Protein AF-0000000080727031 (afdb_homodimer)

Organism: Metarhizium acridum (strain CQMa 102) (NCBI:txid655827)

InterPro domains:
  IPR001441 Decaprenyl diphosphate synthase-like [PF01255] (139-252)
  IPR036424 Decaprenyl diphosphate synthase-like superfamily [G3DSA:3.40.1180.10] (44-253)
  IPR036424 Decaprenyl diphosphate synthase-like superfamily [SSF64005] (41-246)
  IPR038887 Dehydrodolichyl diphosphate synthase complex subunit Nus1 [PTHR21528] (2-253)

pLDDT: mean 86.09, std 16.34, range [40.5, 98.81]

Sequence (506 aa):
MHGLFSLYIRMRQAIHIVSYQVSSVLYYHHGTPEYIRRDIIGLGRKPTHLSAILKAEENQRPKADLDRLIEETAELAAWCASAEIPMLSIYEKTGILKKHMPRVYEAVMQKFTFYFAGQQPSLLLTSPHKDAYSSPALAGDKHGHLKLHLISTQDGRESIVDLTRTLAEMSQRGKISPRDISMELVDAELSEGIMPEPDLLILFSPNVELSGYPPWQIRLTEIFCLQDNEGFGYQVFLKALRKFAKAQMRNGKMHGLFSLYIRMRQAIHIVSYQVSSVLYYHHGTPEYIRRDIIGLGRKPTHLSAILKAEENQRPKADLDRLIEETAELAAWCASAEIPMLSIYEKTGILKKHMPRVYEAVMQKFTFYFAGQQPSLLLTSPHKDAYSSPALAGDKHGHLKLHLISTQDGRESIVDLTRTLAEMSQRGKISPRDISMELVDAELSEGIMPEPDLLILFSPNVELSGYPPWQIRLTEIFCLQDNEGFGYQVFLKALRKFAKAQMRNGK

Secondary structure (DSSP, 8-state):
-HHHHHHHHHHHHHHHHHHHHHHHHHGGGG-SHHHHHHHHTT-S---SEEEEE----TTS-HHHHHHHHHHHHHHHHHHHHHTT--EEEEE-TT-HHHHTHHHHHHHHHHHHHHHHTT-PPEEEEE-TTS--EE----SSTTS-EEEEEEE-GGGTHHHHHHHHHHHHHHHHTTSS-GGG--HHHHHHHHHHHT-PPPSEEEE-SSSEE-TT--GGG-SS-EEEE-TT--S--HHHHHHHHHHHHHHHHHHT-/-HHHHHHHHHHHHHHHHHHHHHHHHHGGGG-SHHHHHHHHTT-S---SEEEEE----TTS-HHHHHHHHHHHHHHHHHHHHHTT--EEEEE-TT-HHHHTHHHHHHHHHHHHHHHHTT-PPEEEEE-TTS--EE----SSTTS-EEEEEEE-GGGTHHHHHHHHHHHHHHHHTTSS-GGG--HHHHHHHHHHHT-PPPSEEEE-SSSEE-TT--GGG-SS-EEEE-TT--S--HHHHHHHHHHHHHHHHHTT-

Foldseek 3Di:
DVVVVVVVVVVVLVCCVVVQVVCQVVCVVVLALVNLCVLCVPFADFWLEEEEEDEFDPPDDPVVSLVVVLLLLLSVQSSCLSNQNAEYEYEYAVCSCVVVVVSSVVNNVVSQCVHVVPLGAWEWEEEFPDDIDTDPPPPDCVRHHHYYYYYYLCLAPVVLVVVVVVVVVCVVVVNDPPVRDDPVVSQVCSCVRGHAATQEYEYQDLDDDCNNPHPSRHPNHHYDDHNSGDGRDVVSVSVRRRVSSVVCVVVVD/DVVVVVVVVVVVLVCVVVVQVVCQVVCVVVLALVNLCVLCVPFQDFWLEEEEEDEFDPPDDPVVSLVVVLLLLLSVQSSCLSNQNAEYEYEYAVCSCVVVVVSSVVNNVVSQCVHVVPLGAWEWEEEFPDDIDTDPPPPDCVRHHHYYYYYYLCLAPVVLVVVVVVVVVCVVVVNDPPVRDDPVVSQVCSCVRGHAATQEYEYQDLDDDCNNPHPSRHPNHHYDDHNSGDGRDPVSVSVRRRVSSVVCVVVVD

Structure (mmCIF, N/CA/C/O backbone):
data_AF-0000000080727031-model_v1
#
loop_
_entity.id
_entity.type
_entity.pdbx_description
1 polymer 'ditrans,polycis-polyprenyl diphosphate synthase'
#
loop_
_atom_site.group_PDB
_atom_site.id
_atom_site.type_symbol
_atom_site.label_atom_id
_atom_site.label_alt_id
_atom_site.label_comp_id
_atom_site.label_asym_id
_atom_site.label_entity_id
_atom_site.label_seq_id
_atom_site.pdbx_PDB_ins_code
_atom_site.Cartn_x
_atom_site.Cartn_y
_atom_site.Cartn_z
_atom_site.occupancy
_atom_site.B_iso_or_equiv
_atom_site.auth_seq_id
_atom_site.auth_comp_id
_atom_site.auth_asym_id
_atom_site.auth_atom_id
_atom_site.pdbx_PDB_model_num
ATOM 1 N N . MET A 1 1 ? -33.812 -7.004 -18.359 1 40.5 1 MET A N 1
ATOM 2 C CA . MET A 1 1 ? -33.438 -7.23 -16.953 1 40.5 1 MET A CA 1
ATOM 3 C C . MET A 1 1 ? -32.156 -6.5 -16.609 1 40.5 1 MET A C 1
ATOM 5 O O . MET A 1 1 ? -31.922 -6.168 -15.438 1 40.5 1 MET A O 1
ATOM 9 N N . HIS A 1 2 ? -31.328 -6.145 -17.625 1 52.56 2 HIS A N 1
ATOM 10 C CA . HIS A 1 2 ? -30.094 -5.379 -17.547 1 52.56 2 HIS A CA 1
ATOM 11 C C . HIS A 1 2 ? -30.375 -3.902 -17.281 1 52.56 2 HIS A C 1
ATOM 13 O O . HIS A 1 2 ? -29.562 -3.217 -16.656 1 52.56 2 HIS A O 1
ATOM 19 N N . GLY A 1 3 ? -31.531 -3.506 -17.688 1 53.16 3 GLY A N 1
ATOM 20 C CA . GLY A 1 3 ? -31.906 -2.107 -17.562 1 53.16 3 GLY A CA 1
ATOM 21 C C . GLY A 1 3 ? -32.25 -1.71 -16.141 1 53.16 3 GLY A C 1
ATOM 22 O O . GLY A 1 3 ? -31.922 -0.614 -15.688 1 53.16 3 GLY A O 1
ATOM 23 N N . LEU A 1 4 ? -32.938 -2.566 -15.5 1 54.69 4 LEU A N 1
ATOM 24 C CA . LEU A 1 4 ? -33.438 -2.271 -14.156 1 54.69 4 LEU A CA 1
ATOM 25 C C . LEU A 1 4 ? -32.281 -2.289 -13.148 1 54.69 4 LEU A C 1
ATOM 27 O O . LEU A 1 4 ? -32.281 -1.496 -12.203 1 54.69 4 LEU A O 1
ATOM 31 N N . PHE A 1 5 ? -31.312 -3.141 -13.422 1 49.38 5 PHE A N 1
ATOM 32 C CA . PHE A 1 5 ? -30.172 -3.254 -12.508 1 49.38 5 PHE A CA 1
ATOM 33 C C . PHE A 1 5 ? -29.281 -2.031 -12.609 1 49.38 5 PHE A C 1
ATOM 35 O O . PHE A 1 5 ? -28.797 -1.52 -11.594 1 49.38 5 PHE A O 1
ATOM 42 N N . SER A 1 6 ? -29.156 -1.501 -13.82 1 51.75 6 SER A N 1
ATOM 43 C CA . SER A 1 6 ? -28.391 -0.272 -14.008 1 51.75 6 SER A CA 1
ATOM 44 C C . SER A 1 6 ? -29.078 0.918 -13.359 1 51.75 6 SER A C 1
ATOM 46 O O . SER A 1 6 ? -28.438 1.77 -12.75 1 51.75 6 SER A O 1
ATOM 48 N N . LEU A 1 7 ? -30.391 0.837 -13.406 1 54.47 7 LEU A N 1
ATOM 49 C CA . LEU A 1 7 ? -31.172 1.908 -12.805 1 54.47 7 LEU A CA 1
ATOM 50 C C . LEU A 1 7 ? -31.094 1.851 -11.281 1 54.47 7 LEU A C 1
ATOM 52 O O . LEU A 1 7 ? -30.984 2.887 -10.625 1 54.47 7 LEU A O 1
ATOM 56 N N . TYR A 1 8 ? -31.078 0.669 -10.781 1 53.69 8 TYR A N 1
ATOM 57 C CA . TYR A 1 8 ? -30.969 0.494 -9.344 1 53.69 8 TYR A CA 1
ATOM 58 C C . TYR A 1 8 ? -29.609 0.98 -8.836 1 53.69 8 TYR A C 1
ATOM 60 O O . TYR A 1 8 ? -29.531 1.685 -7.824 1 53.69 8 TYR A O 1
ATOM 68 N N . ILE A 1 9 ? -28.625 0.678 -9.555 1 53.81 9 ILE A N 1
ATOM 69 C CA . ILE A 1 9 ? -27.281 1.1 -9.156 1 53.81 9 ILE A CA 1
ATOM 70 C C . ILE A 1 9 ? -27.172 2.619 -9.258 1 53.81 9 ILE A C 1
ATOM 72 O O . ILE A 1 9 ? -26.609 3.268 -8.367 1 53.81 9 ILE A O 1
ATOM 76 N N . ARG A 1 10 ? -27.797 3.137 -10.273 1 55.28 10 ARG A N 1
ATOM 77 C CA . ARG A 1 10 ? -27.797 4.586 -10.445 1 55.28 10 ARG A CA 1
ATOM 78 C C . ARG A 1 10 ? -28.656 5.266 -9.383 1 55.28 10 ARG A C 1
ATOM 80 O O . ARG A 1 10 ? -28.281 6.32 -8.859 1 55.28 10 ARG A O 1
ATOM 87 N N . MET A 1 11 ? -29.688 4.664 -9.062 1 56.5 11 MET A N 1
ATOM 88 C CA . MET A 1 11 ? -30.562 5.223 -8.039 1 56.5 11 MET A CA 1
ATOM 89 C C . MET A 1 11 ? -29.922 5.156 -6.66 1 56.5 11 MET A C 1
ATOM 91 O O . MET A 1 11 ? -30.016 6.105 -5.883 1 56.5 11 MET A O 1
ATOM 95 N N . ARG A 1 12 ? -29.328 4.055 -6.422 1 55.97 12 ARG A N 1
ATOM 96 C CA . ARG A 1 12 ? -28.609 3.941 -5.156 1 55.97 12 ARG A CA 1
ATOM 97 C C . ARG A 1 12 ? -27.469 4.934 -5.086 1 55.97 12 ARG A C 1
ATOM 99 O O . ARG A 1 12 ? -27.25 5.57 -4.051 1 55.97 12 ARG A O 1
ATOM 106 N N . GLN A 1 13 ? -26.812 5.121 -6.121 1 55.5 13 GLN A N 1
ATOM 107 C CA . GLN A 1 13 ? -25.734 6.102 -6.207 1 55.5 13 GLN A CA 1
ATOM 108 C C . GLN A 1 13 ? -26.266 7.523 -6.035 1 55.5 13 GLN A C 1
ATOM 110 O O . GLN A 1 13 ? -25.672 8.336 -5.328 1 55.5 13 GLN A O 1
ATOM 115 N N . ALA A 1 14 ? -27.391 7.711 -6.668 1 55.47 14 ALA A N 1
ATOM 116 C CA . ALA A 1 14 ? -28.016 9.031 -6.586 1 55.47 14 ALA A CA 1
ATOM 117 C C . ALA A 1 14 ? -28.547 9.297 -5.184 1 55.47 14 ALA A C 1
ATOM 119 O O . ALA A 1 14 ? -28.391 10.391 -4.645 1 55.47 14 ALA A O 1
ATOM 120 N N . ILE A 1 15 ? -29.172 8.281 -4.68 1 54.69 15 ILE A N 1
ATOM 121 C CA . ILE A 1 15 ? -29.703 8.438 -3.326 1 54.69 15 ILE A CA 1
ATOM 122 C C . ILE A 1 15 ? -28.547 8.625 -2.346 1 54.69 15 ILE A C 1
ATOM 124 O O . ILE A 1 15 ? -28.625 9.453 -1.441 1 54.69 15 ILE A O 1
ATOM 128 N N . HIS A 1 16 ? -27.547 7.879 -2.578 1 52.88 16 HIS A N 1
ATOM 129 C CA . HIS A 1 16 ? -26.375 8.023 -1.729 1 52.88 16 HIS A CA 1
ATOM 130 C C . HIS A 1 16 ? -25.719 9.383 -1.916 1 52.88 16 HIS A C 1
ATOM 132 O O . HIS A 1 16 ? -25.312 10.023 -0.942 1 52.88 16 HIS A O 1
ATOM 138 N N . ILE A 1 17 ? -25.766 9.859 -3.117 1 52.31 17 ILE A N 1
ATOM 139 C CA . ILE A 1 17 ? -25.219 11.18 -3.404 1 52.31 17 ILE A CA 1
ATOM 140 C C . ILE A 1 17 ? -26.109 12.258 -2.785 1 52.31 17 ILE A C 1
ATOM 142 O O . ILE A 1 17 ? -25.609 13.195 -2.162 1 52.31 17 ILE A O 1
ATOM 146 N N . VAL A 1 18 ? -27.359 12.109 -3.082 1 51.72 18 VAL A N 1
ATOM 147 C CA . VAL A 1 18 ? -28.297 13.102 -2.559 1 51.72 18 VAL A CA 1
ATOM 148 C C . VAL A 1 18 ? -28.312 13.039 -1.032 1 51.72 18 VAL A C 1
ATOM 150 O O . VAL A 1 18 ? -28.312 14.078 -0.364 1 51.72 18 VAL A O 1
ATOM 153 N N . SER A 1 19 ? -28.422 11.93 -0.509 1 52.47 19 SER A N 1
ATOM 154 C CA . SER A 1 19 ? -28.391 11.828 0.947 1 52.47 19 SER A CA 1
ATOM 155 C C . SER A 1 19 ? -27.094 12.398 1.518 1 52.47 19 SER A C 1
ATOM 157 O O . SER A 1 19 ? -27.109 13.07 2.555 1 52.47 19 SER A O 1
ATOM 159 N N . TYR A 1 20 ? -26.094 12.156 0.81 1 46.72 20 TYR A N 1
ATOM 160 C CA . TYR A 1 20 ? -24.781 12.672 1.198 1 46.72 20 TYR A CA 1
ATOM 161 C C . TYR A 1 20 ? -24.719 14.188 1.03 1 46.72 20 TYR A C 1
ATOM 163 O O . TYR A 1 20 ? -24.172 14.891 1.878 1 46.72 20 TYR A O 1
ATOM 171 N N . GLN A 1 21 ? -25.297 14.664 -0.068 1 46.56 21 GLN A N 1
ATOM 172 C CA . GLN A 1 21 ? -25.359 16.109 -0.286 1 46.56 21 GLN A CA 1
ATOM 173 C C . GLN A 1 21 ? -26.266 16.781 0.731 1 46.56 21 GLN A C 1
ATOM 175 O O . GLN A 1 21 ? -25.953 17.844 1.25 1 46.56 21 GLN A O 1
ATOM 180 N N . VAL A 1 22 ? -27.359 16.25 0.876 1 46.38 22 VAL A N 1
ATOM 181 C CA . VAL A 1 22 ? -28.281 16.812 1.862 1 46.38 22 VAL A CA 1
ATOM 182 C C . VAL A 1 22 ? -27.641 16.734 3.252 1 46.38 22 VAL A C 1
ATOM 184 O O . VAL A 1 22 ? -27.719 17.703 4.02 1 46.38 22 VAL A O 1
ATOM 187 N N . SER A 1 23 ? -27.062 15.633 3.557 1 45.28 23 SER A N 1
ATOM 188 C CA . SER A 1 23 ? -26.344 15.57 4.832 1 45.28 23 SER A CA 1
ATOM 189 C C . SER A 1 23 ? -25.188 16.562 4.859 1 45.28 23 SER A C 1
ATOM 191 O O . SER A 1 23 ? -24.891 17.141 5.906 1 45.28 23 SER A O 1
ATOM 193 N N . SER A 1 24 ? -24.594 16.75 3.76 1 42.66 24 SER A N 1
ATOM 194 C CA . SER A 1 24 ? -23.531 17.75 3.686 1 42.66 24 SER A CA 1
ATOM 195 C C . SER A 1 24 ? -24.078 19.156 3.916 1 42.66 24 SER A C 1
ATOM 197 O O . SER A 1 24 ? -23.438 19.969 4.582 1 42.66 24 SER A O 1
ATOM 199 N N . VAL A 1 25 ? -25.125 19.5 3.236 1 43.03 25 VAL A N 1
ATOM 200 C CA . VAL A 1 25 ? -25.766 20.797 3.434 1 43.03 25 VAL A CA 1
ATOM 201 C C . VAL A 1 25 ? -26.281 20.906 4.863 1 43.03 25 VAL A C 1
ATOM 203 O O . VAL A 1 25 ? -26.109 21.938 5.52 1 43.03 25 VAL A O 1
ATOM 206 N N . LEU A 1 26 ? -27.078 20 5.219 1 41.06 26 LEU A N 1
ATOM 207 C CA . LEU A 1 26 ? -27.547 20.062 6.594 1 41.06 26 LEU A CA 1
ATOM 208 C C . LEU A 1 26 ? -26.391 20 7.574 1 41.06 26 LEU A C 1
ATOM 210 O O . LEU A 1 26 ? -26.438 20.594 8.648 1 41.06 26 LEU A O 1
ATOM 214 N N . TYR A 1 27 ? -25.453 19.219 7.266 1 41.47 27 TYR A N 1
ATOM 215 C CA . TYR A 1 27 ? -24.266 19.109 8.117 1 41.47 27 TYR A CA 1
ATOM 216 C C . TYR A 1 27 ? -23.297 20.25 7.859 1 41.47 27 TYR A C 1
ATOM 218 O O . TYR A 1 27 ? -22.188 20.266 8.391 1 41.47 27 TYR A O 1
ATOM 226 N N . TYR A 1 28 ? -23.453 21.031 6.898 1 43 28 TYR A N 1
ATOM 227 C CA . TYR A 1 28 ? -22.719 22.297 6.984 1 43 28 TYR A CA 1
ATOM 228 C C . TYR A 1 28 ? -22.766 22.859 8.398 1 43 28 TYR A C 1
ATOM 230 O O . TYR A 1 28 ? -21.844 23.562 8.828 1 43 28 TYR A O 1
ATOM 238 N N . HIS A 1 29 ? -23.766 22.609 9.047 1 43.25 29 HIS A N 1
ATOM 239 C CA . HIS A 1 29 ? -23.734 22.859 10.484 1 43.25 29 HIS A CA 1
ATOM 240 C C . HIS A 1 29 ? -22.719 21.938 11.164 1 43.25 29 HIS A C 1
ATOM 242 O O . HIS A 1 29 ? -22.531 22.016 12.383 1 43.25 29 HIS A O 1
ATOM 248 N N . HIS A 1 30 ? -22.188 20.969 10.484 1 48.28 30 HIS A N 1
ATOM 249 C CA . HIS A 1 30 ? -21.234 19.953 10.938 1 48.28 30 HIS A CA 1
ATOM 250 C C . HIS A 1 30 ? -19.844 20.547 11.117 1 48.28 30 HIS A C 1
ATOM 252 O O . HIS A 1 30 ? -18.922 19.859 11.555 1 48.28 30 HIS A O 1
ATOM 258 N N . GLY A 1 31 ? -19.766 21.781 10.812 1 55.25 31 GLY A N 1
ATOM 259 C CA . GLY A 1 31 ? -18.484 22.453 10.883 1 55.25 31 GLY A CA 1
ATOM 260 C C . GLY A 1 31 ? -18.125 22.906 12.289 1 55.25 31 GLY A C 1
ATOM 261 O O . GLY A 1 31 ? -17.453 23.922 12.461 1 55.25 31 GLY A O 1
ATOM 262 N N . THR A 1 32 ? -18.891 22.516 13.242 1 68.5 32 THR A N 1
ATOM 263 C CA . THR A 1 32 ? -18.375 22.906 14.555 1 68.5 32 THR A CA 1
ATOM 264 C C . THR A 1 32 ? -17.656 21.734 15.227 1 68.5 32 THR A C 1
ATOM 266 O O . THR A 1 32 ? -18.016 20.578 15.008 1 68.5 32 THR A O 1
ATOM 269 N N . PRO A 1 33 ? -16.594 22 15.836 1 74.88 33 PRO A N 1
ATOM 270 C CA . PRO A 1 33 ? -15.844 20.984 16.578 1 74.88 33 PRO A CA 1
ATOM 271 C C . PRO A 1 33 ? -16.734 20.141 17.5 1 74.88 33 PRO A C 1
ATOM 273 O O . PRO A 1 33 ? -16.516 18.938 17.656 1 74.88 33 PRO A O 1
ATOM 276 N N . GLU A 1 34 ? -17.812 20.75 18 1 77.81 34 GLU A N 1
ATOM 277 C CA . GLU A 1 34 ? -18.688 20.031 18.938 1 77.81 34 GLU A CA 1
ATOM 278 C C . GLU A 1 34 ? -19.438 18.906 18.219 1 77.81 34 GLU A C 1
ATOM 280 O O . GLU A 1 34 ? -19.625 17.828 18.797 1 77.81 34 GLU A O 1
ATOM 285 N N . TYR A 1 35 ? -19.812 19.141 17.062 1 80.06 35 TYR A N 1
ATOM 286 C CA . TYR A 1 35 ? -20.547 18.125 16.297 1 80.06 35 TYR A CA 1
ATOM 287 C C . TYR A 1 35 ? -19.625 16.953 15.938 1 80.06 35 TYR A C 1
ATOM 289 O O . TYR A 1 35 ? -20.031 15.797 16.047 1 80.06 35 TYR A O 1
ATOM 297 N N . ILE A 1 36 ? -18.406 17.234 15.602 1 85.31 36 ILE A N 1
ATOM 298 C CA . ILE A 1 36 ? -17.453 16.203 15.242 1 85.31 36 ILE A CA 1
ATOM 299 C C . ILE A 1 36 ? -17.109 15.367 16.484 1 85.31 36 ILE A C 1
ATOM 301 O O . ILE A 1 36 ? -17.078 14.141 16.422 1 85.31 36 ILE A O 1
ATOM 305 N N . ARG A 1 37 ? -17.016 16.078 17.578 1 82.81 37 ARG A N 1
ATOM 306 C CA . ARG A 1 37 ? -16.703 15.391 18.828 1 82.81 37 ARG A CA 1
ATOM 307 C C . ARG A 1 37 ? -17.844 14.461 19.234 1 82.81 37 ARG A C 1
ATOM 309 O O . ARG A 1 37 ? -17.609 13.352 19.703 1 82.81 37 ARG A O 1
ATOM 316 N N . ARG A 1 38 ? -18.984 14.875 19.047 1 83.44 38 ARG A N 1
ATOM 317 C CA . ARG A 1 38 ? -20.156 14.062 19.359 1 83.44 38 ARG A CA 1
ATOM 318 C C . ARG A 1 38 ? -20.219 12.828 18.469 1 83.44 38 ARG A C 1
ATOM 320 O O . ARG A 1 38 ? -20.578 11.742 18.922 1 83.44 38 ARG A O 1
ATOM 327 N N . ASP A 1 39 ? -19.844 13.039 17.25 1 85.12 39 ASP A N 1
ATOM 328 C CA . ASP A 1 39 ? -19.891 11.945 16.297 1 85.12 39 ASP A CA 1
ATOM 329 C C . ASP A 1 39 ? -18.859 10.875 16.609 1 85.12 39 ASP A C 1
ATOM 331 O O . ASP A 1 39 ? -19.047 9.703 16.312 1 85.12 39 ASP A O 1
ATOM 335 N N . ILE A 1 40 ? -17.734 11.305 17.359 1 84.38 40 ILE A N 1
ATOM 336 C CA . ILE A 1 40 ? -16.641 10.352 17.5 1 84.38 40 ILE A CA 1
ATOM 337 C C . ILE A 1 40 ? -16.531 9.914 18.969 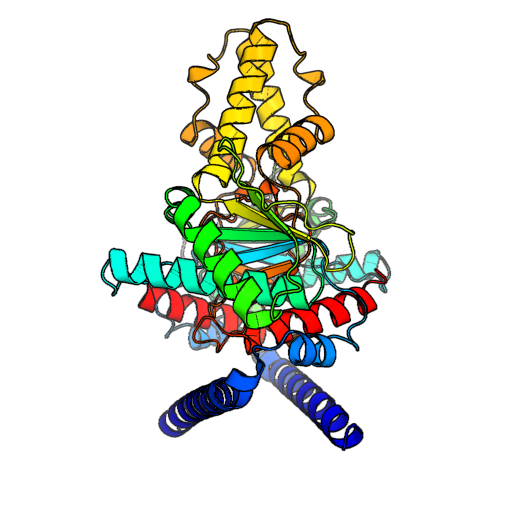1 84.38 40 ILE A C 1
ATOM 339 O O . ILE A 1 40 ? -15.688 9.086 19.312 1 84.38 40 ILE A O 1
ATOM 343 N N . ILE A 1 41 ? -17.203 10.57 19.953 1 77.94 41 ILE A N 1
ATOM 344 C CA . ILE A 1 41 ? -17.125 10.312 21.391 1 77.94 41 ILE A CA 1
ATOM 345 C C . ILE A 1 41 ? -17.297 8.82 21.656 1 77.94 41 ILE A C 1
ATOM 347 O O . ILE A 1 41 ? -16.641 8.258 22.531 1 77.94 41 ILE A O 1
ATOM 351 N N . GLY A 1 42 ? -17.938 8.031 20.906 1 79.56 42 GLY A N 1
ATOM 352 C CA . GLY A 1 42 ? -18.172 6.625 21.156 1 79.56 42 GLY A CA 1
ATOM 353 C C . GLY A 1 42 ? -17.234 5.707 20.406 1 79.56 42 GLY A C 1
ATOM 354 O O . GLY A 1 42 ? -17.312 4.484 20.531 1 79.56 42 GLY A O 1
ATOM 355 N N . LEU A 1 43 ? -16.297 6.473 19.875 1 82.19 43 LEU A N 1
ATOM 356 C CA . LEU A 1 43 ? -15.352 5.637 19.141 1 82.19 43 LEU A CA 1
ATOM 357 C C . LEU A 1 43 ? -14.266 5.094 20.062 1 82.19 43 LEU A C 1
ATOM 359 O O . LEU A 1 43 ? -13.836 5.777 20.984 1 82.19 43 LEU A O 1
ATOM 363 N N . GLY A 1 44 ? -14.086 3.814 20.156 1 80.38 44 GLY A N 1
ATOM 364 C CA . GLY A 1 44 ? -13.031 3.199 20.953 1 80.38 44 GLY A CA 1
ATOM 365 C C . GLY A 1 44 ? -11.664 3.801 20.703 1 80.38 44 GLY A C 1
ATOM 366 O O . GLY A 1 44 ? -11.391 4.93 21.125 1 80.38 44 GLY A O 1
ATOM 367 N N . ARG A 1 45 ? -10.891 3.453 19.766 1 88.38 45 ARG A N 1
ATOM 368 C CA . ARG A 1 45 ? -9.531 3.9 19.469 1 88.38 45 ARG A CA 1
ATOM 369 C C . ARG A 1 45 ? -9.508 4.793 18.234 1 88.38 45 ARG A C 1
ATOM 371 O O . ARG A 1 45 ? -10.195 4.516 17.25 1 88.38 45 ARG A O 1
ATOM 378 N N . LYS A 1 46 ? -8.867 5.902 18.375 1 93.38 46 LYS A N 1
ATOM 379 C CA . LYS A 1 46 ? -8.641 6.816 17.25 1 93.38 46 LYS A CA 1
ATOM 380 C C . LYS A 1 46 ? -7.203 6.723 16.75 1 93.38 46 LYS A C 1
ATOM 382 O O . LYS A 1 46 ? -6.297 6.367 17.516 1 93.38 46 LYS A O 1
ATOM 387 N N . PRO A 1 47 ? -7.031 7.02 15.484 1 96.31 47 PRO A N 1
ATOM 388 C CA . PRO A 1 47 ? -5.641 7.051 15.023 1 96.31 47 PRO A CA 1
ATOM 389 C C . PRO A 1 47 ? -4.844 8.211 15.617 1 96.31 47 PRO A C 1
ATOM 391 O O . PRO A 1 47 ? -5.395 9.297 15.836 1 96.31 47 PRO A O 1
ATOM 394 N N . THR A 1 48 ? -3.629 7.992 15.906 1 97 48 THR A N 1
ATOM 395 C CA . THR A 1 48 ? -2.723 9.055 16.328 1 97 48 THR A CA 1
ATOM 396 C C . THR A 1 48 ? -2.141 9.781 15.117 1 97 48 THR A C 1
ATOM 398 O O . THR A 1 48 ? -1.866 10.977 15.172 1 97 48 THR A O 1
ATOM 401 N N . HIS A 1 49 ? -1.981 9.109 14.039 1 98.44 49 HIS A N 1
ATOM 402 C CA . HIS A 1 49 ? -1.485 9.617 12.766 1 98.44 49 HIS A CA 1
ATOM 403 C C . HIS A 1 49 ? -2.395 9.203 11.617 1 98.44 49 HIS A C 1
ATOM 405 O O . HIS A 1 49 ? -2.449 8.023 11.258 1 98.44 49 HIS A O 1
ATOM 411 N N . LEU A 1 50 ? -3.125 10.141 11.117 1 98.62 50 LEU A N 1
ATOM 412 C CA . LEU A 1 50 ? -4 9.945 9.969 1 98.62 50 LEU A CA 1
ATOM 413 C C . LEU A 1 50 ? -3.367 10.508 8.703 1 98.62 50 LEU A C 1
ATOM 415 O O . LEU A 1 50 ? -2.799 11.602 8.719 1 98.62 50 LEU A O 1
ATOM 419 N N . SER A 1 51 ? -3.361 9.727 7.645 1 98.69 51 SER A N 1
ATOM 420 C CA . SER A 1 51 ? -2.928 10.227 6.34 1 98.69 51 SER A CA 1
ATOM 421 C C . SER A 1 51 ? -4.07 10.188 5.328 1 98.69 51 SER A C 1
ATOM 423 O O . SER A 1 51 ? -5.047 9.461 5.512 1 98.69 51 SER A O 1
ATOM 425 N N . ALA A 1 52 ? -4.012 11.008 4.328 1 98.44 52 ALA A N 1
ATOM 426 C CA . ALA A 1 52 ? -5.004 11.031 3.26 1 98.44 52 ALA A CA 1
ATOM 427 C C . ALA A 1 52 ? -4.352 11.312 1.909 1 98.44 52 ALA A C 1
ATOM 429 O O . ALA A 1 52 ? -3.346 12.023 1.835 1 98.44 52 ALA A O 1
ATOM 430 N N . ILE A 1 53 ? -4.895 10.695 0.924 1 97 53 ILE A N 1
ATOM 431 C CA . ILE A 1 53 ? -4.492 10.992 -0.447 1 97 53 ILE A CA 1
ATOM 432 C C . ILE A 1 53 ? -5.516 11.914 -1.098 1 97 53 ILE A C 1
ATOM 434 O O . ILE A 1 53 ? -6.699 11.578 -1.184 1 97 53 ILE A O 1
ATOM 438 N N . LEU A 1 54 ? -5.145 13.102 -1.471 1 96.81 54 LEU A N 1
ATOM 439 C CA . LEU A 1 54 ? -5.957 14.023 -2.254 1 96.81 54 LEU A CA 1
ATOM 440 C C . LEU A 1 54 ? -5.484 14.07 -3.703 1 96.81 54 LEU A C 1
ATOM 442 O O . LEU A 1 54 ? -4.281 14.164 -3.967 1 96.81 54 LEU A O 1
ATOM 446 N N . LYS A 1 55 ? -6.402 13.969 -4.598 1 92.56 55 LYS A N 1
ATOM 447 C CA . LYS A 1 55 ? -6.059 13.867 -6.016 1 92.56 55 LYS A CA 1
ATOM 448 C C . LYS A 1 55 ? -6.449 15.133 -6.77 1 92.56 55 LYS A C 1
ATOM 450 O O . LYS A 1 55 ? -7.516 15.711 -6.52 1 92.56 55 LYS A O 1
ATOM 455 N N . ALA A 1 56 ? -5.523 15.453 -7.641 1 87.25 56 ALA A N 1
ATOM 456 C CA . ALA A 1 56 ? -5.836 16.547 -8.555 1 87.25 56 ALA A CA 1
ATOM 457 C C . ALA A 1 56 ? -6.891 16.125 -9.578 1 87.25 56 ALA A C 1
ATOM 459 O O . ALA A 1 56 ? -6.953 14.953 -9.961 1 87.25 56 ALA A O 1
ATOM 460 N N . GLU A 1 57 ? -7.734 17 -9.875 1 82 57 GLU A N 1
ATOM 461 C CA . GLU A 1 57 ? -8.75 16.75 -10.883 1 82 57 GLU A CA 1
ATOM 462 C C . GLU A 1 57 ? -8.281 17.188 -12.266 1 82 57 GLU A C 1
ATOM 464 O O . GLU A 1 57 ? -7.938 18.359 -12.469 1 82 57 GLU A O 1
ATOM 469 N N . GLU A 1 58 ? -8.203 16.281 -13.195 1 72.38 58 GLU A N 1
ATOM 470 C CA . GLU A 1 58 ? -7.648 16.531 -14.523 1 72.38 58 GLU A CA 1
ATOM 471 C C . GLU A 1 58 ? -8.492 17.562 -15.281 1 72.38 58 GLU A C 1
ATOM 473 O O . GLU A 1 58 ? -7.969 18.312 -16.109 1 72.38 58 GLU A O 1
ATOM 478 N N . ASN A 1 59 ? -9.688 17.656 -15.023 1 76.81 59 ASN A N 1
ATOM 479 C CA . ASN A 1 59 ? -10.578 18.484 -15.836 1 76.81 59 ASN A CA 1
ATOM 480 C C . ASN A 1 59 ? -10.695 19.906 -15.281 1 76.81 59 ASN A C 1
ATOM 482 O O . ASN A 1 59 ? -11.445 20.719 -15.805 1 76.81 59 ASN A O 1
ATOM 486 N N . GLN A 1 60 ? -9.836 20.203 -14.383 1 75.31 60 GLN A N 1
ATOM 487 C CA . GLN A 1 60 ? -9.945 21.516 -13.781 1 75.31 60 GLN A CA 1
ATOM 488 C C . GLN A 1 60 ? -8.734 22.375 -14.133 1 75.31 60 GLN A C 1
ATOM 490 O O . GLN A 1 60 ? -7.645 21.859 -14.375 1 75.31 60 GLN A O 1
ATOM 495 N N . ARG A 1 61 ? -9.055 23.672 -14.211 1 81.69 61 ARG A N 1
ATOM 496 C CA . ARG A 1 61 ? -7.945 24.609 -14.328 1 81.69 61 ARG A CA 1
ATOM 497 C C . ARG A 1 61 ? -6.957 24.453 -13.18 1 81.69 61 ARG A C 1
ATOM 499 O O . ARG A 1 61 ? -7.359 24.234 -12.031 1 81.69 61 ARG A O 1
ATOM 506 N N . PRO A 1 62 ? -5.719 24.5 -13.445 1 84.75 62 PRO A N 1
ATOM 507 C CA . PRO A 1 62 ? -4.699 24.25 -12.422 1 84.75 62 PRO A CA 1
ATOM 508 C C . PRO A 1 62 ? -4.898 25.094 -11.164 1 84.75 62 PRO A C 1
ATOM 510 O O . PRO A 1 62 ? -4.773 24.578 -10.047 1 84.75 62 PRO A O 1
ATOM 513 N N . LYS A 1 63 ? -5.168 26.328 -11.367 1 89.06 63 LYS A N 1
ATOM 514 C CA . LYS A 1 63 ? -5.348 27.219 -10.227 1 89.06 63 LYS A CA 1
ATOM 515 C C . LYS A 1 63 ? -6.566 26.812 -9.398 1 89.06 63 LYS A C 1
ATOM 517 O O . LYS A 1 63 ? -6.512 26.797 -8.164 1 89.06 63 LYS A O 1
ATOM 522 N N . ALA A 1 64 ? -7.609 26.562 -10.062 1 90.56 64 ALA A N 1
ATOM 523 C CA . ALA A 1 64 ? -8.828 26.141 -9.391 1 90.56 64 ALA A CA 1
ATOM 524 C C . ALA A 1 64 ? -8.609 24.828 -8.633 1 90.56 64 ALA A C 1
ATOM 526 O O . ALA A 1 64 ? -9.133 24.641 -7.531 1 90.56 64 ALA A O 1
ATOM 527 N N . ASP A 1 65 ? -7.848 23.969 -9.211 1 94.06 65 ASP A N 1
ATOM 528 C CA . ASP A 1 65 ? -7.555 22.688 -8.578 1 94.06 65 ASP A CA 1
ATOM 529 C C . ASP A 1 65 ? -6.691 22.859 -7.332 1 94.06 65 ASP A C 1
ATOM 531 O O . ASP A 1 65 ? -6.914 22.219 -6.312 1 94.06 65 ASP A O 1
ATOM 535 N N . LEU A 1 66 ? -5.75 23.781 -7.453 1 96.25 66 LEU A N 1
ATOM 536 C CA . LEU A 1 66 ? -4.914 24.094 -6.301 1 96.25 66 LEU A CA 1
ATOM 537 C C . LEU A 1 66 ? -5.75 24.641 -5.156 1 96.25 66 LEU A C 1
ATOM 539 O O . LEU A 1 66 ? -5.609 24.219 -4.008 1 96.25 66 LEU A O 1
ATOM 543 N N . ASP A 1 67 ? -6.621 25.562 -5.473 1 96.44 67 ASP A N 1
ATOM 544 C CA . ASP A 1 67 ? -7.488 26.156 -4.457 1 96.44 67 ASP A CA 1
ATOM 545 C C . ASP A 1 67 ? -8.344 25.078 -3.781 1 96.44 67 ASP A C 1
ATOM 547 O O . ASP A 1 67 ? -8.5 25.078 -2.559 1 96.44 67 ASP A O 1
ATOM 551 N N . ARG A 1 68 ? -8.859 24.219 -4.566 1 96.25 68 ARG A N 1
ATOM 552 C CA . ARG A 1 68 ? -9.664 23.125 -4.031 1 96.25 68 ARG A CA 1
ATOM 553 C C . ARG A 1 68 ? -8.844 22.25 -3.098 1 96.25 68 ARG A C 1
ATOM 555 O O . ARG A 1 68 ? -9.289 21.906 -1.998 1 96.25 68 ARG A O 1
ATOM 562 N N . LEU A 1 69 ? -7.668 21.859 -3.533 1 97.88 69 LEU A N 1
ATOM 563 C CA . LEU A 1 69 ? -6.801 21 -2.74 1 97.88 69 LEU A CA 1
ATOM 564 C C . LEU A 1 69 ? -6.438 21.656 -1.415 1 97.88 69 LEU A C 1
ATOM 566 O O . LEU A 1 69 ? -6.398 21 -0.376 1 97.88 69 LEU A O 1
ATOM 570 N N . ILE A 1 70 ? -6.164 22.953 -1.442 1 98.44 70 ILE A N 1
ATOM 571 C CA . ILE A 1 70 ? -5.844 23.703 -0.233 1 98.44 70 ILE A CA 1
ATOM 572 C C . ILE A 1 70 ? -7.051 23.719 0.7 1 98.44 70 ILE A C 1
ATOM 574 O O . ILE A 1 70 ? -6.918 23.469 1.903 1 98.44 70 ILE A O 1
ATOM 578 N N . GLU A 1 71 ? -8.195 23.938 0.156 1 97.25 71 GLU A N 1
ATOM 579 C CA . GLU A 1 71 ? -9.422 23.969 0.941 1 97.25 71 GLU A CA 1
ATOM 580 C C . GLU A 1 71 ? -9.711 22.609 1.567 1 97.25 71 GLU A C 1
ATOM 582 O O . GLU A 1 71 ? -10.086 22.531 2.738 1 97.25 71 GLU A O 1
ATOM 587 N N . GLU A 1 72 ? -9.578 21.547 0.793 1 97.62 72 GLU A N 1
ATOM 588 C CA . GLU A 1 72 ? -9.789 20.188 1.305 1 97.62 72 GLU A CA 1
ATOM 589 C C . GLU A 1 72 ? -8.797 19.859 2.416 1 97.62 72 GLU A C 1
ATOM 591 O O . GLU A 1 72 ? -9.156 19.25 3.416 1 97.62 72 GLU A O 1
ATOM 596 N N . THR A 1 73 ? -7.559 20.281 2.229 1 98.62 73 THR A N 1
ATOM 597 C CA . THR A 1 73 ? -6.543 20.078 3.258 1 98.62 73 THR A CA 1
ATOM 598 C C . THR A 1 73 ? -6.934 20.797 4.547 1 98.62 73 THR A C 1
ATOM 600 O O . THR A 1 73 ? -6.855 20.219 5.633 1 98.62 73 THR A O 1
ATOM 603 N N . ALA A 1 74 ? -7.371 22.047 4.402 1 98.25 74 ALA A N 1
ATOM 604 C CA . ALA A 1 74 ? -7.754 22.844 5.559 1 98.25 74 ALA A CA 1
ATOM 605 C C . ALA A 1 74 ? -8.953 22.234 6.281 1 98.25 74 ALA A C 1
ATOM 607 O O . ALA A 1 74 ? -8.984 22.188 7.512 1 98.25 74 ALA A O 1
ATOM 608 N N . GLU A 1 75 ? -9.914 21.797 5.527 1 97.25 75 GLU A N 1
ATOM 609 C CA . GLU A 1 75 ? -11.094 21.141 6.094 1 97.25 75 GLU A CA 1
ATOM 610 C C . GLU A 1 75 ? -10.719 19.875 6.863 1 97.25 75 GLU A C 1
ATOM 612 O O . GLU A 1 75 ? -11.156 19.688 8 1 97.25 75 GLU A O 1
ATOM 617 N N . LEU A 1 76 ? -9.906 19.062 6.254 1 98.19 76 LEU A N 1
ATOM 618 C CA . LEU A 1 76 ? -9.492 17.812 6.895 1 98.19 76 LEU A CA 1
ATOM 619 C C . LEU A 1 76 ? -8.688 18.094 8.156 1 98.19 76 LEU A C 1
ATOM 621 O O . LEU A 1 76 ? -8.812 17.375 9.148 1 98.19 76 LEU A O 1
ATOM 625 N N . ALA A 1 77 ? -7.824 19.094 8.102 1 98.12 77 ALA A N 1
ATOM 626 C CA . ALA A 1 77 ? -7.07 19.5 9.289 1 98.12 77 ALA A CA 1
ATOM 627 C C . ALA A 1 77 ? -8.008 19.875 10.43 1 98.12 77 ALA A C 1
ATOM 629 O O . ALA A 1 77 ? -7.793 19.5 11.578 1 98.12 77 ALA A O 1
ATOM 630 N N . ALA A 1 78 ? -9.023 20.625 10.125 1 95.69 78 ALA A N 1
ATOM 631 C CA . ALA A 1 78 ? -9.992 21.031 11.141 1 95.69 78 ALA A CA 1
ATOM 632 C C . ALA A 1 78 ? -10.734 19.812 11.711 1 95.69 78 ALA A C 1
ATOM 634 O O . ALA A 1 78 ? -10.969 19.734 12.914 1 95.69 78 ALA A O 1
ATOM 635 N N . TRP A 1 79 ? -11.102 18.859 10.773 1 96.12 79 TRP A N 1
ATOM 636 C CA . TRP A 1 79 ? -11.742 17.625 11.234 1 96.12 79 TRP A CA 1
ATOM 637 C C . TRP A 1 79 ? -10.836 16.875 12.211 1 96.12 79 TRP A C 1
ATOM 639 O O . TRP A 1 79 ? -11.281 16.469 13.281 1 96.12 79 TRP A O 1
ATOM 649 N N . CYS A 1 80 ? -9.57 16.75 11.852 1 96.88 80 CYS A N 1
ATOM 650 C CA . CYS A 1 80 ? -8.609 16.016 12.68 1 96.88 80 CYS A CA 1
ATOM 651 C C . CYS A 1 80 ? -8.406 16.719 14.016 1 96.88 80 CYS A C 1
ATOM 653 O O . CYS A 1 80 ? -8.398 16.062 15.062 1 96.88 80 CYS A O 1
ATOM 655 N N . ALA A 1 81 ? -8.266 18 13.969 1 94.62 81 ALA A N 1
ATOM 656 C CA . ALA A 1 81 ? -8.102 18.766 15.203 1 94.62 81 ALA A CA 1
ATOM 657 C C . ALA A 1 81 ? -9.312 18.609 16.109 1 94.62 81 ALA A C 1
ATOM 659 O O . ALA A 1 81 ? -9.172 18.406 17.328 1 94.62 81 ALA A O 1
ATOM 660 N N . SER A 1 82 ? -10.492 18.703 15.555 1 92.75 82 SER A N 1
ATOM 661 C CA . SER A 1 82 ? -11.727 18.547 16.312 1 92.75 82 SER A CA 1
ATOM 662 C C . SER A 1 82 ? -11.828 17.141 16.922 1 92.75 82 SER A C 1
ATOM 664 O O . SER A 1 82 ? -12.367 16.969 18.016 1 92.75 82 SER A O 1
ATOM 666 N N . ALA A 1 83 ? -11.305 16.188 16.188 1 93.38 83 ALA A N 1
ATOM 667 C CA . ALA A 1 83 ? -11.336 14.789 16.641 1 93.38 83 ALA A CA 1
ATOM 668 C C . ALA A 1 83 ? -10.156 14.484 17.562 1 93.38 83 ALA A C 1
ATOM 670 O O . ALA A 1 83 ? -10 13.344 18.016 1 93.38 83 ALA A O 1
ATOM 671 N N . GLU A 1 84 ? -9.281 15.445 17.703 1 92.81 84 GLU A N 1
ATOM 672 C CA . GLU A 1 84 ? -8.109 15.336 18.578 1 92.81 84 GLU A CA 1
ATOM 673 C C . GLU A 1 84 ? -7.129 14.297 18.031 1 92.81 84 GLU A C 1
ATOM 675 O O . GLU A 1 84 ? -6.582 13.5 18.797 1 92.81 84 GLU A O 1
ATOM 680 N N . ILE A 1 85 ? -7.023 14.211 16.766 1 96 85 ILE A N 1
ATOM 681 C CA . ILE A 1 85 ? -5.953 13.469 16.109 1 96 85 ILE A CA 1
ATOM 682 C C . ILE A 1 85 ? -4.711 14.344 15.984 1 96 85 ILE A C 1
ATOM 684 O O . ILE A 1 85 ? -4.738 15.391 15.336 1 96 85 ILE A O 1
ATOM 688 N N . PRO A 1 86 ? -3.682 13.969 16.562 1 96.81 86 PRO A N 1
ATOM 689 C CA . PRO A 1 86 ? -2.574 14.914 16.734 1 96.81 86 PRO A CA 1
ATOM 690 C C . PRO A 1 86 ? -1.766 15.125 15.461 1 96.81 86 PRO A C 1
ATOM 692 O O . PRO A 1 86 ? -1.066 16.125 15.328 1 96.81 86 PRO A O 1
ATOM 695 N N . MET A 1 87 ? -1.829 14.148 14.469 1 98.44 87 MET A N 1
ATOM 696 C CA . MET A 1 87 ? -0.997 14.281 13.273 1 98.44 87 MET A CA 1
ATOM 697 C C . MET A 1 87 ? -1.778 13.914 12.023 1 98.44 87 MET A C 1
ATOM 699 O O . MET A 1 87 ? -2.463 12.891 11.992 1 98.44 87 MET A O 1
ATOM 703 N N . LEU A 1 88 ? -1.683 14.766 11.094 1 98.81 88 LEU A N 1
ATOM 704 C CA . LEU A 1 88 ? -2.273 14.562 9.773 1 98.81 88 LEU A CA 1
ATOM 705 C C . LEU A 1 88 ? -1.218 14.703 8.68 1 98.81 88 LEU A C 1
ATOM 707 O O . LEU A 1 88 ? -0.484 15.695 8.641 1 98.81 88 LEU A O 1
ATOM 711 N N . SER A 1 89 ? -1.071 13.688 7.832 1 98.81 89 SER A N 1
ATOM 712 C CA . SER A 1 89 ? -0.229 13.773 6.641 1 98.81 89 SER A CA 1
ATOM 713 C C . SER A 1 89 ? -1.069 13.789 5.371 1 98.81 89 SER A C 1
ATOM 715 O O . SER A 1 89 ? -1.938 12.93 5.188 1 98.81 89 SER A O 1
ATOM 717 N N . ILE A 1 90 ? -0.844 14.742 4.523 1 98.81 90 ILE A N 1
ATOM 718 C CA . ILE A 1 90 ? -1.562 14.836 3.258 1 98.81 90 ILE A CA 1
ATOM 719 C C . ILE A 1 90 ? -0.621 14.5 2.104 1 98.81 90 ILE A C 1
ATOM 721 O O . ILE A 1 90 ? 0.412 15.156 1.928 1 98.81 90 ILE A O 1
ATOM 725 N N . TYR A 1 91 ? -1.039 13.516 1.361 1 98.38 91 TYR A N 1
ATOM 726 C CA . TYR A 1 91 ? -0.328 13.164 0.135 1 98.38 91 TYR A CA 1
ATOM 727 C C . TYR A 1 91 ? -1.035 13.742 -1.086 1 98.38 91 TYR A C 1
ATOM 729 O O . TYR A 1 91 ? -2.232 13.516 -1.282 1 98.38 91 TYR A O 1
ATOM 737 N N . GLU A 1 92 ? -0.367 14.492 -1.806 1 97.56 92 GLU A N 1
ATOM 738 C CA . GLU A 1 92 ? -0.737 14.914 -3.154 1 97.56 92 GLU A CA 1
ATOM 739 C C . GLU A 1 92 ? 0.401 14.664 -4.141 1 97.56 92 GLU A C 1
ATOM 741 O O . GLU A 1 92 ? 1.508 15.18 -3.959 1 97.56 92 GLU A O 1
ATOM 746 N N . LYS A 1 93 ? 0.154 13.898 -5.172 1 95.94 93 LYS A N 1
ATOM 747 C CA . LYS A 1 93 ? 1.138 13.234 -6.02 1 95.94 93 LYS A CA 1
ATOM 748 C C . LYS A 1 93 ? 2.15 14.227 -6.578 1 95.94 93 LYS A C 1
ATOM 750 O O . LYS A 1 93 ? 3.357 13.977 -6.543 1 95.94 93 LYS A O 1
ATOM 755 N N . THR A 1 94 ? 1.761 15.336 -7.043 1 95.5 94 THR A N 1
ATOM 756 C CA . THR A 1 94 ? 2.615 16.25 -7.789 1 95.5 94 THR A CA 1
ATOM 757 C C . THR A 1 94 ? 3.455 17.109 -6.844 1 95.5 94 THR A C 1
ATOM 759 O O . THR A 1 94 ? 4.461 17.688 -7.254 1 95.5 94 THR A O 1
ATOM 762 N N . GLY A 1 95 ? 2.961 17.281 -5.613 1 96.31 95 GLY A N 1
ATOM 763 C CA . GLY A 1 95 ? 3.654 18.125 -4.652 1 96.31 95 GLY A CA 1
ATOM 764 C C . GLY A 1 95 ? 3.221 19.578 -4.715 1 96.31 95 GLY A C 1
ATOM 765 O O . GLY A 1 95 ? 3.889 20.453 -4.164 1 96.31 95 GLY A O 1
ATOM 766 N N . ILE A 1 96 ? 2.104 19.844 -5.312 1 96.94 96 ILE A N 1
ATOM 767 C CA . ILE A 1 96 ? 1.67 21.219 -5.504 1 96.94 96 ILE A CA 1
ATOM 768 C C . ILE A 1 96 ? 1.363 21.859 -4.148 1 96.94 96 ILE A C 1
ATOM 770 O O . ILE A 1 96 ? 1.596 23.062 -3.951 1 96.94 96 ILE A O 1
ATOM 774 N N . LEU A 1 97 ? 0.886 21.109 -3.199 1 97.88 97 LEU A N 1
ATOM 775 C CA . LEU A 1 97 ? 0.601 21.641 -1.868 1 97.88 97 LEU A CA 1
ATOM 776 C C . LEU A 1 97 ? 1.889 22.016 -1.146 1 97.88 97 LEU A C 1
ATOM 778 O O . LEU A 1 97 ? 1.951 23.062 -0.483 1 97.88 97 LEU A O 1
ATOM 782 N N . LYS A 1 98 ? 2.906 21.203 -1.327 1 97.06 98 LYS A N 1
ATOM 783 C CA . LYS A 1 98 ? 4.207 21.484 -0.718 1 97.06 98 LYS A CA 1
ATOM 784 C C . LYS A 1 98 ? 4.801 22.781 -1.252 1 97.06 98 LYS A C 1
ATOM 786 O O . LYS A 1 98 ? 5.48 23.5 -0.521 1 97.06 98 LYS A O 1
ATOM 791 N N . LYS A 1 99 ? 4.555 22.984 -2.461 1 96.88 99 LYS A N 1
ATOM 792 C CA . LYS A 1 99 ? 5.09 24.172 -3.121 1 96.88 99 LYS A CA 1
ATOM 793 C C . LYS A 1 99 ? 4.359 25.422 -2.66 1 96.88 99 LYS A C 1
ATOM 795 O O . LYS A 1 99 ? 4.836 26.547 -2.881 1 96.88 99 LYS A O 1
ATOM 800 N N . HIS A 1 100 ? 3.193 25.312 -2.049 1 98.12 100 HIS A N 1
ATOM 801 C CA . HIS A 1 100 ? 2.383 26.438 -1.619 1 98.12 100 HIS A CA 1
ATOM 802 C C . HIS A 1 100 ? 2.066 26.359 -0.13 1 98.12 100 HIS A C 1
ATOM 804 O O . HIS A 1 100 ? 0.934 26.625 0.284 1 98.12 100 HIS A O 1
ATOM 810 N N . MET A 1 101 ? 3.01 26 0.667 1 98.31 101 MET A N 1
ATOM 811 C CA . MET A 1 101 ? 2.848 25.766 2.1 1 98.31 101 MET A CA 1
ATOM 812 C C . MET A 1 101 ? 2.314 27.016 2.795 1 98.31 101 MET A C 1
ATOM 814 O O . MET A 1 101 ? 1.457 26.922 3.674 1 98.31 101 MET A O 1
ATOM 818 N N . PRO A 1 102 ? 2.795 28.25 2.439 1 97.94 102 PRO A N 1
ATOM 819 C CA . PRO A 1 102 ? 2.234 29.422 3.115 1 97.94 102 PRO A CA 1
ATOM 820 C C . PRO A 1 102 ? 0.727 29.562 2.912 1 97.94 102 PRO A C 1
ATOM 822 O O . PRO A 1 102 ? 0.002 29.906 3.85 1 97.94 102 PRO A O 1
ATOM 825 N N . ARG A 1 103 ? 0.277 29.281 1.717 1 98.38 103 ARG A N 1
ATOM 826 C CA . ARG A 1 103 ? -1.152 29.344 1.433 1 98.38 103 ARG A CA 1
ATOM 827 C C . ARG A 1 103 ? -1.911 28.266 2.193 1 98.38 103 ARG A C 1
ATOM 829 O O . ARG A 1 103 ? -3.018 28.5 2.682 1 98.38 103 ARG A O 1
ATOM 836 N N . VAL A 1 104 ? -1.31 27.062 2.213 1 98.69 104 VAL A N 1
ATOM 837 C CA . VAL A 1 104 ? -1.913 25.969 2.975 1 98.69 104 VAL A CA 1
ATOM 838 C C . VAL A 1 104 ? -2.023 26.375 4.445 1 98.69 104 VAL A C 1
ATOM 840 O O . VAL A 1 104 ? -3.082 26.219 5.059 1 98.69 104 VAL A O 1
ATOM 843 N N . TYR A 1 105 ? -0.97 26.922 4.984 1 98.38 105 TYR A N 1
ATOM 844 C CA . TYR A 1 105 ? -0.926 27.344 6.383 1 98.38 105 TYR A CA 1
ATOM 845 C C . TYR A 1 105 ? -2.029 28.344 6.684 1 98.38 105 TYR A C 1
ATOM 847 O O . TYR A 1 105 ? -2.777 28.188 7.652 1 98.38 105 TYR A O 1
ATOM 855 N N . GLU A 1 106 ? -2.15 29.328 5.863 1 97.62 106 GLU A N 1
ATOM 856 C CA . GLU A 1 106 ? -3.145 30.375 6.059 1 97.62 106 GLU A CA 1
ATOM 857 C C . GLU A 1 106 ? -4.562 29.812 5.992 1 97.62 106 GLU A C 1
ATOM 859 O O . GLU A 1 106 ? -5.422 30.188 6.797 1 97.62 106 GLU A O 1
ATOM 864 N N . ALA A 1 107 ? -4.766 29 5.047 1 98.06 107 ALA A N 1
ATOM 865 C CA . ALA A 1 107 ? -6.09 28.406 4.883 1 98.06 107 ALA A CA 1
ATOM 866 C C . ALA A 1 107 ? -6.469 27.562 6.102 1 98.06 107 ALA A C 1
ATOM 868 O O . ALA A 1 107 ? -7.613 27.609 6.555 1 98.06 107 ALA A O 1
ATOM 869 N N . VAL A 1 108 ? -5.492 26.781 6.602 1 97.69 108 VAL A N 1
ATOM 870 C CA . VAL A 1 108 ? -5.758 25.953 7.77 1 97.69 108 VAL A CA 1
ATOM 871 C C . VAL A 1 108 ? -6.043 26.828 8.984 1 97.69 108 VAL A C 1
ATOM 873 O O . VAL A 1 108 ? -6.98 26.578 9.734 1 97.69 108 VAL A O 1
ATOM 876 N N . MET A 1 109 ? -5.289 27.906 9.164 1 95.5 109 MET A N 1
ATOM 877 C CA . MET A 1 109 ? -5.492 28.828 10.289 1 95.5 109 MET A CA 1
ATOM 878 C C . MET A 1 109 ? -6.867 29.484 10.211 1 95.5 109 MET A C 1
ATOM 880 O O . MET A 1 109 ? -7.539 29.641 11.227 1 95.5 109 MET A O 1
ATOM 884 N N . GLN A 1 110 ? -7.219 29.844 9 1 94.38 110 GLN A N 1
ATOM 885 C CA . GLN A 1 110 ? -8.539 30.438 8.812 1 94.38 110 GLN A CA 1
ATOM 886 C C . GLN A 1 110 ? -9.641 29.438 9.164 1 94.38 110 GLN A C 1
ATOM 888 O O . GLN A 1 110 ? -10.625 29.797 9.805 1 94.38 110 GLN A O 1
ATOM 893 N N . LYS A 1 111 ? -9.461 28.203 8.695 1 94.75 111 LYS A N 1
ATOM 894 C CA . LYS A 1 111 ? -10.438 27.156 9 1 94.75 111 LYS A CA 1
ATOM 895 C C . LYS A 1 111 ? -10.508 26.891 10.5 1 94.75 111 LYS A C 1
ATOM 897 O O . LYS A 1 111 ? -11.594 26.688 11.055 1 94.75 111 LYS A O 1
ATOM 902 N N . PHE A 1 112 ? -9.367 26.906 11.18 1 92.94 112 PHE A N 1
ATOM 903 C CA . PHE A 1 112 ? -9.32 26.75 12.625 1 92.94 112 PHE A CA 1
ATOM 904 C C . PHE A 1 112 ? -10.117 27.859 13.32 1 92.94 112 PHE A C 1
ATOM 906 O O . PHE A 1 112 ? -10.898 27.578 14.234 1 92.94 112 PHE A O 1
ATOM 913 N N . THR A 1 113 ? -9.891 29.078 12.875 1 90.44 113 THR A N 1
ATOM 914 C CA . THR A 1 113 ? -10.609 30.219 13.453 1 90.44 113 THR A CA 1
ATOM 915 C C . THR A 1 113 ? -12.117 30.031 13.297 1 90.44 113 THR A C 1
ATOM 917 O O . THR A 1 113 ? -12.883 30.297 14.227 1 90.44 113 THR A O 1
ATOM 920 N N . PHE A 1 114 ? -12.469 29.562 12.164 1 89.25 114 PHE A N 1
ATOM 921 C CA . PHE A 1 114 ? -13.883 29.359 11.859 1 89.25 114 PHE A CA 1
ATOM 922 C C . PHE A 1 114 ? -14.469 28.25 12.727 1 89.25 114 PHE A C 1
ATOM 924 O O . PHE A 1 114 ? -15.547 28.422 13.305 1 89.25 114 PHE A O 1
ATOM 931 N N . TYR A 1 115 ? -13.789 27.141 12.867 1 89.12 115 TYR A N 1
ATOM 932 C CA . TYR A 1 115 ? -14.273 25.969 13.57 1 89.12 115 TYR A CA 1
ATOM 933 C C . TYR A 1 115 ? -14.25 26.188 15.078 1 89.12 115 TYR A C 1
ATOM 935 O O . TYR A 1 115 ? -15.164 25.75 15.789 1 89.12 115 TYR A O 1
ATOM 943 N N . PHE A 1 116 ? -13.266 26.891 15.609 1 88.56 116 PHE A N 1
ATOM 944 C CA . PHE A 1 116 ? -13.016 26.875 17.047 1 88.56 116 PHE A CA 1
ATOM 945 C C . PHE A 1 116 ? -13.289 28.234 17.656 1 88.56 116 PHE A C 1
ATOM 947 O O . PHE A 1 116 ? -13.078 28.422 18.859 1 88.56 116 PHE A O 1
ATOM 954 N N . ALA A 1 117 ? -13.805 29.109 16.953 1 80.5 117 ALA A N 1
ATOM 955 C CA . ALA A 1 117 ? -14.258 30.422 17.422 1 80.5 117 ALA A CA 1
ATOM 956 C C . ALA A 1 117 ? -13.211 31.078 18.312 1 80.5 117 ALA A C 1
ATOM 958 O O . ALA A 1 117 ? -13.531 31.531 19.422 1 80.5 117 ALA A O 1
ATOM 959 N N . GLY A 1 118 ? -11.961 31.016 17.953 1 73.62 118 GLY A N 1
ATOM 960 C CA . GLY A 1 118 ? -10.906 31.734 18.641 1 73.62 118 GLY A CA 1
ATOM 961 C C . GLY A 1 118 ? -10.133 30.859 19.609 1 73.62 118 GLY A C 1
ATOM 962 O O . GLY A 1 118 ? -9.094 31.281 20.141 1 73.62 118 GLY A O 1
ATOM 963 N N . GLN A 1 119 ? -10.625 29.703 20 1 81.06 119 GLN A N 1
ATOM 964 C CA . GLN A 1 119 ? -9.906 28.734 20.828 1 81.06 119 GLN A CA 1
ATOM 965 C C . GLN A 1 119 ? -9.297 27.625 19.984 1 81.06 119 GLN A C 1
ATOM 967 O O . GLN A 1 119 ? -9.508 26.453 20.25 1 81.06 119 GLN A O 1
ATOM 972 N N . GLN A 1 120 ? -8.508 28.109 19.062 1 85.25 120 GLN A N 1
ATOM 973 C CA . GLN A 1 120 ? -8.039 27.156 18.062 1 85.25 120 GLN A CA 1
ATOM 974 C C . GLN A 1 120 ? -6.785 26.438 18.547 1 85.25 120 GLN A C 1
ATOM 976 O O . GLN A 1 120 ? -5.992 27 19.312 1 85.25 120 GLN A O 1
ATOM 981 N N . PRO A 1 121 ? -6.629 25.234 18.125 1 89.81 121 PRO A N 1
ATOM 982 C CA . PRO A 1 121 ? -5.383 24.516 18.391 1 89.81 121 PRO A CA 1
ATOM 983 C C . PRO A 1 121 ? -4.184 25.125 17.688 1 89.81 121 PRO A C 1
ATOM 985 O O . PRO A 1 121 ? -4.348 25.891 16.719 1 89.81 121 PRO A O 1
ATOM 988 N N . SER A 1 122 ? -3.045 24.859 18.234 1 93.31 122 SER A N 1
ATOM 989 C CA . SER A 1 122 ? -1.829 25.25 17.516 1 93.31 122 SER A CA 1
ATOM 990 C C . SER A 1 122 ? -1.582 24.344 16.312 1 93.31 122 SER A C 1
ATOM 992 O O . SER A 1 122 ? -2.051 23.203 16.281 1 93.31 122 SER A O 1
ATOM 994 N N . LEU A 1 123 ? -0.899 24.922 15.352 1 96 123 LEU A N 1
ATOM 995 C CA . LEU A 1 123 ? -0.603 24.188 14.117 1 96 123 LEU A CA 1
ATOM 996 C C . LEU A 1 123 ? 0.897 24.188 13.844 1 96 123 LEU A C 1
ATOM 998 O O . LEU A 1 123 ? 1.567 25.203 13.984 1 96 123 LEU A O 1
ATOM 1002 N N . LEU A 1 124 ? 1.404 23.062 13.555 1 97.5 124 LEU A N 1
ATOM 1003 C CA . LEU A 1 124 ? 2.736 22.891 12.984 1 97.5 124 LEU A CA 1
ATOM 1004 C C . LEU A 1 124 ? 2.656 22.297 11.586 1 97.5 124 LEU A C 1
ATOM 1006 O O . LEU A 1 124 ? 2.252 21.141 11.422 1 97.5 124 LEU A O 1
ATOM 1010 N N . LEU A 1 125 ? 2.947 23.078 10.562 1 98.44 125 LEU A N 1
ATOM 1011 C CA . LEU A 1 125 ? 2.963 22.609 9.18 1 98.44 125 LEU A CA 1
ATOM 1012 C C . LEU A 1 125 ? 4.383 22.266 8.742 1 98.44 125 LEU A C 1
ATOM 1014 O O . LEU A 1 125 ? 5.281 23.094 8.812 1 98.44 125 LEU A O 1
ATOM 1018 N N . THR A 1 126 ? 4.578 21.031 8.352 1 98.44 126 THR A N 1
ATOM 1019 C CA . THR A 1 126 ? 5.902 20.562 7.961 1 98.44 126 THR A CA 1
ATOM 1020 C C . THR A 1 126 ? 5.852 19.844 6.613 1 98.44 126 THR A C 1
ATOM 1022 O O . THR A 1 126 ? 4.77 19.531 6.117 1 98.44 126 THR A O 1
ATOM 1025 N N . SER A 1 127 ? 6.922 19.609 6.004 1 98.38 127 SER A N 1
ATOM 1026 C CA . SER A 1 127 ? 7.188 18.797 4.816 1 98.38 127 SER A CA 1
ATOM 1027 C C . SER A 1 127 ? 8.648 18.375 4.758 1 98.38 127 SER A C 1
ATOM 1029 O O . SER A 1 127 ? 9.531 19.062 5.277 1 98.38 127 SER A O 1
ATOM 1031 N N . PRO A 1 128 ? 8.898 17.188 4.164 1 96.38 128 PRO A N 1
ATOM 1032 C CA . PRO A 1 128 ? 10.305 16.781 4.082 1 96.38 128 PRO A CA 1
ATOM 1033 C C . PRO A 1 128 ? 11.188 17.844 3.424 1 96.38 128 PRO A C 1
ATOM 1035 O O . PRO A 1 128 ? 10.867 18.344 2.338 1 96.38 128 PRO A O 1
ATOM 1038 N N . HIS A 1 129 ? 12.258 18.25 4.105 1 91.25 129 HIS A N 1
ATOM 1039 C CA . HIS A 1 129 ? 13.328 19.109 3.598 1 91.25 129 HIS A CA 1
ATOM 1040 C C . HIS A 1 129 ? 12.844 20.531 3.373 1 91.25 129 HIS A C 1
ATOM 1042 O O . HIS A 1 129 ? 13.367 21.234 2.514 1 91.25 129 HIS A O 1
ATOM 1048 N N . LYS A 1 130 ? 11.75 20.969 4.004 1 94.69 130 LYS A N 1
ATOM 1049 C CA . LYS A 1 130 ? 11.25 22.344 3.949 1 94.69 130 LYS A CA 1
ATOM 1050 C C . LYS A 1 130 ? 11.164 22.953 5.344 1 94.69 130 LYS A C 1
ATOM 1052 O O . LYS A 1 130 ? 11.094 22.234 6.34 1 94.69 130 LYS A O 1
ATOM 1057 N N . ASP A 1 131 ? 11.156 24.219 5.336 1 94.31 131 ASP A N 1
ATOM 1058 C CA . ASP A 1 131 ? 10.969 24.922 6.605 1 94.31 131 ASP A CA 1
ATOM 1059 C C . ASP A 1 131 ? 9.539 24.75 7.113 1 94.31 131 ASP A C 1
ATOM 1061 O O . ASP A 1 131 ? 8.586 24.781 6.328 1 94.31 131 ASP A O 1
ATOM 1065 N N . ALA A 1 132 ? 9.469 24.719 8.367 1 96 132 ALA A N 1
ATOM 1066 C CA . ALA A 1 132 ? 8.172 24.516 9 1 96 132 ALA A CA 1
ATOM 1067 C C . ALA A 1 132 ? 7.469 25.859 9.227 1 96 132 ALA A C 1
ATOM 1069 O O . ALA A 1 132 ? 8.117 26.906 9.289 1 96 132 ALA A O 1
ATOM 1070 N N . TYR A 1 133 ? 6.172 25.859 9.25 1 96.06 133 TYR A N 1
ATOM 1071 C CA . TYR A 1 133 ? 5.328 26.969 9.695 1 96.06 133 TYR A CA 1
ATOM 1072 C C . TYR A 1 133 ? 4.629 26.625 11.008 1 96.06 133 TYR A C 1
ATOM 1074 O O . TYR A 1 133 ? 3.943 25.609 11.109 1 96.06 133 TYR A O 1
ATOM 1082 N N . SER A 1 134 ? 4.832 27.391 12.008 1 93.56 134 SER A N 1
ATOM 1083 C CA . SER A 1 134 ? 4.234 27.141 13.312 1 93.56 134 SER A CA 1
ATOM 1084 C C . SER A 1 134 ? 3.389 28.312 13.781 1 93.56 134 SER A C 1
ATOM 1086 O O . SER A 1 134 ? 3.762 29.469 13.57 1 93.56 134 SER A O 1
ATOM 1088 N N . SER A 1 135 ? 2.289 27.969 14.289 1 86.62 135 SER A N 1
ATOM 1089 C CA . SER A 1 135 ? 1.468 29.016 14.891 1 86.62 135 SER A CA 1
ATOM 1090 C C . SER A 1 135 ? 1.96 29.375 16.297 1 86.62 135 SER A C 1
ATOM 1092 O O . SER A 1 135 ? 2.639 28.562 16.938 1 86.62 135 SER A O 1
ATOM 1094 N N . PRO A 1 136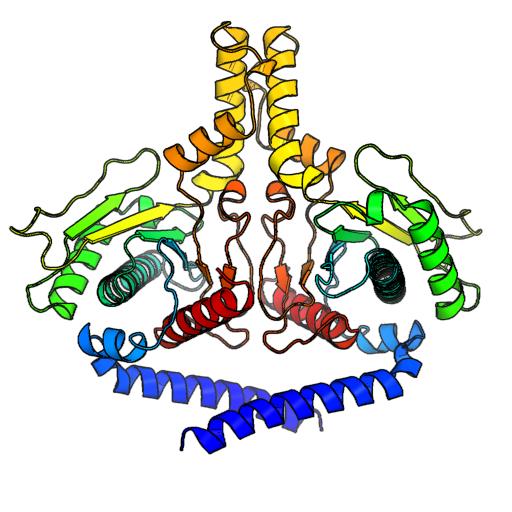 ? 1.74 30.703 16.656 1 73.81 136 PRO A N 1
ATOM 1095 C CA . PRO A 1 136 ? 2.121 31.094 18.016 1 73.81 136 PRO A CA 1
ATOM 1096 C C . PRO A 1 136 ? 1.452 30.219 19.094 1 73.81 136 PRO A C 1
ATOM 1098 O O . PRO A 1 136 ? 0.329 29.75 18.891 1 73.81 136 PRO A O 1
ATOM 1101 N N . ALA A 1 137 ? 2.363 29.625 19.844 1 62.38 137 ALA A N 1
ATOM 1102 C CA . ALA A 1 137 ? 1.834 28.812 20.938 1 62.38 137 ALA A CA 1
ATOM 1103 C C . ALA A 1 137 ? 0.844 29.625 21.781 1 62.38 137 ALA A C 1
ATOM 1105 O O . ALA A 1 137 ? 1.136 30.75 22.188 1 62.38 137 ALA A O 1
ATOM 1106 N N . LEU A 1 138 ? -0.406 29.688 21.375 1 58.03 138 LEU A N 1
ATOM 1107 C CA . LEU A 1 138 ? -1.311 30.328 22.328 1 58.03 138 LEU A CA 1
ATOM 1108 C C . LEU A 1 138 ? -1.105 29.781 23.734 1 58.03 138 LEU A C 1
ATOM 1110 O O . LEU A 1 138 ? -0.69 28.625 23.891 1 58.03 138 LEU A O 1
ATOM 1114 N N . ALA A 1 139 ? -1.05 30.609 24.672 1 50.91 139 ALA A N 1
ATOM 1115 C CA . ALA A 1 139 ? -0.892 30.344 26.094 1 50.91 139 ALA A CA 1
ATOM 1116 C C . ALA A 1 139 ? -1.79 29.188 26.531 1 50.91 139 ALA A C 1
ATOM 1118 O O . ALA A 1 139 ? -2.994 29.188 26.266 1 50.91 139 ALA A O 1
ATOM 1119 N N . GLY A 1 140 ? -1.26 27.969 26.938 1 52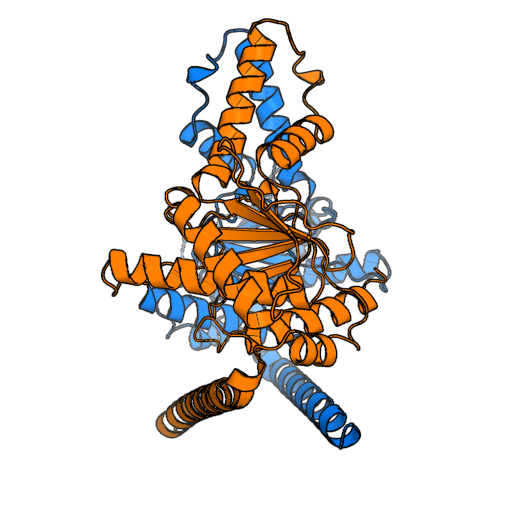.53 140 GLY A N 1
ATOM 1120 C CA . GLY A 1 140 ? -1.818 26.797 27.594 1 52.53 140 GLY A CA 1
ATOM 1121 C C . GLY A 1 140 ? -2.254 25.719 26.625 1 52.53 140 GLY A C 1
ATOM 1122 O O . GLY A 1 140 ? -2.568 26.016 25.469 1 52.53 140 GLY A O 1
ATOM 1123 N N . ASP A 1 141 ? -1.695 24.562 26.516 1 57.09 141 ASP A N 1
ATOM 1124 C CA . ASP A 1 141 ? -2.002 23.297 25.875 1 57.09 141 ASP A CA 1
ATOM 1125 C C . ASP A 1 141 ? -3.504 23.031 25.859 1 57.09 141 ASP A C 1
ATOM 1127 O O . ASP A 1 141 ? -3.936 21.875 25.734 1 57.09 141 ASP A O 1
ATOM 1131 N N . LYS A 1 142 ? -4.297 24.109 26.094 1 62.97 142 LYS A N 1
ATOM 1132 C CA . LYS A 1 142 ? -5.691 23.859 26.453 1 62.97 142 LYS A CA 1
ATOM 1133 C C . LYS A 1 142 ? -6.516 23.5 25.219 1 62.97 142 LYS A C 1
ATOM 1135 O O . LYS A 1 142 ? -7.531 22.812 25.312 1 62.97 142 LYS A O 1
ATOM 1140 N N . HIS A 1 143 ? -6.004 23.922 24 1 74.56 143 HIS A N 1
ATOM 1141 C CA . HIS A 1 143 ? -6.934 23.734 22.891 1 74.56 143 HIS A CA 1
ATOM 1142 C C . HIS A 1 143 ? -6.449 22.656 21.922 1 74.56 143 HIS A C 1
ATOM 1144 O O . HIS A 1 143 ? -7.086 22.406 20.906 1 74.56 143 HIS A O 1
ATOM 1150 N N . GLY A 1 144 ? -5.324 22.094 22.188 1 85.5 144 GLY A N 1
ATOM 1151 C CA . GLY A 1 144 ? -4.836 20.984 21.375 1 85.5 144 GLY A CA 1
ATOM 1152 C C . GLY A 1 144 ? -3.785 21.391 20.375 1 85.5 144 GLY A C 1
ATOM 1153 O O . GLY A 1 144 ? -3.379 22.562 20.328 1 85.5 144 GLY A O 1
ATOM 1154 N N . HIS A 1 145 ? -3.281 20.469 19.688 1 93 145 HIS A N 1
ATOM 1155 C CA . HIS A 1 145 ? -2.211 20.656 18.719 1 93 145 HIS A CA 1
ATOM 1156 C C . HIS A 1 145 ? -2.369 19.703 17.547 1 93 145 HIS A C 1
ATOM 1158 O O . HIS A 1 145 ? -2.746 18.547 17.719 1 93 145 HIS A O 1
ATOM 1164 N N . LEU A 1 146 ? -2.15 20.297 16.359 1 96.75 146 LEU A N 1
ATOM 1165 C CA . LEU A 1 146 ? -2.141 19.453 15.172 1 96.75 146 LEU A CA 1
ATOM 1166 C C . LEU A 1 146 ? -0.845 19.625 14.383 1 96.75 146 LEU A C 1
ATOM 1168 O O . LEU A 1 146 ? -0.444 20.75 14.078 1 96.75 146 LEU A O 1
ATOM 1172 N N . LYS A 1 147 ? -0.152 18.562 14.148 1 98.19 147 LYS A N 1
ATOM 1173 C CA . LYS A 1 147 ? 0.931 18.547 13.172 1 98.19 147 LYS A CA 1
ATOM 1174 C C . LYS A 1 147 ? 0.415 18.172 11.781 1 98.19 147 LYS A C 1
ATOM 1176 O O . LYS A 1 147 ? -0.106 17.062 11.586 1 98.19 147 LYS A O 1
ATOM 1181 N N . LEU A 1 148 ? 0.484 19.062 10.883 1 98.75 148 LEU A N 1
ATOM 1182 C CA . LEU A 1 148 ? 0.133 18.828 9.484 1 98.75 148 LEU A CA 1
ATOM 1183 C C . LEU A 1 148 ? 1.385 18.641 8.633 1 98.75 148 LEU A C 1
ATOM 1185 O O . LEU A 1 148 ? 2.264 19.5 8.609 1 98.75 148 LEU A O 1
ATOM 1189 N N . HIS A 1 149 ? 1.463 17.5 7.961 1 98.81 149 HIS A N 1
ATOM 1190 C CA . HIS A 1 149 ? 2.643 17.141 7.184 1 98.81 149 HIS A CA 1
ATOM 1191 C C . HIS A 1 149 ? 2.287 16.922 5.715 1 98.81 149 HIS A C 1
ATOM 1193 O O . HIS A 1 149 ? 1.341 16.188 5.402 1 98.81 149 HIS A O 1
ATOM 1199 N N . LEU A 1 150 ? 2.947 17.609 4.82 1 98.81 150 LEU A N 1
ATOM 1200 C CA . LEU A 1 150 ? 2.668 17.484 3.393 1 98.81 150 LEU A CA 1
ATOM 1201 C C . LEU A 1 150 ? 3.719 16.625 2.701 1 98.81 150 LEU A C 1
ATOM 1203 O O . LEU A 1 150 ? 4.918 16.859 2.867 1 98.81 150 LEU A O 1
ATOM 1207 N N . ILE A 1 151 ? 3.258 15.625 1.929 1 98.25 151 ILE A N 1
ATOM 1208 C CA . ILE A 1 151 ? 4.168 14.734 1.219 1 98.25 151 ILE A CA 1
ATOM 1209 C C . ILE A 1 151 ? 3.713 14.57 -0.229 1 98.25 151 ILE A C 1
ATOM 1211 O O . ILE A 1 151 ? 2.576 14.914 -0.569 1 98.25 151 ILE A O 1
ATOM 1215 N N . SER A 1 152 ? 4.598 14.086 -1.085 1 97.5 152 SER A N 1
ATOM 1216 C CA . SER A 1 152 ? 4.359 13.844 -2.504 1 97.5 152 SER A CA 1
ATOM 1217 C C . SER A 1 152 ? 5.113 12.609 -2.988 1 97.5 152 SER A C 1
ATOM 1219 O O . SER A 1 152 ? 5.727 11.898 -2.189 1 97.5 152 SER A O 1
ATOM 1221 N N . THR A 1 153 ? 5.004 12.359 -4.309 1 96.19 153 THR A N 1
ATOM 1222 C CA . THR A 1 153 ? 5.648 11.195 -4.906 1 96.19 153 THR A CA 1
ATOM 1223 C C . THR A 1 153 ? 7.16 11.242 -4.695 1 96.19 153 THR A C 1
ATOM 1225 O O . THR A 1 153 ? 7.805 10.203 -4.535 1 96.19 153 THR A O 1
ATOM 1228 N N . GLN A 1 154 ? 7.723 12.398 -4.602 1 95.56 154 GLN A N 1
ATOM 1229 C CA . GLN A 1 154 ? 9.156 12.562 -4.422 1 95.56 154 GLN A CA 1
ATOM 1230 C C . GLN A 1 154 ? 9.609 12.031 -3.064 1 95.56 154 GLN A C 1
ATOM 1232 O O . GLN A 1 154 ? 10.797 11.773 -2.857 1 95.56 154 GLN A O 1
ATOM 1237 N N . ASP A 1 155 ? 8.703 11.891 -2.18 1 97.19 155 ASP A N 1
ATOM 1238 C CA . ASP A 1 155 ? 9.023 11.461 -0.82 1 97.19 155 ASP A CA 1
ATOM 1239 C C . ASP A 1 155 ? 8.859 9.945 -0.668 1 97.19 155 ASP A C 1
ATOM 1241 O O . ASP A 1 155 ? 8.984 9.414 0.436 1 97.19 155 ASP A O 1
ATOM 1245 N N . GLY A 1 156 ? 8.547 9.289 -1.756 1 95.69 156 GLY A N 1
ATOM 1246 C CA . GLY A 1 156 ? 8.32 7.855 -1.736 1 95.69 156 GLY A CA 1
ATOM 1247 C C . GLY A 1 156 ? 9.547 7.051 -2.137 1 95.69 156 GLY A C 1
ATOM 1248 O O . GLY A 1 156 ? 10.555 7.062 -1.435 1 95.69 156 GLY A O 1
ATOM 1249 N N . ARG A 1 157 ? 9.492 6.398 -3.273 1 96.12 157 ARG A N 1
ATOM 1250 C CA . ARG A 1 157 ? 10.57 5.555 -3.779 1 96.12 157 ARG A CA 1
ATOM 1251 C C . ARG A 1 157 ? 11.867 6.348 -3.926 1 96.12 157 ARG A C 1
ATOM 1253 O O . ARG A 1 157 ? 12.953 5.836 -3.643 1 96.12 157 ARG A O 1
ATOM 1260 N N . GLU A 1 158 ? 11.75 7.582 -4.305 1 96.06 158 GLU A N 1
ATOM 1261 C CA . GLU A 1 158 ? 12.93 8.422 -4.492 1 96.06 158 GLU A CA 1
ATOM 1262 C C . GLU A 1 158 ? 13.703 8.586 -3.186 1 96.06 158 GLU A C 1
ATOM 1264 O O . GLU A 1 158 ? 14.93 8.625 -3.189 1 96.06 158 GLU A O 1
ATOM 1269 N N . SER A 1 159 ? 12.992 8.703 -2.146 1 96.75 159 SER A N 1
ATOM 1270 C CA . SER A 1 159 ? 13.641 8.867 -0.85 1 96.75 159 SER A CA 1
ATOM 1271 C C . SER A 1 159 ? 14.414 7.617 -0.452 1 96.75 159 SER A C 1
ATOM 1273 O O . SER A 1 159 ? 15.453 7.703 0.198 1 96.75 159 SER A O 1
ATOM 1275 N N . ILE A 1 160 ? 13.93 6.43 -0.785 1 97.38 160 ILE A N 1
ATOM 1276 C CA . ILE A 1 160 ? 14.617 5.168 -0.519 1 97.38 160 ILE A CA 1
ATOM 1277 C C . ILE A 1 160 ? 15.898 5.098 -1.342 1 97.38 160 ILE A C 1
ATOM 1279 O O . ILE A 1 160 ? 16.953 4.727 -0.824 1 97.38 160 ILE A O 1
ATOM 1283 N N . VAL A 1 161 ? 15.812 5.48 -2.578 1 98.06 161 VAL A N 1
ATOM 1284 C CA . VAL A 1 161 ? 16.969 5.473 -3.473 1 98.06 161 VAL A CA 1
ATOM 1285 C C . VAL A 1 161 ? 18.016 6.453 -2.971 1 98.06 161 VAL A C 1
ATOM 1287 O O . VAL A 1 161 ? 19.203 6.129 -2.922 1 98.06 161 VAL A O 1
ATOM 1290 N N . ASP A 1 162 ? 17.547 7.668 -2.578 1 97.44 162 ASP A N 1
ATOM 1291 C CA . ASP A 1 162 ? 18.453 8.688 -2.057 1 97.44 162 ASP A CA 1
ATOM 1292 C C . ASP A 1 162 ? 19.156 8.195 -0.796 1 97.44 162 ASP A C 1
ATOM 1294 O O . ASP A 1 162 ? 20.359 8.414 -0.628 1 97.44 162 ASP A O 1
ATOM 1298 N N . LEU A 1 163 ? 18.391 7.586 0.039 1 97.81 163 LEU A N 1
ATOM 1299 C CA . LEU A 1 163 ? 19 7.031 1.249 1 97.81 163 LEU A CA 1
ATOM 1300 C C . LEU A 1 163 ? 20.031 5.965 0.906 1 97.81 163 LEU A C 1
ATOM 1302 O O . LEU A 1 163 ? 21.109 5.926 1.504 1 97.81 163 LEU A O 1
ATOM 1306 N N . THR A 1 164 ? 19.672 5.059 -0.012 1 98.31 164 THR A N 1
ATOM 1307 C CA . THR A 1 164 ? 20.578 4.02 -0.458 1 98.31 164 THR A CA 1
ATOM 1308 C C . THR A 1 164 ? 21.875 4.629 -0.979 1 98.31 164 THR A C 1
ATOM 1310 O O . THR A 1 164 ? 22.969 4.172 -0.634 1 98.31 164 THR A O 1
ATOM 1313 N N . ARG A 1 165 ? 21.75 5.652 -1.803 1 97.94 165 ARG A N 1
ATOM 1314 C CA . ARG A 1 165 ? 22.906 6.363 -2.318 1 97.94 165 ARG A CA 1
ATOM 1315 C C . ARG A 1 165 ? 23.75 6.93 -1.18 1 97.94 165 ARG A C 1
ATOM 1317 O O . ARG A 1 165 ? 24.969 6.785 -1.177 1 97.94 165 ARG A O 1
ATOM 1324 N N . THR A 1 166 ? 23.109 7.582 -0.278 1 97.56 166 THR A N 1
ATOM 1325 C CA . THR A 1 166 ? 23.781 8.203 0.857 1 97.56 166 THR A CA 1
ATOM 1326 C C . THR A 1 166 ? 24.516 7.164 1.688 1 97.56 166 THR A C 1
ATOM 1328 O O . THR A 1 166 ? 25.672 7.371 2.072 1 97.56 166 THR A O 1
ATOM 1331 N N . LEU A 1 167 ? 23.891 6.039 1.955 1 97.75 167 LEU A N 1
ATOM 1332 C CA . LEU A 1 167 ? 24.5 4.984 2.75 1 97.75 167 LEU A CA 1
ATOM 1333 C C . LEU A 1 167 ? 25.672 4.344 1.997 1 97.75 167 LEU A C 1
ATOM 1335 O O . LEU A 1 167 ? 26.688 3.992 2.598 1 97.75 167 LEU A O 1
ATOM 1339 N N . ALA A 1 168 ? 25.5 4.184 0.704 1 97.69 168 ALA A N 1
ATOM 1340 C CA . ALA A 1 168 ? 26.594 3.682 -0.122 1 97.69 168 ALA A CA 1
ATOM 1341 C C . ALA A 1 168 ? 27.781 4.625 -0.082 1 97.69 168 ALA A C 1
ATOM 1343 O O . ALA A 1 168 ? 28.938 4.184 0.033 1 97.69 168 ALA A O 1
ATOM 1344 N N . GLU A 1 169 ? 27.516 5.93 -0.181 1 97.5 169 GLU A N 1
ATOM 1345 C CA . GLU A 1 169 ? 28.562 6.938 -0.104 1 97.5 169 GLU A CA 1
ATOM 1346 C C . GLU A 1 169 ? 29.281 6.887 1.241 1 97.5 169 GLU A C 1
ATOM 1348 O O . GLU A 1 169 ? 30.516 6.969 1.299 1 97.5 169 GLU A O 1
ATOM 1353 N N . MET A 1 170 ? 28.469 6.785 2.268 1 96.62 170 MET A N 1
ATOM 1354 C CA . MET A 1 170 ? 29.047 6.711 3.609 1 96.62 170 MET A CA 1
ATOM 1355 C C . MET A 1 170 ? 29.906 5.465 3.768 1 96.62 170 MET A C 1
ATOM 1357 O O . MET A 1 170 ? 30.953 5.508 4.41 1 96.62 170 MET A O 1
ATOM 1361 N N . SER A 1 171 ? 29.406 4.371 3.213 1 95.5 171 SER A N 1
ATOM 1362 C CA . SER A 1 171 ? 30.172 3.127 3.246 1 95.5 171 SER A CA 1
ATOM 1363 C C . SER A 1 171 ? 31.469 3.262 2.467 1 95.5 171 SER A C 1
ATOM 1365 O O . SER A 1 171 ? 32.531 2.797 2.918 1 95.5 171 SER A O 1
ATOM 1367 N N . GLN A 1 172 ? 31.422 3.857 1.334 1 94.88 172 GLN A N 1
ATOM 1368 C CA . GLN A 1 172 ? 32.594 4.082 0.494 1 94.88 172 GLN A CA 1
ATOM 1369 C C . GLN A 1 172 ? 33.656 4.914 1.224 1 94.88 172 GLN A C 1
ATOM 1371 O O . GLN A 1 172 ? 34.844 4.684 1.069 1 94.88 172 GLN A O 1
ATOM 1376 N N . ARG A 1 173 ? 33.219 5.848 2.031 1 95.19 173 ARG A N 1
ATOM 1377 C CA . ARG A 1 173 ? 34.094 6.742 2.775 1 95.19 173 ARG A CA 1
ATOM 1378 C C . ARG A 1 173 ? 34.5 6.121 4.102 1 95.19 173 ARG A C 1
ATOM 1380 O O . ARG A 1 173 ? 35.219 6.746 4.891 1 95.19 173 ARG A O 1
ATOM 1387 N N . GLY A 1 174 ? 34 4.941 4.398 1 94.12 174 GLY A N 1
ATOM 1388 C CA . GLY A 1 174 ? 34.375 4.223 5.605 1 94.12 174 GLY A CA 1
ATOM 1389 C C . GLY A 1 174 ? 33.656 4.719 6.848 1 94.12 174 GLY A C 1
ATOM 1390 O O . GLY A 1 174 ? 34.062 4.414 7.969 1 94.12 174 GLY A O 1
ATOM 1391 N N . LYS A 1 175 ? 32.562 5.484 6.691 1 96.06 175 LYS A N 1
ATOM 1392 C CA . LYS A 1 175 ? 31.828 6.051 7.816 1 96.06 175 LYS A CA 1
ATOM 1393 C C . LYS A 1 175 ? 30.844 5.035 8.391 1 96.06 175 LYS A C 1
ATOM 1395 O O . LYS A 1 175 ? 30.438 5.137 9.555 1 96.06 175 LYS A O 1
ATOM 1400 N N . ILE A 1 176 ? 30.469 4.094 7.52 1 95.44 176 ILE A N 1
ATOM 1401 C CA . ILE A 1 176 ? 29.578 3.027 7.957 1 95.44 176 ILE A CA 1
ATOM 1402 C C . ILE A 1 176 ? 29.969 1.713 7.289 1 95.44 176 ILE A C 1
ATOM 1404 O O . ILE A 1 176 ? 30.422 1.704 6.141 1 95.44 176 ILE A O 1
ATOM 1408 N N . SER A 1 177 ? 29.875 0.663 8.055 1 96.5 177 SER A N 1
ATOM 1409 C CA . SER A 1 177 ? 30.031 -0.659 7.453 1 96.5 177 SER A CA 1
ATOM 1410 C C . SER A 1 177 ? 28.719 -1.146 6.836 1 96.5 177 SER A C 1
ATOM 1412 O O . SER A 1 177 ? 27.641 -0.928 7.395 1 96.5 177 SER A O 1
ATOM 1414 N N . PRO A 1 178 ? 28.828 -1.797 5.684 1 96 178 PRO A N 1
ATOM 1415 C CA . PRO A 1 178 ? 27.609 -2.359 5.102 1 96 178 PRO A CA 1
ATOM 1416 C C . PRO A 1 178 ? 26.828 -3.229 6.086 1 96 178 PRO A C 1
ATOM 1418 O O . PRO A 1 178 ? 25.609 -3.238 6.07 1 96 178 PRO A O 1
ATOM 1421 N N . ARG A 1 179 ? 27.5 -3.893 6.969 1 95.12 179 ARG A N 1
ATOM 1422 C CA . ARG A 1 179 ? 26.859 -4.773 7.945 1 95.12 179 ARG A CA 1
ATOM 1423 C C . ARG A 1 179 ? 26.031 -3.977 8.945 1 95.12 179 ARG A C 1
ATOM 1425 O O . ARG A 1 179 ? 25.156 -4.527 9.609 1 95.12 179 ARG A O 1
ATOM 1432 N N . ASP A 1 180 ? 26.344 -2.662 9.023 1 96 180 ASP A N 1
ATOM 1433 C CA . ASP A 1 180 ? 25.641 -1.791 9.953 1 96 180 ASP A CA 1
ATOM 1434 C C . ASP A 1 180 ? 24.297 -1.329 9.375 1 96 180 ASP A C 1
ATOM 1436 O O . ASP A 1 180 ? 23.469 -0.748 10.078 1 96 180 ASP A O 1
ATOM 1440 N N . ILE A 1 181 ? 24.125 -1.548 8.125 1 97.75 181 ILE A N 1
ATOM 1441 C CA . ILE A 1 181 ? 22.859 -1.208 7.48 1 97.75 181 ILE A CA 1
ATOM 1442 C C . ILE A 1 181 ? 21.797 -2.227 7.871 1 97.75 181 ILE A C 1
ATOM 1444 O O . ILE A 1 181 ? 21.734 -3.316 7.297 1 97.75 181 ILE A O 1
ATOM 1448 N N . SER A 1 182 ? 21 -1.832 8.828 1 97.62 182 SER A N 1
ATOM 1449 C CA . SER A 1 182 ? 19.969 -2.703 9.391 1 97.62 182 SER A CA 1
ATOM 1450 C C . SER A 1 182 ? 18.578 -2.17 9.094 1 97.62 182 SER A C 1
ATOM 1452 O O . SER A 1 182 ? 18.422 -1.044 8.617 1 97.62 182 SER A O 1
ATOM 1454 N N . MET A 1 183 ? 17.625 -3.031 9.398 1 97.12 183 MET A N 1
ATOM 1455 C CA . MET A 1 183 ? 16.219 -2.627 9.305 1 97.12 183 MET A CA 1
ATOM 1456 C C . MET A 1 183 ? 15.938 -1.413 10.18 1 97.12 183 MET A C 1
ATOM 1458 O O . MET A 1 183 ? 15.273 -0.471 9.758 1 97.12 183 MET A O 1
ATOM 1462 N N . GLU A 1 184 ? 16.5 -1.412 11.344 1 97.19 184 GLU A N 1
ATOM 1463 C CA . GLU A 1 184 ? 16.297 -0.328 12.305 1 97.19 184 GLU A CA 1
ATOM 1464 C C . GLU A 1 184 ? 16.875 0.985 11.773 1 97.19 184 GLU A C 1
ATOM 1466 O O . GLU A 1 184 ? 16.234 2.035 11.891 1 97.19 184 GLU A O 1
ATOM 1471 N N . LEU A 1 185 ? 18.078 0.924 11.203 1 97.69 185 LEU A N 1
ATOM 1472 C CA . LEU A 1 185 ? 18.719 2.119 10.672 1 97.69 185 LEU A CA 1
ATOM 1473 C C . LEU A 1 185 ? 17.906 2.719 9.531 1 97.69 185 LEU A C 1
ATOM 1475 O O . LEU A 1 185 ? 17.609 3.916 9.531 1 97.69 185 LEU A O 1
ATOM 1479 N N . VAL A 1 186 ? 17.547 1.843 8.57 1 97.81 186 VAL A N 1
ATOM 1480 C CA . VAL A 1 186 ? 16.797 2.299 7.395 1 97.81 186 VAL A CA 1
ATOM 1481 C C . VAL A 1 186 ? 15.445 2.846 7.82 1 97.81 186 VAL A C 1
ATOM 1483 O O . VAL A 1 186 ? 15.023 3.912 7.363 1 97.81 186 VAL A O 1
ATOM 1486 N N . ASP A 1 187 ? 14.758 2.15 8.695 1 97.19 187 ASP A N 1
ATOM 1487 C CA . ASP A 1 187 ? 13.453 2.576 9.188 1 97.19 187 ASP A CA 1
ATOM 1488 C C . ASP A 1 187 ? 13.547 3.93 9.891 1 97.19 187 ASP A C 1
ATOM 1490 O O . ASP A 1 187 ? 12.703 4.801 9.68 1 97.19 187 ASP A O 1
ATOM 1494 N N . ALA A 1 188 ? 14.562 4.125 10.727 1 96.94 188 ALA A N 1
ATOM 1495 C CA . ALA A 1 188 ? 14.758 5.379 11.453 1 96.94 188 ALA A CA 1
ATOM 1496 C C . ALA A 1 188 ? 14.984 6.539 10.492 1 96.94 188 ALA A C 1
ATOM 1498 O O . ALA A 1 188 ? 14.383 7.609 10.641 1 96.94 188 ALA A O 1
ATOM 1499 N N . GLU A 1 189 ? 15.805 6.297 9.5 1 96.56 189 GLU A N 1
ATOM 1500 C CA . GLU A 1 189 ? 16.125 7.352 8.547 1 96.56 189 GLU A CA 1
ATOM 1501 C C . GLU A 1 189 ? 14.906 7.766 7.742 1 96.56 189 GLU A C 1
ATOM 1503 O O . GLU A 1 189 ? 14.672 8.953 7.516 1 96.56 189 GLU A O 1
ATOM 1508 N N . LEU A 1 190 ? 14.133 6.789 7.32 1 97.06 190 LEU A N 1
ATOM 1509 C CA . LEU A 1 190 ? 12.969 7.09 6.488 1 97.06 190 LEU A CA 1
ATOM 1510 C C . LEU A 1 190 ? 11.82 7.637 7.332 1 97.06 190 LEU A C 1
ATOM 1512 O O . LEU A 1 190 ? 11.078 8.508 6.879 1 97.06 190 LEU A O 1
ATOM 1516 N N . SER A 1 191 ? 11.641 7.176 8.547 1 96.19 191 SER A N 1
ATOM 1517 C CA . SER A 1 191 ? 10.594 7.672 9.438 1 96.19 191 SER A CA 1
ATOM 1518 C C . SER A 1 191 ? 10.859 9.109 9.859 1 96.19 191 SER A C 1
ATOM 1520 O O . SER A 1 191 ? 9.953 9.945 9.852 1 96.19 191 SER A O 1
ATOM 1522 N N . GLU A 1 192 ? 12.094 9.414 10.172 1 94.75 192 GLU A N 1
ATOM 1523 C CA . GLU A 1 192 ? 12.477 10.758 10.594 1 94.75 192 GLU A CA 1
ATOM 1524 C C . GLU A 1 192 ? 12.57 11.703 9.398 1 94.75 192 GLU A C 1
ATOM 1526 O O . GLU A 1 192 ? 12.18 12.867 9.492 1 94.75 192 GLU A O 1
ATOM 1531 N N . GLY A 1 193 ? 13.055 11.188 8.344 1 94.56 193 GLY A N 1
ATOM 1532 C CA . GLY A 1 193 ? 13.297 12.031 7.176 1 94.56 193 GLY A CA 1
ATOM 1533 C C . GLY A 1 193 ? 12.039 12.297 6.371 1 94.56 193 GLY A C 1
ATOM 1534 O O . GLY A 1 193 ? 11.922 13.336 5.715 1 94.56 193 GLY A O 1
ATOM 1535 N N . ILE A 1 194 ? 11.164 11.312 6.359 1 96.38 194 ILE A N 1
ATOM 1536 C CA . ILE A 1 194 ? 9.945 11.453 5.574 1 96.38 194 ILE A CA 1
ATOM 1537 C C . ILE A 1 194 ? 8.742 11.578 6.504 1 96.38 194 ILE A C 1
ATOM 1539 O O . ILE A 1 194 ? 8.211 12.68 6.699 1 96.38 194 ILE A O 1
ATOM 1543 N N . MET A 1 195 ? 8.367 10.531 7.148 1 96.62 195 MET A N 1
ATOM 1544 C CA . MET A 1 195 ? 7.293 10.57 8.141 1 96.62 195 MET A CA 1
ATOM 1545 C C . MET A 1 195 ? 7.129 9.219 8.82 1 96.62 195 MET A C 1
ATOM 1547 O O . MET A 1 195 ? 7.496 8.188 8.258 1 96.62 195 MET A O 1
ATOM 1551 N N . PRO A 1 196 ? 6.602 9.266 10.047 1 97.12 196 PRO A N 1
ATOM 1552 C CA . PRO A 1 196 ? 6.227 7.988 10.664 1 97.12 196 PRO A CA 1
ATOM 1553 C C . PRO A 1 196 ? 5.043 7.32 9.969 1 97.12 196 PRO A C 1
ATOM 1555 O O . PRO A 1 196 ? 4.297 7.984 9.242 1 97.12 196 PRO A O 1
ATOM 1558 N N . GLU A 1 197 ? 4.934 6.02 10.156 1 96.75 197 GLU A N 1
ATOM 1559 C CA . GLU A 1 197 ? 3.838 5.254 9.57 1 96.75 197 GLU A CA 1
ATOM 1560 C C . GLU A 1 197 ? 2.488 5.715 10.109 1 96.75 197 GLU A C 1
ATOM 1562 O O . GLU A 1 197 ? 2.301 5.816 11.328 1 96.75 197 GLU A O 1
ATOM 1567 N N . PRO A 1 198 ? 1.559 6.051 9.25 1 97.88 198 PRO A N 1
ATOM 1568 C CA . PRO A 1 198 ? 0.215 6.375 9.734 1 97.88 198 PRO A CA 1
ATOM 1569 C C . PRO A 1 198 ? -0.546 5.148 10.227 1 97.88 198 PRO A C 1
ATOM 1571 O O . PRO A 1 198 ? -0.293 4.031 9.766 1 97.88 198 PRO A O 1
ATOM 1574 N N . ASP A 1 199 ? -1.468 5.426 11.117 1 96.88 199 ASP A N 1
ATOM 1575 C CA . ASP A 1 199 ? -2.367 4.367 11.578 1 96.88 199 ASP A CA 1
ATOM 1576 C C . ASP A 1 199 ? -3.449 4.082 10.539 1 96.88 199 ASP A C 1
ATOM 1578 O O . ASP A 1 199 ? -3.85 2.932 10.352 1 96.88 199 ASP A O 1
ATOM 1582 N N . LEU A 1 200 ? -3.883 5.121 9.945 1 97.44 200 LEU A N 1
ATOM 1583 C CA . LEU A 1 200 ? -5.012 5.09 9.023 1 97.44 200 LEU A CA 1
ATOM 1584 C C . LEU A 1 200 ? -4.734 5.949 7.793 1 97.44 200 LEU A C 1
ATOM 1586 O O . LEU A 1 200 ? -4.215 7.062 7.914 1 97.44 200 LEU A O 1
ATOM 1590 N N . LEU A 1 201 ? -4.934 5.414 6.637 1 97.62 201 LEU A N 1
ATOM 1591 C CA . LEU A 1 201 ? -4.863 6.133 5.371 1 97.62 201 LEU A CA 1
ATOM 1592 C C . LEU A 1 201 ? -6.234 6.191 4.703 1 97.62 201 LEU A C 1
ATOM 1594 O O . LEU A 1 201 ? -6.855 5.156 4.453 1 97.62 201 LEU A O 1
ATOM 1598 N N . ILE A 1 202 ? -6.734 7.379 4.402 1 97.25 202 ILE A N 1
ATOM 1599 C CA . ILE A 1 202 ? -8.047 7.555 3.789 1 97.25 202 ILE A CA 1
ATOM 1600 C C . ILE A 1 202 ? -7.879 7.949 2.322 1 97.25 202 ILE A C 1
ATOM 1602 O O . ILE A 1 202 ? -7.105 8.852 2 1 97.25 202 ILE A O 1
ATOM 1606 N N . LEU A 1 203 ? -8.5 7.262 1.484 1 94.88 203 LEU A N 1
ATOM 1607 C CA . LEU A 1 203 ? -8.672 7.676 0.096 1 94.88 203 LEU A CA 1
ATOM 1608 C C . LEU A 1 203 ? -10.094 8.172 -0.151 1 94.88 203 LEU A C 1
ATOM 1610 O O . LEU A 1 203 ? -11.062 7.527 0.251 1 94.88 203 LEU A O 1
ATOM 1614 N N . PHE A 1 204 ? -10.227 9.289 -0.761 1 93.5 204 PHE A N 1
ATOM 1615 C CA . PHE A 1 204 ? -11.539 9.852 -1.064 1 93.5 204 PHE A CA 1
ATOM 1616 C C . PHE A 1 204 ? -11.969 9.477 -2.477 1 93.5 204 PHE A C 1
ATOM 1618 O O . PHE A 1 204 ? -12.625 10.273 -3.162 1 93.5 204 PHE A O 1
ATOM 1625 N N . SER A 1 205 ? -11.461 8.352 -2.957 1 87.19 205 SER A N 1
ATOM 1626 C CA . SER A 1 205 ? -11.797 7.758 -4.246 1 87.19 205 SER A CA 1
ATOM 1627 C C . SER A 1 205 ? -12.477 6.398 -4.066 1 87.19 205 SER A C 1
ATOM 1629 O O . SER A 1 205 ? -12.398 5.797 -2.996 1 87.19 205 SER A O 1
ATOM 1631 N N . PRO A 1 206 ? -13.172 5.961 -5.074 1 85 206 PRO A N 1
ATOM 1632 C CA . PRO A 1 206 ? -13.891 4.691 -4.961 1 85 206 PRO A CA 1
ATOM 1633 C C . PRO A 1 206 ? -12.969 3.48 -5.07 1 85 206 PRO A C 1
ATOM 1635 O O . PRO A 1 206 ? -13.383 2.357 -4.77 1 85 206 PRO A O 1
ATOM 1638 N N . ASN A 1 207 ? -11.781 3.711 -5.555 1 85 207 ASN A N 1
ATOM 1639 C CA . ASN A 1 207 ? -10.789 2.646 -5.688 1 85 207 ASN A CA 1
ATOM 1640 C C . ASN A 1 207 ? -9.531 2.949 -4.887 1 85 207 ASN A C 1
ATOM 1642 O O . ASN A 1 207 ? -9.18 4.113 -4.684 1 85 207 ASN A O 1
ATOM 1646 N N . VAL A 1 208 ? -8.984 1.846 -4.449 1 89.75 208 VAL A N 1
ATOM 1647 C CA . VAL A 1 208 ? -7.734 2.025 -3.723 1 89.75 208 VAL A CA 1
ATOM 1648 C C . VAL A 1 208 ? -6.562 2.035 -4.703 1 89.75 208 VAL A C 1
ATOM 1650 O O . VAL A 1 208 ? -6.199 0.996 -5.254 1 89.75 208 VAL A O 1
ATOM 1653 N N . GLU A 1 209 ? -6.082 3.156 -4.945 1 89.25 209 GLU A N 1
ATOM 1654 C CA . GLU A 1 209 ? -4.863 3.398 -5.711 1 89.25 209 GLU A CA 1
ATOM 1655 C C . GLU A 1 209 ? -3.895 4.289 -4.938 1 89.25 209 GLU A C 1
ATOM 1657 O O . GLU A 1 209 ? -4.223 5.434 -4.613 1 89.25 209 GLU A O 1
ATOM 1662 N N . LEU A 1 210 ? -2.738 3.84 -4.719 1 93.69 210 LEU A N 1
ATOM 1663 C CA . LEU A 1 210 ? -1.8 4.555 -3.859 1 93.69 210 LEU A CA 1
ATOM 1664 C C . LEU A 1 210 ? -1.047 5.621 -4.648 1 93.69 210 LEU A C 1
ATOM 1666 O O . LEU A 1 210 ? -0.495 6.555 -4.062 1 93.69 210 LEU A O 1
ATOM 1670 N N . SER A 1 211 ? -0.974 5.523 -5.875 1 92.19 211 SER A N 1
ATOM 1671 C CA . SER A 1 211 ? -0.46 6.543 -6.781 1 92.19 211 SER A CA 1
ATOM 1672 C C . SER A 1 211 ? 0.928 7.012 -6.359 1 92.19 211 SER A C 1
ATOM 1674 O O . SER A 1 211 ? 1.194 8.211 -6.312 1 92.19 211 SER A O 1
ATOM 1676 N N . GLY A 1 212 ? 1.757 6.156 -5.98 1 94 212 GLY A N 1
ATOM 1677 C CA . GLY A 1 212 ? 3.135 6.5 -5.664 1 94 212 GLY A CA 1
ATOM 1678 C C . GLY A 1 212 ? 3.33 6.91 -4.219 1 94 212 GLY A C 1
ATOM 1679 O O . GLY A 1 212 ? 4.41 7.367 -3.838 1 94 212 GLY A O 1
ATOM 1680 N N . TYR A 1 213 ? 2.277 6.82 -3.389 1 96.5 213 TYR A N 1
ATOM 1681 C CA . TYR A 1 213 ? 2.391 7.09 -1.959 1 96.5 213 TYR A CA 1
ATOM 1682 C C . TYR A 1 213 ? 3.639 6.434 -1.38 1 96.5 213 TYR A C 1
ATOM 1684 O O . TYR A 1 213 ? 4.039 5.352 -1.815 1 96.5 213 TYR A O 1
ATOM 1692 N N . PRO A 1 214 ? 4.297 7.027 -0.388 1 95.31 214 PRO A N 1
ATOM 1693 C CA . PRO A 1 214 ? 5.516 6.434 0.172 1 95.31 214 PRO A CA 1
ATOM 1694 C C . PRO A 1 214 ? 5.32 4.988 0.617 1 95.31 214 PRO A C 1
ATOM 1696 O O . PRO A 1 214 ? 4.598 4.727 1.583 1 95.31 214 PRO A O 1
ATOM 1699 N N . PRO A 1 215 ? 5.953 4.113 -0.033 1 92.62 215 PRO A N 1
ATOM 1700 C CA . PRO A 1 215 ? 5.668 2.697 0.206 1 92.62 215 PRO A CA 1
ATOM 1701 C C . PRO A 1 215 ? 6.172 2.215 1.564 1 92.62 215 PRO A C 1
ATOM 1703 O O . PRO A 1 215 ? 5.539 1.361 2.193 1 92.62 215 PRO A O 1
ATOM 1706 N N . TRP A 1 216 ? 7.316 2.773 2.02 1 94.56 216 TRP A N 1
ATOM 1707 C CA . TRP A 1 216 ? 7.918 2.324 3.271 1 94.56 216 TRP A CA 1
ATOM 1708 C C . TRP A 1 216 ? 6.992 2.609 4.453 1 94.56 216 TRP A C 1
ATOM 17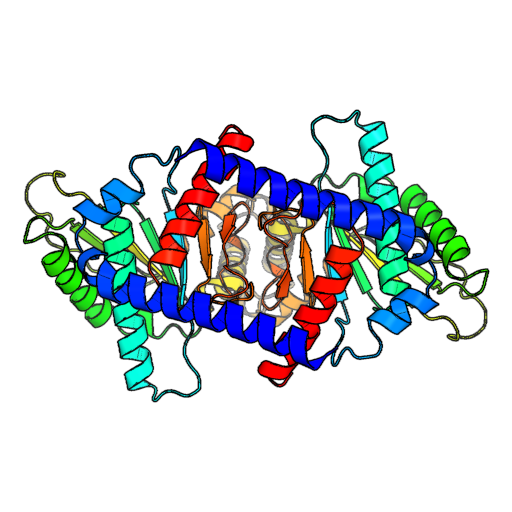10 O O . TRP A 1 216 ? 7.043 1.915 5.469 1 94.56 216 TRP A O 1
ATOM 1720 N N . GLN A 1 217 ? 6.09 3.59 4.27 1 92.56 217 GLN A N 1
ATOM 1721 C CA . GLN A 1 217 ? 5.312 4.137 5.379 1 92.56 217 GLN A CA 1
ATOM 1722 C C . GLN A 1 217 ? 3.959 3.441 5.492 1 92.56 217 GLN A C 1
ATOM 1724 O O . GLN A 1 217 ? 3.111 3.85 6.289 1 92.56 217 GLN A O 1
ATOM 1729 N N . ILE A 1 218 ? 3.727 2.422 4.742 1 92.06 218 ILE A N 1
ATOM 1730 C CA . ILE A 1 218 ? 2.41 1.794 4.797 1 92.06 218 ILE A CA 1
ATOM 1731 C C . ILE A 1 218 ? 2.564 0.291 5.02 1 92.06 218 ILE A C 1
ATOM 1733 O O . ILE A 1 218 ? 2.029 -0.514 4.254 1 92.06 218 ILE A O 1
ATOM 1737 N N . ARG A 1 219 ? 3.277 -0.075 6.059 1 89.62 219 ARG A N 1
ATOM 1738 C CA . ARG A 1 219 ? 3.48 -1.484 6.375 1 89.62 219 ARG A CA 1
ATOM 1739 C C . ARG A 1 219 ? 2.254 -2.074 7.059 1 89.62 219 ARG A C 1
ATOM 1741 O O . ARG A 1 219 ? 1.701 -3.076 6.602 1 89.62 219 ARG A O 1
ATOM 1748 N N . LEU A 1 220 ? 1.744 -1.396 8.141 1 89.81 220 LEU A N 1
ATOM 1749 C CA . LEU A 1 220 ? 0.629 -1.905 8.93 1 89.81 220 LEU A CA 1
ATOM 1750 C C . LEU A 1 220 ? -0.554 -0.944 8.883 1 89.81 220 LEU A C 1
ATOM 1752 O O . LEU A 1 220 ? -1.572 -1.174 9.539 1 89.81 220 LEU A O 1
ATOM 1756 N N . THR A 1 221 ? -0.421 0.059 8.117 1 94.5 221 THR A N 1
ATOM 1757 C CA . THR A 1 221 ? -1.448 1.087 7.992 1 94.5 221 THR A CA 1
ATOM 1758 C C . THR A 1 221 ? -2.77 0.477 7.531 1 94.5 221 THR A C 1
ATOM 1760 O O . THR A 1 221 ? -2.795 -0.326 6.594 1 94.5 221 THR A O 1
ATOM 1763 N N . GLU A 1 222 ? -3.857 0.821 8.227 1 93.81 222 GLU A N 1
ATOM 1764 C CA . GLU A 1 222 ? -5.188 0.505 7.715 1 93.81 222 GLU A CA 1
ATOM 1765 C C . GLU A 1 222 ? -5.602 1.486 6.621 1 93.81 222 GLU A C 1
ATOM 1767 O O . GLU A 1 222 ? -5.492 2.701 6.793 1 93.81 222 GLU A O 1
ATOM 1772 N N . ILE A 1 223 ? -5.996 0.915 5.496 1 94.88 223 ILE A N 1
ATOM 1773 C CA . ILE A 1 223 ? -6.371 1.753 4.359 1 94.88 223 ILE A CA 1
ATOM 1774 C C . ILE A 1 223 ? -7.887 1.719 4.176 1 94.88 223 ILE A C 1
ATOM 1776 O O . ILE A 1 223 ? -8.492 0.644 4.16 1 94.88 223 ILE A O 1
ATOM 1780 N N . PHE A 1 224 ? -8.5 2.939 4.07 1 93.75 224 PHE A N 1
ATOM 1781 C CA . PHE A 1 224 ? -9.953 3.029 3.949 1 93.75 224 PHE A CA 1
ATOM 1782 C C . PHE A 1 224 ? -10.344 3.748 2.662 1 93.75 224 PHE A C 1
ATOM 1784 O O . PHE A 1 224 ? -9.781 4.797 2.334 1 93.75 224 PHE A O 1
ATOM 1791 N N . CYS A 1 225 ? -11.234 3.088 2.006 1 89.25 225 CYS A N 1
ATOM 1792 C CA . CYS A 1 225 ? -11.922 3.707 0.883 1 89.25 225 CYS A CA 1
ATOM 1793 C C . CYS A 1 225 ? -13.398 3.326 0.875 1 89.25 225 CYS A C 1
ATOM 1795 O O . CYS A 1 225 ? -13.766 2.242 1.33 1 89.25 225 CYS A O 1
ATOM 1797 N N . LEU A 1 226 ? -14.188 4.188 0.362 1 84.81 226 LEU A N 1
ATOM 1798 C CA . LEU A 1 226 ? -15.602 3.889 0.181 1 84.81 226 LEU A CA 1
ATOM 1799 C C . LEU A 1 226 ? -15.922 3.631 -1.287 1 84.81 226 LEU A C 1
ATOM 1801 O O . LEU A 1 226 ? -15.734 4.508 -2.131 1 84.81 226 LEU A O 1
ATOM 1805 N N . GLN A 1 227 ? -16.25 2.389 -1.804 1 77.25 227 GLN A N 1
ATOM 1806 C CA . GLN A 1 227 ? -16.391 1.923 -3.178 1 77.25 227 GLN A CA 1
ATOM 1807 C C . GLN A 1 227 ? -17.359 2.816 -3.959 1 77.25 227 GLN A C 1
ATOM 1809 O O . GLN A 1 227 ? -17.203 2.982 -5.172 1 77.25 227 GLN A O 1
ATOM 1814 N N . ASP A 1 228 ? -18.281 3.582 -3.379 1 75.56 228 ASP A N 1
ATOM 1815 C CA . ASP A 1 228 ? -19.25 4.402 -4.109 1 75.56 228 ASP A CA 1
ATOM 1816 C C . ASP A 1 228 ? -19.094 5.879 -3.752 1 75.56 228 ASP A C 1
ATOM 1818 O O . ASP A 1 228 ? -20.016 6.676 -3.949 1 75.56 228 ASP A O 1
ATOM 1822 N N . ASN A 1 229 ? -17.844 5.98 -3.387 1 81.31 229 ASN A N 1
ATOM 1823 C CA . ASN A 1 229 ? -17.609 7.371 -2.994 1 81.31 229 ASN A CA 1
ATOM 1824 C C . ASN A 1 229 ? -17.312 8.25 -4.199 1 81.31 229 ASN A C 1
ATOM 1826 O O . ASN A 1 229 ? -16.594 7.828 -5.117 1 81.31 229 ASN A O 1
ATOM 1830 N N . GLU A 1 230 ? -17.891 9.375 -4.145 1 73.88 230 GLU A N 1
ATOM 1831 C CA . GLU A 1 230 ? -17.766 10.258 -5.301 1 73.88 230 GLU A CA 1
ATOM 1832 C C . GLU A 1 230 ? -16.797 11.398 -5.012 1 73.88 230 GLU A C 1
ATOM 1834 O O . GLU A 1 230 ? -16.516 12.219 -5.887 1 73.88 230 GLU A O 1
ATOM 1839 N N . GLY A 1 231 ? -16.312 11.484 -3.799 1 85.06 231 GLY A N 1
ATOM 1840 C CA . GLY A 1 231 ? -15.398 12.602 -3.615 1 85.06 231 GLY A CA 1
ATOM 1841 C C . GLY A 1 231 ? -15.086 12.875 -2.156 1 85.06 231 GLY A C 1
ATOM 1842 O O . GLY A 1 231 ? -15.406 12.07 -1.282 1 85.06 231 GLY A O 1
ATOM 1843 N N . PHE A 1 232 ? -14.422 14.031 -1.991 1 92.75 232 PHE A N 1
ATOM 1844 C CA . PHE A 1 232 ? -14.016 14.5 -0.67 1 92.75 232 PHE A CA 1
ATOM 1845 C C . PHE A 1 232 ? -15.234 14.828 0.182 1 92.75 232 PHE A C 1
ATOM 1847 O O . PHE A 1 232 ? -16.141 15.539 -0.269 1 92.75 232 PHE A O 1
ATOM 1854 N N . GLY A 1 233 ? -15.25 14.25 1.482 1 92.56 233 GLY A N 1
ATOM 1855 C CA . GLY A 1 233 ? -16.406 14.562 2.311 1 92.56 233 GLY A CA 1
ATOM 1856 C C . GLY A 1 233 ? -16.25 14.094 3.746 1 92.56 233 GLY A C 1
ATOM 1857 O O . GLY A 1 233 ? -15.57 13.109 4.012 1 92.56 233 GLY A O 1
ATOM 1858 N N . TYR A 1 234 ? -17.016 14.742 4.59 1 93.12 234 TYR A N 1
ATOM 1859 C CA . TYR A 1 234 ? -16.953 14.469 6.02 1 93.12 234 TYR A CA 1
ATOM 1860 C C . TYR A 1 234 ? -17.438 13.055 6.32 1 93.12 234 TYR A C 1
ATOM 1862 O O . TYR A 1 234 ? -16.922 12.391 7.219 1 93.12 234 TYR A O 1
ATOM 1870 N N . GLN A 1 235 ? -18.391 12.617 5.555 1 90.88 235 GLN A N 1
ATOM 1871 C CA . GLN A 1 235 ? -18.969 11.297 5.801 1 90.88 235 GLN A CA 1
ATOM 1872 C C . GLN A 1 235 ? -17.922 10.203 5.59 1 90.88 235 GLN A C 1
ATOM 1874 O O . GLN A 1 235 ? -17.922 9.195 6.297 1 90.88 235 GLN A O 1
ATOM 1879 N N . VAL A 1 236 ? -17.094 10.406 4.625 1 93.88 236 VAL A N 1
ATOM 1880 C CA . VAL A 1 236 ? -16.031 9.438 4.375 1 93.88 236 VAL A CA 1
ATOM 1881 C C . VAL A 1 236 ? -15.07 9.414 5.559 1 93.88 236 VAL A C 1
ATOM 1883 O O . VAL A 1 236 ? -14.688 8.344 6.035 1 93.88 236 VAL A O 1
ATOM 1886 N N . PHE A 1 237 ? -14.773 10.586 6.078 1 95.94 237 PHE A N 1
ATOM 1887 C CA . PHE A 1 237 ? -13.906 10.75 7.234 1 95.94 237 PHE A CA 1
ATOM 1888 C C . PHE A 1 237 ? -14.492 10.047 8.453 1 95.94 237 PHE A C 1
ATOM 1890 O O . PHE A 1 237 ? -13.812 9.25 9.109 1 95.94 237 PHE A O 1
ATOM 1897 N N . LEU A 1 238 ? -15.711 10.289 8.68 1 93.56 238 LEU A N 1
ATOM 1898 C CA . LEU A 1 238 ? -16.375 9.711 9.844 1 93.56 238 LEU A CA 1
ATOM 1899 C C . LEU A 1 238 ? -16.453 8.195 9.727 1 93.56 238 LEU A C 1
ATOM 1901 O O . LEU A 1 238 ? -16.172 7.48 10.688 1 93.56 238 LEU A O 1
ATOM 1905 N N . LYS A 1 239 ? -16.812 7.711 8.617 1 92.5 239 LYS A N 1
ATOM 1906 C CA . LYS A 1 239 ? -16.906 6.27 8.406 1 92.5 239 LYS A CA 1
ATOM 1907 C C . LYS A 1 239 ? -15.547 5.598 8.57 1 92.5 239 LYS A C 1
ATOM 1909 O O . LYS A 1 239 ? -15.453 4.484 9.094 1 92.5 239 LYS A O 1
ATOM 1914 N N . ALA A 1 240 ? -14.531 6.273 8.07 1 94.38 240 ALA A N 1
ATOM 1915 C CA . ALA A 1 240 ? -13.172 5.75 8.203 1 94.38 240 ALA A CA 1
ATOM 1916 C C . ALA A 1 240 ? -12.789 5.602 9.672 1 94.38 240 ALA A C 1
ATOM 1918 O O . ALA A 1 240 ? -12.25 4.57 10.078 1 94.38 240 ALA A O 1
ATOM 1919 N N . LEU A 1 241 ? -13.109 6.625 10.492 1 95.62 241 LEU A N 1
ATOM 1920 C CA . LEU A 1 241 ? -12.781 6.586 11.914 1 95.62 241 LEU A CA 1
ATOM 1921 C C . LEU A 1 241 ? -13.555 5.484 12.625 1 95.62 241 LEU A C 1
ATOM 1923 O O . LEU A 1 241 ? -13.008 4.781 13.477 1 95.62 241 LEU A O 1
ATOM 1927 N N . ARG A 1 242 ? -14.773 5.312 12.266 1 92.69 242 ARG A N 1
ATOM 1928 C CA . ARG A 1 242 ? -15.609 4.281 12.875 1 92.69 242 ARG A CA 1
ATOM 1929 C C . ARG A 1 242 ? -15.086 2.889 12.547 1 92.69 242 ARG A C 1
ATOM 1931 O O . ARG A 1 242 ? -15.008 2.025 13.422 1 92.69 242 ARG A O 1
ATOM 1938 N N . LYS A 1 243 ? -14.812 2.75 11.328 1 91.19 243 LYS A N 1
ATOM 1939 C CA . LYS A 1 243 ? -14.289 1.454 10.906 1 91.19 243 LYS A CA 1
ATOM 1940 C C . LYS A 1 243 ? -12.953 1.158 11.586 1 91.19 243 LYS A C 1
ATOM 1942 O O . LYS A 1 243 ? -12.711 0.031 12.023 1 91.19 243 LYS A O 1
ATOM 1947 N N . PHE A 1 244 ? -12.109 2.125 11.641 1 93.31 244 PHE A N 1
ATOM 1948 C CA . PHE A 1 244 ? -10.828 1.979 12.312 1 93.31 244 PHE A CA 1
ATOM 1949 C C . PHE A 1 244 ? -11.023 1.562 13.766 1 93.31 244 PHE A C 1
ATOM 1951 O O . PHE A 1 244 ? -10.352 0.645 14.25 1 93.31 244 PHE A O 1
ATOM 1958 N N . ALA A 1 245 ? -11.906 2.199 14.422 1 91.88 245 ALA A N 1
ATOM 1959 C CA . ALA A 1 245 ? -12.188 1.91 15.828 1 91.88 245 ALA A CA 1
ATOM 1960 C C . ALA A 1 245 ? -12.688 0.48 16 1 91.88 245 ALA A C 1
ATOM 1962 O O . ALA A 1 245 ? -12.289 -0.214 16.938 1 91.88 245 ALA A O 1
ATOM 1963 N N . LYS A 1 246 ? -13.5 0.03 15.148 1 86.06 246 LYS A N 1
ATOM 1964 C CA . LYS A 1 246 ? -14.062 -1.316 15.211 1 86.06 246 LYS A CA 1
ATOM 1965 C C . LYS A 1 246 ? -12.992 -2.371 14.953 1 86.06 246 LYS A C 1
ATOM 1967 O O . LYS A 1 246 ? -12.969 -3.416 15.609 1 86.06 246 LYS A O 1
ATOM 1972 N N . ALA A 1 247 ? -12.172 -2.109 13.977 1 80.5 247 ALA A N 1
ATOM 1973 C CA . ALA A 1 247 ? -11.109 -3.045 13.625 1 80.5 247 ALA A CA 1
ATOM 1974 C C . ALA A 1 247 ? -10.125 -3.213 14.773 1 80.5 247 ALA A C 1
ATOM 1976 O O . ALA A 1 247 ? -9.656 -4.32 15.039 1 80.5 247 ALA A O 1
ATOM 1977 N N . GLN A 1 248 ? -9.781 -2.16 15.398 1 77.5 248 GLN A N 1
ATOM 1978 C CA . GLN A 1 248 ? -8.828 -2.197 16.5 1 77.5 248 GLN A CA 1
ATOM 1979 C C . GLN A 1 248 ? -9.398 -2.949 17.703 1 77.5 248 GLN A C 1
ATOM 1981 O O . GLN A 1 248 ? -8.664 -3.58 18.453 1 77.5 248 GLN A O 1
ATOM 1986 N N . MET A 1 249 ? -10.672 -2.996 17.781 1 67.69 249 MET A N 1
ATOM 1987 C CA . MET A 1 249 ? -11.32 -3.746 18.859 1 67.69 249 MET A CA 1
ATOM 1988 C C . MET A 1 249 ? -11.242 -5.246 18.594 1 67.69 249 MET A C 1
ATOM 1990 O O . MET A 1 249 ? -11.039 -6.031 19.531 1 67.69 249 MET A O 1
ATOM 1994 N N . ARG A 1 250 ? -11.266 -5.562 17.391 1 66.25 250 ARG A N 1
ATOM 1995 C CA . ARG A 1 250 ? -11.242 -6.973 17.016 1 66.25 250 ARG A CA 1
ATOM 1996 C C . ARG A 1 250 ? -9.844 -7.555 17.141 1 66.25 250 ARG A C 1
ATOM 1998 O O . ARG A 1 250 ? -9.672 -8.711 17.531 1 66.25 250 ARG A O 1
ATOM 2005 N N . ASN A 1 251 ? -8.867 -6.656 16.844 1 67.69 251 ASN A N 1
ATOM 2006 C CA . ASN A 1 251 ? -7.492 -7.133 16.844 1 67.69 251 ASN A CA 1
ATOM 2007 C C . ASN A 1 251 ? -6.848 -6.961 18.219 1 67.69 251 ASN A C 1
ATOM 2009 O O . ASN A 1 251 ? -5.711 -7.391 18.438 1 67.69 251 ASN A O 1
ATOM 2013 N N . GLY A 1 252 ? -7.664 -6.539 19.219 1 60.34 252 GLY A N 1
ATOM 2014 C CA . GLY A 1 252 ? -7.145 -6.344 20.578 1 60.34 252 GLY A CA 1
ATOM 2015 C C . GLY A 1 252 ? -6.133 -5.223 20.656 1 60.34 252 GLY A C 1
ATOM 2016 O O . GLY A 1 252 ? -5.266 -5.23 21.531 1 60.34 252 GLY A O 1
ATOM 2017 N N . LYS A 1 253 ? -6.098 -4.527 19.719 1 59.12 253 LYS A N 1
ATOM 2018 C CA . LYS A 1 253 ? -5.227 -3.373 19.906 1 59.12 253 LYS A CA 1
ATOM 2019 C C . LYS A 1 253 ? -5.961 -2.236 20.609 1 59.12 253 LYS A C 1
ATOM 2021 O O . LYS A 1 253 ? -7.184 -2.115 20.484 1 59.12 253 LYS A O 1
ATOM 2026 N N . MET B 1 1 ? -34.406 1.838 18.875 1 41.44 1 MET B N 1
ATOM 2027 C CA . MET B 1 1 ? -34.125 2.143 17.469 1 41.44 1 MET B CA 1
ATOM 2028 C C . MET B 1 1 ? -32.719 1.624 17.078 1 41.44 1 MET B C 1
ATOM 2030 O O . MET B 1 1 ? -32.5 1.311 15.906 1 41.44 1 MET B O 1
ATOM 2034 N N . HIS B 1 2 ? -31.844 1.384 18.078 1 54.06 2 HIS B N 1
ATOM 2035 C CA . HIS B 1 2 ? -30.516 0.825 17.938 1 54.06 2 HIS B CA 1
ATOM 2036 C C . HIS B 1 2 ? -30.562 -0.676 17.688 1 54.06 2 HIS B C 1
ATOM 2038 O O . HIS B 1 2 ? -29.672 -1.224 17.016 1 54.06 2 HIS B O 1
ATOM 2044 N N . GLY B 1 3 ? -31.625 -1.25 18.094 1 53.88 3 GLY B N 1
ATOM 2045 C CA . GLY B 1 3 ? -31.781 -2.689 17.969 1 53.88 3 GLY B CA 1
ATOM 2046 C C . GLY B 1 3 ? -32.125 -3.135 16.562 1 53.88 3 GLY B C 1
ATOM 2047 O O . GLY B 1 3 ? -31.609 -4.16 16.094 1 53.88 3 GLY B O 1
ATOM 2048 N N . LEU B 1 4 ? -32.938 -2.406 15.953 1 55.53 4 LEU B N 1
ATOM 2049 C CA . LEU B 1 4 ? -33.406 -2.77 14.617 1 55.53 4 LEU B CA 1
ATOM 2050 C C . LEU B 1 4 ? -32.312 -2.561 13.578 1 55.53 4 LEU B C 1
ATOM 2052 O O . LEU B 1 4 ? -32.219 -3.336 12.625 1 55.53 4 LEU B O 1
ATOM 2056 N N . PHE B 1 5 ? -31.469 -1.568 13.828 1 50.66 5 PHE B N 1
ATOM 2057 C CA . PHE B 1 5 ? -30.391 -1.266 12.891 1 50.66 5 PHE B CA 1
ATOM 2058 C C . PHE B 1 5 ? -29.297 -2.324 12.961 1 50.66 5 PHE B C 1
ATOM 2060 O O . PHE B 1 5 ? -28.766 -2.744 11.922 1 50.66 5 PHE B O 1
ATOM 2067 N N . SER B 1 6 ? -29.062 -2.842 14.148 1 52.66 6 SER B N 1
ATOM 2068 C CA . SER B 1 6 ? -28.094 -3.93 14.312 1 52.66 6 SER B CA 1
ATOM 2069 C C . SER B 1 6 ? -28.609 -5.215 13.664 1 52.66 6 SER B C 1
ATOM 2071 O O . SER B 1 6 ? -27.828 -5.941 13.031 1 52.66 6 SER B O 1
ATOM 2073 N N . LEU B 1 7 ? -29.891 -5.363 13.75 1 54.84 7 LEU B N 1
ATOM 2074 C CA . LEU B 1 7 ? -30.516 -6.547 13.156 1 54.84 7 LEU B CA 1
ATOM 2075 C C . LEU B 1 7 ? -30.484 -6.465 11.633 1 54.84 7 LEU B C 1
ATOM 2077 O O . LEU B 1 7 ? -30.234 -7.461 10.961 1 54.84 7 LEU B O 1
ATOM 2081 N N . TYR B 1 8 ? -30.656 -5.289 11.141 1 54.38 8 TYR B N 1
ATOM 2082 C CA . TYR B 1 8 ? -30.625 -5.082 9.695 1 54.38 8 TYR B CA 1
ATOM 2083 C C . TYR B 1 8 ? -29.219 -5.332 9.141 1 54.38 8 TYR B C 1
ATOM 2085 O O . TYR B 1 8 ? -29.062 -6.008 8.117 1 54.38 8 TYR B O 1
ATOM 2093 N N . ILE B 1 9 ? -28.266 -4.895 9.844 1 54.25 9 ILE B N 1
ATOM 2094 C CA . ILE B 1 9 ? -26.891 -5.086 9.391 1 54.25 9 ILE B CA 1
ATOM 2095 C C . ILE B 1 9 ? -26.531 -6.566 9.469 1 54.25 9 ILE B C 1
ATOM 2097 O O . ILE B 1 9 ? -25.906 -7.102 8.555 1 54.25 9 ILE B O 1
ATOM 2101 N N . ARG B 1 10 ? -27.016 -7.195 10.508 1 55.44 10 ARG B N 1
ATOM 2102 C CA . ARG B 1 10 ? -26.766 -8.625 10.664 1 55.44 10 ARG B CA 1
ATOM 2103 C C . ARG B 1 10 ? -27.531 -9.43 9.617 1 55.44 10 ARG B C 1
ATOM 2105 O O . ARG B 1 10 ? -27.016 -10.398 9.07 1 55.44 10 ARG B O 1
ATOM 2112 N N . MET B 1 11 ? -28.672 -8.984 9.312 1 56.56 11 MET B N 1
ATOM 2113 C CA . MET B 1 11 ? -29.484 -9.672 8.312 1 56.56 11 MET B CA 1
ATOM 2114 C C . MET B 1 11 ? -28.906 -9.492 6.914 1 56.56 11 MET B C 1
ATOM 2116 O O . MET B 1 11 ? -28.859 -10.438 6.125 1 56.56 11 MET B O 1
ATOM 2120 N N . ARG B 1 12 ? -28.484 -8.312 6.672 1 55.78 12 ARG B N 1
ATOM 2121 C CA . ARG B 1 12 ? -27.844 -8.07 5.383 1 55.78 12 ARG B CA 1
ATOM 2122 C C . ARG B 1 12 ? -26.547 -8.852 5.266 1 55.78 12 ARG B C 1
ATOM 2124 O O . ARG B 1 12 ? -26.266 -9.43 4.215 1 55.78 12 ARG B O 1
ATOM 2131 N N . GLN B 1 13 ? -25.859 -8.953 6.285 1 55.66 13 GLN B N 1
ATOM 2132 C CA . GLN B 1 13 ? -24.641 -9.742 6.324 1 55.66 13 GLN B CA 1
ATOM 2133 C C . GLN B 1 13 ? -24.938 -11.227 6.148 1 55.66 13 GLN B C 1
ATOM 2135 O O . GLN B 1 13 ? -24.234 -11.922 5.414 1 55.66 13 GLN B O 1
ATOM 2140 N N . ALA B 1 14 ? -26 -11.594 6.793 1 55.75 14 ALA B N 1
ATOM 2141 C CA . ALA B 1 14 ? -26.391 -12.992 6.707 1 55.75 14 ALA B CA 1
ATOM 2142 C C . ALA B 1 14 ? -26.922 -13.328 5.312 1 55.75 14 ALA B C 1
ATOM 2144 O O . ALA B 1 14 ? -26.609 -14.375 4.754 1 55.75 14 ALA B O 1
ATOM 2145 N N . ILE B 1 15 ? -27.719 -12.414 4.852 1 54.81 15 ILE B N 1
ATOM 2146 C CA . ILE B 1 15 ? -28.25 -12.641 3.512 1 54.81 15 ILE B CA 1
ATOM 2147 C C . ILE B 1 15 ? -27.109 -12.625 2.498 1 54.81 15 ILE B C 1
ATOM 2149 O O . ILE B 1 15 ? -27.078 -13.453 1.583 1 54.81 15 ILE B O 1
ATOM 2153 N N . HIS B 1 16 ? -26.25 -11.734 2.709 1 53.12 16 HIS B N 1
ATOM 2154 C CA . HIS B 1 16 ? -25.094 -11.672 1.827 1 53.12 16 HIS B CA 1
ATOM 2155 C C . HIS B 1 16 ? -24.219 -12.914 1.973 1 53.12 16 HIS B C 1
ATOM 2157 O O . HIS B 1 16 ? -23.734 -13.461 0.978 1 53.12 16 HIS B O 1
ATOM 2163 N N . ILE B 1 17 ? -24.188 -13.406 3.17 1 52.31 17 ILE B N 1
ATOM 2164 C CA . ILE B 1 17 ? -23.422 -14.625 3.424 1 52.31 17 ILE B CA 1
ATOM 2165 C C . ILE B 1 17 ? -24.141 -15.82 2.811 1 52.31 17 ILE B C 1
ATOM 2167 O O . ILE B 1 17 ? -23.516 -16.672 2.162 1 52.31 17 ILE B O 1
ATOM 2171 N N . VAL B 1 18 ? -25.391 -15.891 3.135 1 51.81 18 VAL B N 1
ATOM 2172 C CA . VAL B 1 18 ? -26.172 -17.016 2.621 1 51.81 18 VAL B CA 1
ATOM 2173 C C . VAL B 1 18 ? -26.234 -16.938 1.098 1 51.81 18 VAL B C 1
ATOM 2175 O O . VAL B 1 18 ? -26.094 -17.953 0.414 1 51.81 18 VAL B O 1
ATOM 2178 N N . SER B 1 19 ? -26.531 -15.836 0.592 1 52.38 19 SER B N 1
ATOM 2179 C CA . SER B 1 19 ? -26.562 -15.719 -0.862 1 52.38 19 SER B CA 1
ATOM 2180 C C . SER B 1 19 ? -25.219 -16.078 -1.475 1 52.38 19 SER B C 1
ATOM 2182 O O . SER B 1 19 ? -25.156 -16.734 -2.518 1 52.38 19 SER B O 1
ATOM 2184 N N . TYR B 1 20 ? -24.234 -15.688 -0.791 1 46.91 20 TYR B N 1
ATOM 2185 C CA . TYR B 1 20 ? -22.875 -16 -1.214 1 46.91 20 TYR B CA 1
ATOM 2186 C C . TYR B 1 20 ? -22.594 -17.5 -1.069 1 46.91 20 TYR B C 1
ATOM 2188 O O . TYR B 1 20 ? -21.953 -18.109 -1.939 1 46.91 20 TYR B O 1
ATOM 2196 N N . GLN B 1 21 ? -23.078 -18.047 0.037 1 46.47 21 GLN B N 1
ATOM 2197 C CA . GLN B 1 21 ? -22.922 -19.484 0.241 1 46.47 21 GLN B CA 1
ATOM 2198 C C . GLN B 1 21 ? -23.75 -20.281 -0.761 1 46.47 21 GLN B C 1
ATOM 2200 O O . GLN B 1 21 ? -23.297 -21.281 -1.299 1 46.47 21 GLN B O 1
ATOM 2205 N N . VAL B 1 22 ? -24.922 -19.922 -0.882 1 46.53 22 VAL B N 1
ATOM 2206 C CA . VAL B 1 22 ? -25.766 -20.609 -1.848 1 46.53 22 VAL B CA 1
ATOM 2207 C C . VAL B 1 22 ? -25.203 -20.438 -3.254 1 46.53 22 VAL B C 1
ATOM 2209 O O . VAL B 1 22 ? -25.156 -21.391 -4.031 1 46.53 22 VAL B O 1
ATOM 2212 N N . SER B 1 23 ? -24.797 -19.25 -3.578 1 45.44 23 SER B N 1
ATOM 2213 C CA . SER B 1 23 ? -24.141 -19.078 -4.871 1 45.44 23 SER B CA 1
ATOM 2214 C C . SER B 1 23 ? -22.844 -19.875 -4.941 1 45.44 23 SER B C 1
ATOM 2216 O O . SER B 1 23 ? -22.5 -20.406 -6 1 45.44 23 SER B O 1
ATOM 2218 N N . SER B 1 24 ? -22.219 -20 -3.854 1 42.72 24 SER B N 1
ATOM 2219 C CA . SER B 1 24 ? -21.016 -20.812 -3.818 1 42.72 24 SER B CA 1
ATOM 2220 C C . SER B 1 24 ? -21.344 -22.297 -4.047 1 42.72 24 SER B C 1
ATOM 2222 O O . SER B 1 24 ? -20.609 -23 -4.738 1 42.72 24 SER B O 1
ATOM 2224 N N . VAL B 1 25 ? -22.328 -22.797 -3.35 1 43.06 25 VAL B N 1
ATOM 2225 C CA . VAL B 1 25 ? -22.766 -24.188 -3.543 1 43.06 25 VAL B CA 1
ATOM 2226 C C . VAL B 1 25 ? -23.312 -24.359 -4.957 1 43.06 25 VAL B C 1
ATOM 2228 O O . VAL B 1 25 ? -23 -25.344 -5.629 1 43.06 25 VAL B O 1
ATOM 2231 N N . LEU B 1 26 ? -24.219 -23.594 -5.285 1 41.38 26 LEU B N 1
ATOM 2232 C CA . LEU B 1 26 ? -24.719 -23.703 -6.652 1 41.38 26 LEU B CA 1
ATOM 2233 C C . LEU B 1 26 ? -23.594 -23.453 -7.656 1 41.38 26 LEU B C 1
ATOM 2235 O O . LEU B 1 26 ? -23.547 -24.094 -8.711 1 41.38 26 LEU B O 1
ATOM 2239 N N . TYR B 1 27 ? -22.766 -22.562 -7.375 1 41.34 27 TYR B N 1
ATOM 2240 C CA . TYR B 1 27 ? -21.641 -22.281 -8.25 1 41.34 27 TYR B CA 1
ATOM 2241 C C . TYR B 1 27 ? -20.5 -23.266 -8.008 1 41.34 27 TYR B C 1
ATOM 2243 O O . TYR B 1 27 ? -19.406 -23.109 -8.57 1 41.34 27 TYR B O 1
ATOM 2251 N N . TYR B 1 28 ? -20.531 -24.047 -7.039 1 43.03 28 TYR B N 1
ATOM 2252 C CA . TYR B 1 28 ? -19.625 -25.188 -7.125 1 43.03 28 TYR B CA 1
ATOM 2253 C C . TYR B 1 28 ? -19.609 -25.766 -8.539 1 43.03 28 TYR B C 1
ATOM 2255 O O . TYR B 1 28 ? -18.609 -26.328 -8.977 1 43.03 28 TYR B O 1
ATOM 2263 N N . HIS B 1 29 ? -20.641 -25.688 -9.172 1 43.62 29 HIS B N 1
ATOM 2264 C CA . HIS B 1 29 ? -20.594 -25.922 -10.609 1 43.62 29 HIS B CA 1
ATOM 2265 C C . HIS B 1 29 ? -19.719 -24.891 -11.312 1 43.62 29 HIS B C 1
ATOM 2267 O O . HIS B 1 29 ? -19.516 -24.953 -12.531 1 43.62 29 HIS B O 1
ATOM 2273 N N . HIS B 1 30 ? -19.297 -23.859 -10.641 1 48.5 30 HIS B N 1
ATOM 2274 C CA . HIS B 1 30 ? -18.5 -22.719 -11.102 1 48.5 30 HIS B CA 1
ATOM 2275 C C . HIS B 1 30 ? -17.047 -23.109 -11.289 1 48.5 30 HIS B C 1
ATOM 2277 O O . HIS B 1 30 ? -16.234 -22.281 -11.727 1 48.5 30 HIS B O 1
ATOM 2283 N N . GLY B 1 31 ? -16.797 -24.312 -10.984 1 55.28 31 GLY B N 1
ATOM 2284 C CA . GLY B 1 31 ? -15.414 -24.766 -11.047 1 55.28 31 GLY B CA 1
ATOM 2285 C C . GLY B 1 31 ? -14.992 -25.188 -12.445 1 55.28 31 GLY B C 1
ATOM 2286 O O . GLY B 1 31 ? -14.156 -26.078 -12.602 1 55.28 31 GLY B O 1
ATOM 2287 N N . THR B 1 32 ? -15.812 -24.938 -13.406 1 68.38 32 THR B N 1
ATOM 2288 C CA . THR B 1 32 ? -15.258 -25.266 -14.711 1 68.38 32 THR B CA 1
ATOM 2289 C C . THR B 1 32 ? -14.695 -24.016 -15.391 1 68.38 32 THR B C 1
ATOM 2291 O O . THR B 1 32 ? -15.195 -22.906 -15.172 1 68.38 32 THR B O 1
ATOM 2294 N N . PRO B 1 33 ? -13.594 -24.141 -16 1 74.88 33 PRO B N 1
ATOM 2295 C CA . PRO B 1 33 ? -12.992 -23.031 -16.75 1 74.88 33 PRO B CA 1
ATOM 2296 C C . PRO B 1 33 ? -14 -22.312 -17.656 1 74.88 33 PRO B C 1
ATOM 2298 O O . PRO B 1 33 ? -13.93 -21.094 -17.828 1 74.88 33 PRO B O 1
ATOM 2301 N N . GLU B 1 34 ? -14.984 -23.062 -18.172 1 77.69 34 GLU B N 1
ATOM 2302 C CA . GLU B 1 34 ? -15.953 -22.469 -19.094 1 77.69 34 GLU B CA 1
ATOM 2303 C C . GLU B 1 34 ? -16.844 -21.469 -18.375 1 77.69 34 GLU B C 1
ATOM 2305 O O . GLU B 1 34 ? -17.188 -20.422 -18.938 1 77.69 34 GLU B O 1
ATOM 2310 N N . TYR B 1 35 ? -17.203 -21.734 -17.203 1 80.06 35 TYR B N 1
ATOM 2311 C CA . TYR B 1 35 ? -18.047 -20.828 -16.438 1 80.06 35 TYR B CA 1
ATOM 2312 C C . TYR B 1 35 ? -17.297 -19.547 -16.078 1 80.06 35 TYR B C 1
ATOM 2314 O O . TYR B 1 35 ? -17.844 -18.453 -16.203 1 80.06 35 TYR B O 1
ATOM 2322 N N . ILE B 1 36 ? -16.047 -19.672 -15.734 1 85.06 36 ILE B N 1
ATOM 2323 C CA . ILE B 1 36 ? -15.242 -18.516 -15.383 1 85.06 36 ILE B CA 1
ATOM 2324 C C . ILE B 1 36 ? -15.016 -17.641 -16.625 1 85.06 36 ILE B C 1
ATOM 2326 O O . ILE B 1 36 ? -15.148 -16.422 -16.562 1 85.06 36 ILE B O 1
ATOM 2330 N N . ARG B 1 37 ? -14.812 -18.328 -17.719 1 82.81 37 ARG B N 1
ATOM 2331 C CA . ARG B 1 37 ? -14.602 -17.609 -18.969 1 82.81 37 ARG B CA 1
ATOM 2332 C C . ARG B 1 37 ? -15.859 -16.828 -19.375 1 82.81 37 ARG B C 1
ATOM 2334 O O . ARG B 1 37 ? -15.773 -15.703 -19.859 1 82.81 37 ARG B O 1
ATOM 2341 N N . ARG B 1 38 ? -16.922 -17.406 -19.188 1 83.44 38 ARG B N 1
ATOM 2342 C CA . ARG B 1 38 ? -18.188 -16.75 -19.5 1 83.44 38 ARG B CA 1
ATOM 2343 C C . ARG B 1 38 ? -18.422 -15.539 -18.609 1 83.44 38 ARG B C 1
ATOM 2345 O O . ARG B 1 38 ? -18.922 -14.516 -19.078 1 83.44 38 ARG B O 1
ATOM 2352 N N . ASP B 1 39 ? -18.016 -15.688 -17.406 1 85 39 ASP B N 1
ATOM 2353 C CA . ASP B 1 39 ? -18.219 -14.609 -16.438 1 85 39 ASP B CA 1
ATOM 2354 C C . ASP B 1 39 ? -17.312 -13.414 -16.766 1 85 39 ASP B C 1
ATOM 2356 O O . ASP B 1 39 ? -17.672 -12.273 -16.469 1 85 39 ASP B O 1
ATOM 2360 N N . ILE B 1 40 ? -16.156 -13.68 -17.5 1 84.19 40 ILE B N 1
ATOM 2361 C CA . ILE B 1 40 ? -15.203 -12.594 -17.641 1 84.19 40 ILE B CA 1
ATOM 2362 C C . ILE B 1 40 ? -15.148 -12.148 -19.109 1 84.19 40 ILE B C 1
ATOM 2364 O O . ILE B 1 40 ? -14.414 -11.219 -19.453 1 84.19 40 ILE B O 1
ATOM 2368 N N . ILE B 1 41 ? -15.734 -12.883 -20.078 1 78.12 41 ILE B N 1
ATOM 2369 C CA . ILE B 1 41 ? -15.703 -12.617 -21.516 1 78.12 41 ILE B CA 1
ATOM 2370 C C . ILE B 1 41 ? -16.078 -11.164 -21.781 1 78.12 41 ILE B C 1
ATOM 2372 O O . ILE B 1 41 ? -15.5 -10.516 -22.656 1 78.12 41 ILE B O 1
ATOM 2376 N N . GLY B 1 42 ? -16.797 -10.461 -21.062 1 79.38 42 GLY B N 1
ATOM 2377 C CA . GLY B 1 42 ? -17.219 -9.094 -21.312 1 79.38 42 GLY B CA 1
ATOM 2378 C C . GLY B 1 42 ? -16.391 -8.062 -20.578 1 79.38 42 GLY B C 1
ATOM 2379 O O . GLY B 1 42 ? -16.609 -6.859 -20.719 1 79.38 42 GLY B O 1
ATOM 2380 N N . LEU B 1 43 ? -15.359 -8.68 -20.016 1 82.06 43 LEU B N 1
ATOM 2381 C CA . LEU B 1 43 ? -14.539 -7.727 -19.281 1 82.06 43 LEU B CA 1
ATOM 2382 C C . LEU B 1 43 ? -13.539 -7.051 -20.219 1 82.06 43 LEU B C 1
ATOM 2384 O O . LEU B 1 43 ? -13.023 -7.68 -21.141 1 82.06 43 LEU B O 1
ATOM 2388 N N . GLY B 1 44 ? -13.516 -5.754 -20.328 1 79.69 44 GLY B N 1
ATOM 2389 C CA . GLY B 1 44 ? -12.578 -5 -21.141 1 79.69 44 GLY B CA 1
ATOM 2390 C C . GLY B 1 44 ? -11.133 -5.41 -20.922 1 79.69 44 GLY B C 1
ATOM 2391 O O . GLY B 1 44 ? -10.609 -6.262 -21.641 1 79.69 44 GLY B O 1
ATOM 2392 N N . ARG B 1 45 ? -10.445 -5.07 -19.906 1 88.25 45 ARG B N 1
ATOM 2393 C CA . ARG B 1 45 ? -9.039 -5.344 -19.625 1 88.25 45 ARG B CA 1
ATOM 2394 C C . ARG B 1 45 ? -8.883 -6.223 -18.391 1 88.25 45 ARG B C 1
ATOM 2396 O O . ARG B 1 45 ? -9.602 -6.047 -17.406 1 88.25 45 ARG B O 1
ATOM 2403 N N . LYS B 1 46 ? -8.078 -7.223 -18.531 1 93.25 46 LYS B N 1
ATOM 2404 C CA . LYS B 1 46 ? -7.727 -8.094 -17.406 1 93.25 46 LYS B CA 1
ATOM 2405 C C . LYS B 1 46 ? -6.309 -7.805 -16.922 1 93.25 46 LYS B C 1
ATOM 2407 O O . LYS B 1 46 ? -5.465 -7.34 -17.688 1 93.25 46 LYS B O 1
ATOM 2412 N N . PRO B 1 47 ? -6.09 -8.078 -15.648 1 96.31 47 PRO B N 1
ATOM 2413 C CA . PRO B 1 47 ? -4.707 -7.926 -15.188 1 96.31 47 PRO B CA 1
ATOM 2414 C C . PRO B 1 47 ? -3.768 -8.969 -15.781 1 96.31 47 PRO B C 1
ATOM 2416 O O . PRO B 1 47 ? -4.168 -10.117 -15.992 1 96.31 47 PRO B O 1
ATOM 2419 N N . THR B 1 48 ? -2.586 -8.594 -16.094 1 97.06 48 THR B N 1
ATOM 2420 C CA . THR B 1 48 ? -1.551 -9.531 -16.516 1 97.06 48 THR B CA 1
ATOM 2421 C C . THR B 1 48 ? -0.876 -10.172 -15.297 1 97.06 48 THR B C 1
ATOM 2423 O O . THR B 1 48 ? -0.448 -11.32 -15.359 1 97.06 48 THR B O 1
ATOM 2426 N N . HIS B 1 49 ? -0.806 -9.484 -14.227 1 98.38 49 HIS B N 1
ATOM 2427 C CA . HIS B 1 49 ? -0.244 -9.93 -12.953 1 98.38 49 HIS B CA 1
ATOM 2428 C C . HIS B 1 49 ? -1.196 -9.633 -11.797 1 98.38 49 HIS B C 1
ATOM 2430 O O . HIS B 1 49 ? -1.406 -8.469 -11.445 1 98.38 49 HIS B O 1
ATOM 2436 N N . LEU B 1 50 ? -1.797 -10.648 -11.305 1 98.62 50 LEU B N 1
ATOM 2437 C CA . LEU B 1 50 ? -2.689 -10.57 -10.156 1 98.62 50 LEU B CA 1
ATOM 2438 C C . LEU B 1 50 ? -1.985 -11.039 -8.883 1 98.62 50 LEU B C 1
ATOM 2440 O O . LEU B 1 50 ? -1.278 -12.047 -8.898 1 98.62 50 LEU B O 1
ATOM 2444 N N . SER B 1 51 ? -2.084 -10.266 -7.828 1 98.69 51 SER B N 1
ATOM 2445 C CA . SER B 1 51 ? -1.586 -10.695 -6.527 1 98.69 51 SER B CA 1
ATOM 2446 C C . SER B 1 51 ? -2.719 -10.812 -5.512 1 98.69 51 SER B C 1
ATOM 2448 O O . SER B 1 51 ? -3.783 -10.219 -5.695 1 98.69 51 SER B O 1
ATOM 2450 N N . ALA B 1 52 ? -2.545 -11.609 -4.508 1 98.44 52 ALA B N 1
ATOM 2451 C CA . ALA B 1 52 ? -3.523 -11.766 -3.438 1 98.44 52 ALA B CA 1
ATOM 2452 C C . ALA B 1 52 ? -2.836 -11.953 -2.088 1 98.44 52 ALA B C 1
ATOM 2454 O O . ALA B 1 52 ? -1.747 -12.523 -2.016 1 98.44 52 ALA B O 1
ATOM 2455 N N . ILE B 1 53 ? -3.453 -11.414 -1.104 1 96.94 53 ILE B N 1
ATOM 2456 C CA . ILE B 1 53 ? -3.014 -11.656 0.265 1 96.94 53 ILE B CA 1
ATOM 2457 C C . ILE B 1 53 ? -3.906 -12.703 0.918 1 96.94 53 ILE B C 1
ATOM 2459 O O . ILE B 1 53 ? -5.121 -12.523 1.012 1 96.94 53 ILE B O 1
ATOM 2463 N N . LEU B 1 54 ? -3.367 -13.828 1.291 1 96.75 54 LEU B N 1
ATOM 2464 C CA . LEU B 1 54 ? -4.051 -14.852 2.078 1 96.75 54 LEU B CA 1
ATOM 2465 C C . LEU B 1 54 ? -3.568 -14.836 3.525 1 96.75 54 LEU B C 1
ATOM 2467 O O . LEU B 1 54 ? -2.363 -14.781 3.783 1 96.75 54 LEU B O 1
ATOM 2471 N N . LYS B 1 55 ? -4.488 -14.852 4.418 1 92.56 55 LYS B N 1
ATOM 2472 C CA . LYS B 1 55 ? -4.156 -14.703 5.832 1 92.56 55 LYS B CA 1
ATOM 2473 C C . LYS B 1 55 ? -4.367 -16.016 6.59 1 92.56 55 LYS B C 1
ATOM 2475 O O . LYS B 1 55 ? -5.352 -16.719 6.352 1 92.56 55 LYS B O 1
ATOM 2480 N N . ALA B 1 56 ? -3.4 -16.203 7.457 1 87.38 56 ALA B N 1
ATOM 2481 C CA . ALA B 1 56 ? -3.555 -17.328 8.375 1 87.38 56 ALA B CA 1
ATOM 2482 C C . ALA B 1 56 ? -4.648 -17.047 9.398 1 87.38 56 ALA B C 1
ATOM 2484 O O . ALA B 1 56 ? -4.859 -15.906 9.797 1 87.38 56 ALA B O 1
ATOM 2485 N N . GLU B 1 57 ? -5.367 -18.031 9.688 1 81.94 57 GLU B N 1
ATOM 2486 C CA . GLU B 1 57 ? -6.402 -17.922 10.711 1 81.94 57 GLU B CA 1
ATOM 2487 C C . GLU B 1 57 ? -5.863 -18.312 12.086 1 81.94 57 GLU B C 1
ATOM 2489 O O . GLU B 1 57 ? -5.367 -19.422 12.281 1 81.94 57 GLU B O 1
ATOM 2494 N N . GLU B 1 58 ? -5.898 -17.406 13.023 1 72.56 58 GLU B N 1
ATOM 2495 C CA . GLU B 1 58 ? -5.301 -17.594 14.344 1 72.56 58 GLU B CA 1
ATOM 2496 C C . GLU B 1 58 ? -6.004 -18.703 15.117 1 72.56 58 GLU B C 1
ATOM 2498 O O . GLU B 1 58 ? -5.383 -19.375 15.93 1 72.56 58 GLU B O 1
ATOM 2503 N N . ASN B 1 59 ? -7.172 -18.953 14.867 1 77.38 59 ASN B N 1
ATOM 2504 C CA . ASN B 1 59 ? -7.941 -19.891 15.688 1 77.38 59 ASN B CA 1
ATOM 2505 C C . ASN B 1 59 ? -7.883 -21.312 15.133 1 77.38 59 ASN B C 1
ATOM 2507 O O . ASN B 1 59 ? -8.508 -22.219 15.672 1 77.38 59 ASN B O 1
ATOM 2511 N N . GLN B 1 60 ? -7.012 -21.484 14.227 1 75.75 60 GLN B N 1
ATOM 2512 C CA . GLN B 1 60 ? -6.949 -22.812 13.617 1 75.75 60 GLN B CA 1
ATOM 2513 C C . GLN B 1 60 ? -5.645 -23.516 13.969 1 75.75 60 GLN B C 1
ATOM 2515 O O . GLN B 1 60 ? -4.625 -22.859 14.211 1 75.75 60 GLN B O 1
ATOM 2520 N N . ARG B 1 61 ? -5.797 -24.828 14.055 1 82.62 61 ARG B N 1
ATOM 2521 C CA . ARG B 1 61 ? -4.578 -25.625 14.164 1 82.62 61 ARG B CA 1
ATOM 2522 C C . ARG B 1 61 ? -3.627 -25.328 13.008 1 82.62 61 ARG B C 1
ATOM 2524 O O . ARG B 1 61 ? -4.062 -25.172 11.867 1 82.62 61 ARG B O 1
ATOM 2531 N N . PRO B 1 62 ? -2.381 -25.25 13.258 1 85 62 PRO B N 1
ATOM 2532 C CA . PRO B 1 62 ? -1.413 -24.859 12.234 1 85 62 PRO B CA 1
ATOM 2533 C C . PRO B 1 62 ? -1.505 -25.719 10.977 1 85 62 PRO B C 1
ATOM 2535 O O . PRO B 1 62 ? -1.457 -25.188 9.859 1 85 62 PRO B O 1
ATOM 2538 N N . LYS B 1 63 ? -1.619 -26.984 11.172 1 89.25 63 LYS B N 1
ATOM 2539 C CA . LYS B 1 63 ? -1.688 -27.891 10.023 1 89.25 63 LYS B CA 1
ATOM 2540 C C . LYS B 1 63 ? -2.953 -27.641 9.211 1 89.25 63 LYS B C 1
ATOM 2542 O O . LYS B 1 63 ? -2.91 -27.625 7.98 1 89.25 63 LYS B O 1
ATOM 2547 N N . ALA B 1 64 ? -4.02 -27.531 9.867 1 90.62 64 ALA B N 1
ATOM 2548 C CA . ALA B 1 64 ? -5.289 -27.266 9.195 1 90.62 64 ALA B CA 1
ATOM 2549 C C . ALA B 1 64 ? -5.246 -25.938 8.445 1 90.62 64 ALA B C 1
ATOM 2551 O O . ALA B 1 64 ? -5.793 -25.812 7.348 1 90.62 64 ALA B O 1
ATOM 2552 N N . ASP B 1 65 ? -4.602 -25 9.031 1 94.19 65 ASP B N 1
ATOM 2553 C CA . ASP B 1 65 ? -4.488 -23.688 8.406 1 94.19 65 ASP B CA 1
ATOM 2554 C C . ASP B 1 65 ? -3.609 -23.75 7.156 1 94.19 65 ASP B C 1
ATOM 2556 O O . ASP B 1 65 ? -3.92 -23.125 6.141 1 94.19 65 ASP B O 1
ATOM 2560 N N . LEU B 1 66 ? -2.557 -24.516 7.27 1 96.31 66 LEU B N 1
ATOM 2561 C CA . LEU B 1 66 ? -1.689 -24.703 6.113 1 96.31 66 LEU B CA 1
ATOM 2562 C C . LEU B 1 66 ? -2.451 -25.375 4.969 1 96.31 66 LEU B C 1
ATOM 2564 O O . LEU B 1 66 ? -2.369 -24.922 3.822 1 96.31 66 LEU B O 1
ATOM 2568 N N . ASP B 1 67 ? -3.191 -26.391 5.297 1 96.44 67 ASP B N 1
ATOM 2569 C CA . ASP B 1 67 ? -3.979 -27.094 4.281 1 96.44 67 ASP B CA 1
ATOM 2570 C C . ASP B 1 67 ? -4.969 -26.141 3.611 1 96.44 67 ASP B C 1
ATOM 2572 O O . ASP B 1 67 ? -5.129 -26.172 2.389 1 96.44 67 ASP B O 1
ATOM 2576 N N . ARG B 1 68 ? -5.586 -25.344 4.391 1 96.25 68 ARG B N 1
ATOM 2577 C CA . ARG B 1 68 ? -6.531 -24.375 3.859 1 96.25 68 ARG B CA 1
ATOM 2578 C C . ARG B 1 68 ? -5.836 -23.391 2.922 1 96.25 68 ARG B C 1
ATOM 2580 O O . ARG B 1 68 ? -6.328 -23.125 1.824 1 96.25 68 ARG B O 1
ATOM 2587 N N . LEU B 1 69 ? -4.719 -22.859 3.359 1 97.88 69 LEU B N 1
ATOM 2588 C CA . LEU B 1 69 ? -3.973 -21.891 2.566 1 97.88 69 LEU B CA 1
ATOM 2589 C C . LEU B 1 69 ? -3.533 -22.5 1.238 1 97.88 69 LEU B C 1
ATOM 2591 O O . LEU B 1 69 ? -3.584 -21.828 0.199 1 97.88 69 LEU B O 1
ATOM 2595 N N . ILE B 1 70 ? -3.094 -23.75 1.263 1 98.44 70 ILE B N 1
ATOM 2596 C CA . ILE B 1 70 ? -2.684 -24.453 0.051 1 98.44 70 ILE B CA 1
ATOM 2597 C C . ILE B 1 70 ? -3.883 -24.625 -0.877 1 98.44 70 ILE B C 1
ATOM 2599 O O . ILE B 1 70 ? -3.787 -24.359 -2.08 1 98.44 70 ILE B O 1
ATOM 2603 N N . GLU B 1 71 ? -4.984 -25 -0.325 1 97.25 71 GLU B N 1
ATOM 2604 C CA . GLU B 1 71 ? -6.203 -25.188 -1.104 1 97.25 71 GLU B CA 1
ATOM 2605 C C . GLU B 1 71 ? -6.672 -23.875 -1.73 1 97.25 71 GLU B C 1
ATOM 2607 O O . GLU B 1 71 ? -7.055 -23.844 -2.902 1 97.25 71 GLU B O 1
ATOM 2612 N N . GLU B 1 72 ? -6.668 -22.797 -0.963 1 97.62 72 GLU B N 1
ATOM 2613 C CA . GLU B 1 72 ? -7.055 -21.484 -1.472 1 97.62 72 GLU B CA 1
ATOM 2614 C C . GLU B 1 72 ? -6.121 -21.031 -2.586 1 97.62 72 GLU B C 1
ATOM 2616 O O . GLU B 1 72 ? -6.566 -20.453 -3.584 1 97.62 72 GLU B O 1
ATOM 2621 N N . THR B 1 73 ? -4.84 -21.266 -2.402 1 98.62 73 THR B N 1
ATOM 2622 C CA . THR B 1 73 ? -3.861 -20.938 -3.434 1 98.62 73 THR B CA 1
ATOM 2623 C C . THR B 1 73 ? -4.156 -21.703 -4.719 1 98.62 73 THR B C 1
ATOM 2625 O O . THR B 1 73 ? -4.16 -21.125 -5.809 1 98.62 73 THR B O 1
ATOM 2628 N N . ALA B 1 74 ? -4.438 -23 -4.574 1 98.19 74 ALA B N 1
ATOM 2629 C CA . ALA B 1 74 ? -4.715 -23.844 -5.73 1 98.19 74 ALA B CA 1
ATOM 2630 C C . ALA B 1 74 ? -5.984 -23.391 -6.445 1 98.19 74 ALA B C 1
ATOM 2632 O O . ALA B 1 74 ? -6.023 -23.344 -7.68 1 98.19 74 ALA B O 1
ATOM 2633 N N . GLU B 1 75 ? -6.992 -23.094 -5.691 1 97.19 75 GLU B N 1
ATOM 2634 C CA . GLU B 1 75 ? -8.25 -22.609 -6.254 1 97.19 75 GLU B CA 1
ATOM 2635 C C . GLU B 1 75 ? -8.039 -21.297 -7.027 1 97.19 75 GLU B C 1
ATOM 2637 O O . GLU B 1 75 ? -8.5 -21.172 -8.164 1 97.19 75 GLU B O 1
ATOM 2642 N N . LEU B 1 76 ? -7.344 -20.375 -6.422 1 98.12 76 LEU B N 1
ATOM 2643 C CA . LEU B 1 76 ? -7.098 -19.078 -7.062 1 98.12 76 LEU B CA 1
ATOM 2644 C C . LEU B 1 76 ? -6.266 -19.25 -8.328 1 98.12 76 LEU B C 1
ATOM 2646 O O . LEU B 1 76 ? -6.492 -18.562 -9.32 1 98.12 76 LEU B O 1
ATOM 2650 N N . ALA B 1 77 ? -5.277 -20.125 -8.281 1 98.12 77 ALA B N 1
ATOM 2651 C CA . ALA B 1 77 ? -4.484 -20.438 -9.469 1 98.12 77 ALA B CA 1
ATOM 2652 C C . ALA B 1 77 ? -5.367 -20.938 -10.602 1 98.12 77 ALA B C 1
ATOM 2654 O O . ALA B 1 77 ? -5.207 -20.531 -11.758 1 98.12 77 ALA B O 1
ATOM 2655 N N . ALA B 1 78 ? -6.281 -21.797 -10.297 1 95.56 78 ALA B N 1
ATOM 2656 C CA . ALA B 1 78 ? -7.191 -22.328 -11.305 1 95.56 78 ALA B CA 1
ATOM 2657 C C . ALA B 1 78 ? -8.086 -21.234 -11.875 1 95.56 78 ALA B C 1
ATOM 2659 O O . ALA B 1 78 ? -8.336 -21.188 -13.078 1 95.56 78 ALA B O 1
ATOM 2660 N N . TRP B 1 79 ? -8.57 -20.328 -10.938 1 96.06 79 TRP B N 1
ATOM 2661 C CA . TRP B 1 79 ? -9.359 -19.188 -11.398 1 96.06 79 TRP B CA 1
ATOM 2662 C C . TRP B 1 79 ? -8.57 -18.328 -12.375 1 96.06 79 TRP B C 1
ATOM 2664 O O . TRP B 1 79 ? -9.07 -17.969 -13.445 1 96.06 79 TRP B O 1
ATOM 2674 N N . CYS B 1 80 ? -7.328 -18.047 -12.023 1 96.81 80 CYS B N 1
ATOM 2675 C CA . CYS B 1 80 ? -6.477 -17.188 -12.852 1 96.81 80 CYS B CA 1
ATOM 2676 C C . CYS B 1 80 ? -6.188 -17.859 -14.188 1 96.81 80 CYS B C 1
ATOM 2678 O O . CYS B 1 80 ? -6.273 -17.219 -15.234 1 96.81 80 CYS B O 1
ATOM 2680 N N . ALA B 1 81 ? -5.879 -19.109 -14.141 1 94.56 81 ALA B N 1
ATOM 2681 C CA . ALA B 1 81 ? -5.621 -19.859 -15.375 1 94.56 81 ALA B CA 1
ATOM 2682 C C . ALA B 1 81 ? -6.848 -19.844 -16.281 1 94.56 81 ALA B C 1
ATOM 2684 O O . ALA B 1 81 ? -6.734 -19.625 -17.484 1 94.56 81 ALA B O 1
ATOM 2685 N N . SER B 1 82 ? -7.988 -20.094 -15.719 1 92.69 82 SER B N 1
ATOM 2686 C CA . SER B 1 82 ? -9.234 -20.109 -16.484 1 92.69 82 SER B CA 1
ATOM 2687 C C . SER B 1 82 ? -9.523 -18.734 -17.078 1 92.69 82 SER B C 1
ATOM 2689 O O . SER B 1 82 ? -10.086 -18.641 -18.172 1 92.69 82 SER B O 1
ATOM 2691 N N . ALA B 1 83 ? -9.133 -17.719 -16.359 1 93.38 83 ALA B N 1
ATOM 2692 C CA . ALA B 1 83 ? -9.352 -16.344 -16.797 1 93.38 83 ALA B CA 1
ATOM 2693 C C . ALA B 1 83 ? -8.227 -15.883 -17.719 1 93.38 83 ALA B C 1
ATOM 2695 O O . ALA B 1 83 ? -8.219 -14.734 -18.172 1 93.38 83 ALA B O 1
ATOM 2696 N N . GLU B 1 84 ? -7.223 -16.719 -17.875 1 92.75 84 GLU B N 1
ATOM 2697 C CA . GLU B 1 84 ? -6.082 -16.453 -18.734 1 92.75 84 GLU B CA 1
ATOM 2698 C C . GLU B 1 84 ? -5.238 -15.305 -18.203 1 92.75 84 GLU B C 1
ATOM 2700 O O . GLU B 1 84 ? -4.797 -14.445 -18.969 1 92.75 84 GLU B O 1
ATOM 2705 N N . ILE B 1 85 ? -5.152 -15.195 -16.938 1 96 85 ILE B N 1
ATOM 2706 C CA . ILE B 1 85 ? -4.188 -14.32 -16.266 1 96 85 ILE B CA 1
ATOM 2707 C C . ILE B 1 85 ? -2.84 -15.031 -16.156 1 96 85 ILE B C 1
ATOM 2709 O O . ILE B 1 85 ? -2.729 -16.062 -15.508 1 96 85 ILE B O 1
ATOM 2713 N N . PRO B 1 86 ? -1.86 -14.516 -16.734 1 96.81 86 PRO B N 1
ATOM 2714 C CA . PRO B 1 86 ? -0.642 -15.312 -16.922 1 96.81 86 PRO B CA 1
ATOM 2715 C C . PRO B 1 86 ? 0.192 -15.414 -15.648 1 96.81 86 PRO B C 1
ATOM 2717 O O . PRO B 1 86 ? 1.021 -16.312 -15.523 1 96.81 86 PRO B O 1
ATOM 2720 N N . MET B 1 87 ? -0.009 -14.453 -14.656 1 98.44 87 MET B N 1
ATOM 2721 C CA . MET B 1 87 ? 0.838 -14.484 -13.469 1 98.44 87 MET B CA 1
ATOM 2722 C C . MET B 1 87 ? 0.018 -14.211 -12.211 1 98.44 87 MET B C 1
ATOM 2724 O O . MET B 1 87 ? -0.794 -13.289 -12.18 1 98.44 87 MET B O 1
ATOM 2728 N N . LEU B 1 88 ? 0.232 -15.047 -11.281 1 98.81 88 LEU B N 1
ATOM 2729 C CA . LEU B 1 88 ? -0.375 -14.922 -9.961 1 98.81 88 LEU B CA 1
ATOM 2730 C C . LEU B 1 88 ? 0.691 -14.922 -8.867 1 98.81 88 LEU B C 1
ATOM 2732 O O . LEU B 1 88 ? 1.548 -15.805 -8.828 1 98.81 88 LEU B O 1
ATOM 2736 N N . SER B 1 89 ? 0.709 -13.891 -8.023 1 98.81 89 SER B N 1
ATOM 2737 C CA . SER B 1 89 ? 1.56 -13.867 -6.836 1 98.81 89 SER B CA 1
ATOM 2738 C C . SER B 1 89 ? 0.731 -13.984 -5.559 1 98.81 89 SER B C 1
ATOM 2740 O O . SER B 1 89 ? -0.238 -13.25 -5.371 1 98.81 89 SER B O 1
ATOM 2742 N N . ILE B 1 90 ? 1.09 -14.906 -4.711 1 98.81 90 ILE B N 1
ATOM 2743 C CA . ILE B 1 90 ? 0.392 -15.094 -3.445 1 98.81 90 ILE B CA 1
ATOM 2744 C C . ILE B 1 90 ? 1.285 -14.641 -2.293 1 98.81 90 ILE B C 1
ATOM 2746 O O . ILE B 1 90 ? 2.395 -15.156 -2.121 1 98.81 90 ILE B O 1
ATOM 2750 N N . TYR B 1 91 ? 0.739 -13.711 -1.557 1 98.38 91 TYR B N 1
ATOM 2751 C CA . TYR B 1 91 ? 1.404 -13.273 -0.334 1 98.38 91 TYR B CA 1
ATOM 2752 C C . TYR B 1 91 ? 0.785 -13.938 0.89 1 98.38 91 TYR B C 1
ATOM 2754 O O . TYR B 1 91 ? -0.43 -13.875 1.09 1 98.38 91 TYR B O 1
ATOM 2762 N N . GLU B 1 92 ? 1.554 -14.586 1.615 1 97.56 92 GLU B N 1
ATOM 2763 C CA . GLU B 1 92 ? 1.246 -15.047 2.965 1 97.56 92 GLU B CA 1
ATOM 2764 C C . GLU B 1 92 ? 2.346 -14.656 3.947 1 97.56 92 GLU B C 1
ATOM 2766 O O . GLU B 1 92 ? 3.51 -15.008 3.762 1 97.56 92 GLU B O 1
ATOM 2771 N N . LYS B 1 93 ? 1.997 -13.93 4.977 1 95.94 93 LYS B N 1
ATOM 2772 C CA . LYS B 1 93 ? 2.887 -13.141 5.82 1 95.94 93 LYS B CA 1
ATOM 2773 C C . LYS B 1 93 ? 4.023 -13.992 6.371 1 95.94 93 LYS B C 1
ATOM 2775 O O . LYS B 1 93 ? 5.188 -13.586 6.336 1 95.94 93 LYS B O 1
ATOM 2780 N N . THR B 1 94 ? 3.793 -15.148 6.844 1 95.44 94 THR B N 1
ATOM 2781 C CA . THR B 1 94 ? 4.766 -15.938 7.586 1 95.44 94 THR B CA 1
ATOM 2782 C C . THR B 1 94 ? 5.703 -16.672 6.637 1 95.44 94 THR B C 1
ATOM 2784 O O . THR B 1 94 ? 6.777 -17.125 7.039 1 95.44 94 THR B O 1
ATOM 2787 N N . GLY B 1 95 ? 5.242 -16.922 5.406 1 96.31 95 GLY B N 1
ATOM 2788 C CA . GLY B 1 95 ? 6.035 -17.672 4.441 1 96.31 95 GLY B CA 1
ATOM 2789 C C . GLY B 1 95 ? 5.793 -19.172 4.504 1 96.31 95 GLY B C 1
ATOM 2790 O O . GLY B 1 95 ? 6.57 -19.953 3.955 1 96.31 9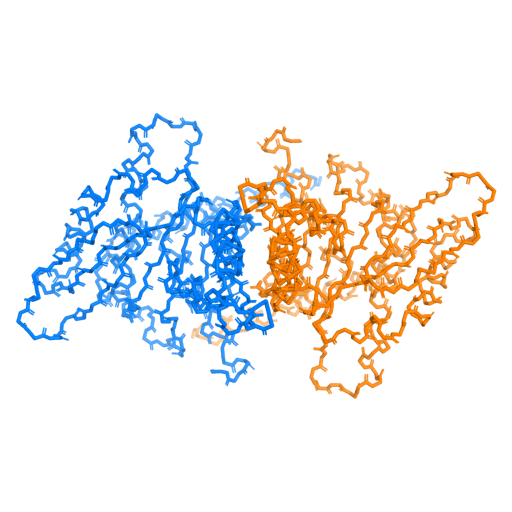5 GLY B O 1
ATOM 2791 N N . ILE B 1 96 ? 4.723 -19.562 5.102 1 96.88 96 ILE B N 1
ATOM 2792 C CA . ILE B 1 96 ? 4.469 -20.984 5.293 1 96.88 96 ILE B CA 1
ATOM 2793 C C . ILE B 1 96 ? 4.246 -21.656 3.941 1 96.88 96 ILE B C 1
ATOM 2795 O O . ILE B 1 96 ? 4.629 -22.812 3.744 1 96.88 96 ILE B O 1
ATOM 2799 N N . LEU B 1 97 ? 3.67 -20.984 2.994 1 97.88 97 LEU B N 1
ATOM 2800 C CA . LEU B 1 97 ? 3.453 -21.547 1.666 1 97.88 97 LEU B CA 1
ATOM 2801 C C . LEU B 1 97 ? 4.777 -21.766 0.941 1 97.88 97 LEU B C 1
ATOM 2803 O O . LEU B 1 97 ? 4.977 -22.781 0.279 1 97.88 97 LEU B O 1
ATOM 2807 N N . LYS B 1 98 ? 5.688 -20.828 1.122 1 97 98 LYS B N 1
ATOM 2808 C CA . LYS B 1 98 ? 7.012 -20.922 0.51 1 97 98 LYS B CA 1
ATOM 2809 C C . LYS B 1 98 ? 7.773 -22.141 1.042 1 97 98 LYS B C 1
ATOM 2811 O O . LYS B 1 98 ? 8.539 -22.766 0.31 1 97 98 LYS B O 1
ATOM 2816 N N . LYS B 1 99 ? 7.547 -22.359 2.252 1 96.88 99 LYS B N 1
ATOM 2817 C CA . LYS B 1 99 ? 8.234 -23.469 2.908 1 96.88 99 LYS B CA 1
ATOM 2818 C C . LYS B 1 99 ? 7.676 -24.812 2.447 1 96.88 99 LYS B C 1
ATOM 2820 O O . LYS B 1 99 ? 8.297 -25.859 2.664 1 96.88 99 LYS B O 1
ATOM 2825 N N . HIS B 1 100 ? 6.504 -24.844 1.833 1 98.12 100 HIS B N 1
ATOM 2826 C CA . HIS B 1 100 ? 5.852 -26.078 1.406 1 98.12 100 HIS B CA 1
ATOM 2827 C C . HIS B 1 100 ? 5.52 -26.031 -0.083 1 98.12 100 HIS B C 1
ATOM 2829 O O . HIS B 1 100 ? 4.43 -26.438 -0.492 1 98.12 100 HIS B O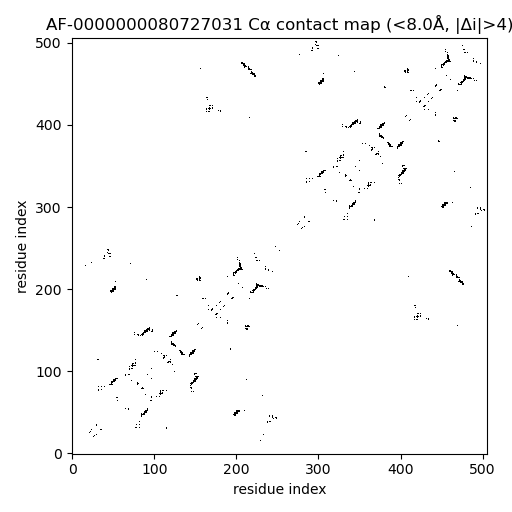 1
ATOM 2835 N N . MET B 1 101 ? 6.41 -25.562 -0.869 1 98.31 101 MET B N 1
ATOM 2836 C CA . MET B 1 101 ? 6.219 -25.359 -2.301 1 98.31 101 MET B CA 1
ATOM 2837 C C . MET B 1 101 ? 5.852 -26.656 -2.996 1 98.31 101 MET B C 1
ATOM 2839 O O . MET B 1 101 ? 4.984 -26.688 -3.873 1 98.31 101 MET B O 1
ATOM 2843 N N . PRO B 1 102 ? 6.473 -27.828 -2.652 1 97.94 102 PRO B N 1
ATOM 2844 C CA . PRO B 1 102 ? 6.066 -29.062 -3.326 1 97.94 102 PRO B CA 1
ATOM 2845 C C . PRO B 1 102 ? 4.59 -29.391 -3.119 1 97.94 102 PRO B C 1
ATOM 2847 O O . PRO B 1 102 ? 3.912 -29.828 -4.055 1 97.94 102 PRO B O 1
ATOM 2850 N N . ARG B 1 103 ? 4.117 -29.172 -1.918 1 98.38 103 ARG B N 1
ATOM 2851 C CA . ARG B 1 103 ? 2.709 -29.422 -1.629 1 98.38 103 ARG B CA 1
ATOM 2852 C C . ARG B 1 103 ? 1.813 -28.453 -2.389 1 98.38 103 ARG B C 1
ATOM 2854 O O . ARG B 1 103 ? 0.747 -28.828 -2.877 1 98.38 103 ARG B O 1
ATOM 2861 N N . VAL B 1 104 ? 2.25 -27.172 -2.404 1 98.69 104 VAL B N 1
ATOM 2862 C CA . VAL B 1 104 ? 1.508 -26.172 -3.166 1 98.69 104 VAL B CA 1
ATOM 2863 C C . VAL B 1 104 ? 1.445 -26.594 -4.637 1 98.69 104 VAL B C 1
ATOM 2865 O O . VAL B 1 104 ? 0.375 -26.578 -5.246 1 98.69 104 VAL B O 1
ATOM 2868 N N . TYR B 1 105 ? 2.562 -26.984 -5.18 1 98.38 105 TYR B N 1
ATOM 2869 C CA . TYR B 1 105 ? 2.656 -27.406 -6.578 1 98.38 105 TYR B CA 1
ATOM 2870 C C . TYR B 1 105 ? 1.692 -28.547 -6.879 1 98.38 105 TYR B C 1
ATOM 2872 O O . TYR B 1 105 ? 0.926 -28.469 -7.844 1 98.38 105 TYR B O 1
ATOM 2880 N N . GLU B 1 106 ? 1.698 -29.531 -6.062 1 97.56 106 GLU B N 1
ATOM 2881 C CA . GLU B 1 106 ? 0.85 -30.703 -6.254 1 97.56 106 GLU B CA 1
ATOM 2882 C C . GLU B 1 106 ? -0.629 -30.344 -6.18 1 97.56 106 GLU B C 1
ATOM 2884 O O . GLU B 1 106 ? -1.434 -30.812 -6.988 1 97.56 106 GLU B O 1
ATOM 2889 N N . ALA B 1 107 ? -0.93 -29.562 -5.234 1 98.06 107 ALA B N 1
ATOM 2890 C CA . ALA B 1 107 ? -2.32 -29.141 -5.066 1 98.06 107 ALA B CA 1
ATOM 2891 C C . ALA B 1 107 ? -2.811 -28.359 -6.281 1 98.06 107 ALA B C 1
ATOM 2893 O O . ALA B 1 107 ? -3.941 -28.547 -6.734 1 98.06 107 ALA B O 1
ATOM 2894 N N . VAL B 1 108 ? -1.949 -27.453 -6.781 1 97.62 108 VAL B N 1
ATOM 2895 C CA . VAL B 1 108 ? -2.324 -26.656 -7.945 1 97.62 108 VAL B CA 1
ATOM 2896 C C . VAL B 1 108 ? -2.494 -27.562 -9.164 1 97.62 108 VAL B C 1
ATOM 2898 O O . VAL B 1 108 ? -3.461 -27.438 -9.914 1 97.62 108 VAL B O 1
ATOM 2901 N N . MET B 1 109 ? -1.611 -28.547 -9.352 1 95.44 109 MET B N 1
ATOM 2902 C CA . MET B 1 109 ? -1.7 -29.469 -10.477 1 95.44 109 MET B CA 1
ATOM 2903 C C . MET B 1 109 ? -2.977 -30.297 -10.398 1 95.44 109 MET B C 1
ATOM 2905 O O . MET B 1 109 ? -3.627 -30.547 -11.414 1 95.44 109 MET B O 1
ATOM 2909 N N . GLN B 1 110 ? -3.271 -30.703 -9.172 1 94.25 110 GLN B N 1
ATOM 2910 C CA . GLN B 1 110 ? -4.504 -31.469 -8.977 1 94.25 110 GLN B CA 1
ATOM 2911 C C . GLN B 1 110 ? -5.727 -30.625 -9.32 1 94.25 110 GLN B C 1
ATOM 2913 O O . GLN B 1 110 ? -6.66 -31.094 -9.969 1 94.25 110 GLN B O 1
ATOM 2918 N N . LYS B 1 111 ? -5.711 -29.375 -8.859 1 94.69 111 LYS B N 1
ATOM 2919 C CA . LYS B 1 111 ? -6.816 -28.469 -9.164 1 94.69 111 LYS B CA 1
ATOM 2920 C C . LYS B 1 111 ? -6.93 -28.219 -10.664 1 94.69 111 LYS B C 1
ATOM 2922 O O . LYS B 1 111 ? -8.031 -28.156 -11.203 1 94.69 111 LYS B O 1
ATOM 2927 N N . PHE B 1 112 ? -5.789 -28.078 -11.344 1 92.88 112 PHE B N 1
ATOM 2928 C CA . PHE B 1 112 ? -5.773 -27.922 -12.789 1 92.88 112 PHE B CA 1
ATOM 2929 C C . PHE B 1 112 ? -6.422 -29.109 -13.477 1 92.88 112 PHE B C 1
ATOM 2931 O O . PHE B 1 112 ? -7.234 -28.953 -14.391 1 92.88 112 PHE B O 1
ATOM 2938 N N . THR B 1 113 ? -6.047 -30.312 -13.039 1 90.31 113 THR B N 1
ATOM 2939 C CA . THR B 1 113 ? -6.609 -31.516 -13.617 1 90.31 113 THR B CA 1
ATOM 2940 C C . THR B 1 113 ? -8.125 -31.547 -13.453 1 90.31 113 THR B C 1
ATOM 2942 O O . THR B 1 113 ? -8.852 -31.906 -14.383 1 90.31 113 THR B O 1
ATOM 2945 N N . PHE B 1 114 ? -8.531 -31.125 -12.312 1 89.12 114 PHE B N 1
ATOM 2946 C CA . PHE B 1 114 ? -9.953 -31.109 -12.008 1 89.12 114 PHE B CA 1
ATOM 2947 C C . PHE B 1 114 ? -10.68 -30.094 -12.875 1 89.12 114 PHE B C 1
ATOM 2949 O O . PHE B 1 114 ? -11.734 -30.391 -13.445 1 89.12 114 PHE B O 1
ATOM 2956 N N . TYR B 1 115 ? -10.156 -28.906 -13.016 1 89 115 TYR B N 1
ATOM 2957 C CA . TYR B 1 115 ? -10.797 -27.797 -13.719 1 89 115 TYR B CA 1
ATOM 2958 C C . TYR B 1 115 ? -10.75 -28.016 -15.227 1 89 115 TYR B C 1
ATOM 2960 O O . TYR B 1 115 ? -11.711 -27.703 -15.938 1 89 115 TYR B O 1
ATOM 2968 N N . PHE B 1 116 ? -9.672 -28.594 -15.766 1 88.5 116 PHE B N 1
ATOM 2969 C CA . PHE B 1 116 ? -9.43 -28.531 -17.203 1 88.5 116 PHE B CA 1
ATOM 2970 C C . PHE B 1 116 ? -9.531 -29.922 -17.828 1 88.5 116 PHE B C 1
ATOM 2972 O O . PHE B 1 116 ? -9.297 -30.094 -19.016 1 88.5 116 PHE B O 1
ATOM 2979 N N . ALA B 1 117 ? -9.938 -30.859 -17.109 1 80.19 117 ALA B N 1
ATOM 2980 C CA . ALA B 1 117 ? -10.219 -32.219 -17.562 1 80.19 117 ALA B CA 1
ATOM 2981 C C . ALA B 1 117 ? -9.102 -32.719 -18.484 1 80.19 117 ALA B C 1
ATOM 2983 O O . ALA B 1 117 ? -9.367 -33.219 -19.578 1 80.19 117 ALA B O 1
ATOM 2984 N N . GLY B 1 118 ? -7.875 -32.5 -18.109 1 73.62 118 GLY B N 1
ATOM 2985 C CA . GLY B 1 118 ? -6.742 -33.094 -18.812 1 73.62 118 GLY B CA 1
ATOM 2986 C C . GLY B 1 118 ? -6.086 -32.125 -19.781 1 73.62 118 GLY B C 1
ATOM 2987 O O . GLY B 1 118 ? -5.008 -32.406 -20.312 1 73.62 118 GLY B O 1
ATOM 2988 N N . GLN B 1 119 ? -6.719 -31.031 -20.172 1 80.88 119 GLN B N 1
ATOM 2989 C CA . GLN B 1 119 ? -6.129 -29.984 -21 1 80.88 119 GLN B CA 1
ATOM 2990 C C . GLN B 1 119 ? -5.672 -28.797 -20.156 1 80.88 119 GLN B C 1
ATOM 2992 O O . GLN B 1 119 ? -6.047 -27.656 -20.422 1 80.88 119 GLN B O 1
ATOM 2997 N N . GLN B 1 120 ? -4.812 -29.188 -19.234 1 85.25 120 GLN B N 1
ATOM 2998 C CA . GLN B 1 120 ? -4.473 -28.172 -18.234 1 85.25 120 GLN B CA 1
ATOM 2999 C C . GLN B 1 120 ? -3.318 -27.297 -18.719 1 85.25 120 GLN B C 1
ATOM 3001 O O . GLN B 1 120 ? -2.461 -27.75 -19.469 1 85.25 120 GLN B O 1
ATOM 3006 N N . PRO B 1 121 ? -3.328 -26.062 -18.297 1 89.69 121 PRO B N 1
ATOM 3007 C CA . PRO B 1 121 ? -2.186 -25.188 -18.578 1 89.69 121 PRO B CA 1
ATOM 3008 C C . PRO B 1 121 ? -0.912 -25.641 -17.859 1 89.69 121 PRO B C 1
ATOM 3010 O O . PRO B 1 121 ? -0.978 -26.422 -16.906 1 89.69 121 PRO B O 1
ATOM 3013 N N . SER B 1 122 ? 0.192 -25.234 -18.422 1 93.25 122 SER B N 1
ATOM 3014 C CA . SER B 1 122 ? 1.448 -25.453 -17.703 1 93.25 122 SER B CA 1
ATOM 3015 C C . SER B 1 122 ? 1.581 -24.531 -16.5 1 93.25 122 SER B C 1
ATOM 3017 O O . SER B 1 122 ? 0.971 -23.469 -16.469 1 93.25 122 SER B O 1
ATOM 3019 N N . LEU B 1 123 ? 2.332 -25.016 -15.547 1 95.88 123 LEU B N 1
ATOM 3020 C CA . LEU B 1 123 ? 2.537 -24.266 -14.312 1 95.88 123 LEU B CA 1
ATOM 3021 C C . LEU B 1 123 ? 4.023 -24.062 -14.039 1 95.88 123 LEU B C 1
ATOM 3023 O O . LEU B 1 123 ? 4.82 -24.984 -14.188 1 95.88 123 LEU B O 1
ATOM 3027 N N . LEU B 1 124 ? 4.387 -22.859 -13.758 1 97.5 124 LEU B N 1
ATOM 3028 C CA . LEU B 1 124 ? 5.688 -22.531 -13.188 1 97.5 124 LEU B CA 1
ATOM 3029 C C . LEU B 1 124 ? 5.535 -21.938 -11.789 1 97.5 124 LEU B C 1
ATOM 3031 O O . LEU B 1 124 ? 4.984 -20.844 -11.625 1 97.5 124 LEU B O 1
ATOM 3035 N N . LEU B 1 125 ? 5.922 -22.672 -10.773 1 98.44 125 LEU B N 1
ATOM 3036 C CA . LEU B 1 125 ? 5.883 -22.219 -9.391 1 98.44 125 LEU B CA 1
ATOM 3037 C C . LEU B 1 125 ? 7.246 -21.688 -8.953 1 98.44 125 LEU B C 1
ATOM 3039 O O . LEU B 1 125 ? 8.25 -22.391 -9.023 1 98.44 125 LEU B O 1
ATOM 3043 N N . THR B 1 126 ? 7.277 -20.422 -8.562 1 98.44 126 THR B N 1
ATOM 3044 C CA . THR B 1 126 ? 8.531 -19.781 -8.172 1 98.44 126 THR B CA 1
ATOM 3045 C C . THR B 1 126 ? 8.391 -19.078 -6.828 1 98.44 126 THR B C 1
ATOM 3047 O O . THR B 1 126 ? 7.277 -18.906 -6.324 1 98.44 126 THR B O 1
ATOM 3050 N N . SER B 1 127 ? 9.422 -18.719 -6.223 1 98.38 127 SER B N 1
ATOM 3051 C CA . SER B 1 127 ? 9.586 -17.891 -5.035 1 98.38 127 SER B CA 1
ATOM 3052 C C . SER B 1 127 ? 10.977 -17.266 -4.988 1 98.38 127 SER B C 1
ATOM 3054 O O . SER B 1 127 ? 11.938 -17.828 -5.504 1 98.38 127 SER B O 1
ATOM 3056 N N . PRO B 1 128 ? 11.078 -16.062 -4.395 1 96.38 128 PRO B N 1
ATOM 3057 C CA . PRO B 1 128 ? 12.414 -15.469 -4.32 1 96.38 128 PRO B CA 1
ATOM 3058 C C . PRO B 1 128 ? 13.438 -16.391 -3.668 1 96.38 128 PRO B C 1
ATOM 3060 O O . PRO B 1 128 ? 13.195 -16.922 -2.576 1 96.38 128 PRO B O 1
ATOM 3063 N N . HIS B 1 129 ? 14.547 -16.656 -4.359 1 91.38 129 HIS B N 1
ATOM 3064 C CA . HIS B 1 129 ? 15.727 -17.359 -3.861 1 91.38 129 HIS B CA 1
ATOM 3065 C C . HIS B 1 129 ? 15.43 -18.844 -3.631 1 91.38 129 HIS B C 1
ATOM 3067 O O . HIS B 1 129 ? 16.047 -19.469 -2.775 1 91.38 129 HIS B O 1
ATOM 3073 N N . LYS B 1 130 ? 14.406 -19.422 -4.258 1 94.81 130 LYS B N 1
ATOM 3074 C CA . LYS B 1 130 ? 14.086 -20.844 -4.195 1 94.81 130 LYS B CA 1
ATOM 3075 C C . LYS B 1 130 ? 14.078 -21.469 -5.59 1 94.81 130 LYS B C 1
ATOM 3077 O O . LYS B 1 130 ? 13.906 -20.766 -6.586 1 94.81 130 LYS B O 1
ATOM 3082 N N . ASP B 1 131 ? 14.227 -22.719 -5.578 1 94.5 131 ASP B N 1
ATOM 3083 C CA . ASP B 1 131 ? 14.125 -23.453 -6.844 1 94.5 131 ASP B CA 1
ATOM 3084 C C . ASP B 1 131 ? 12.688 -23.469 -7.348 1 94.5 131 ASP B C 1
ATOM 3086 O O . ASP B 1 131 ? 11.75 -23.625 -6.559 1 94.5 131 ASP B O 1
ATOM 3090 N N . ALA B 1 132 ? 12.609 -23.438 -8.602 1 96.06 132 ALA B N 1
ATOM 3091 C CA . ALA B 1 132 ? 11.289 -23.422 -9.227 1 96.06 132 ALA B CA 1
ATOM 3092 C C . ALA B 1 132 ? 10.773 -24.828 -9.453 1 96.06 132 ALA B C 1
ATOM 3094 O O . ALA B 1 132 ? 11.555 -25.781 -9.516 1 96.06 132 ALA B O 1
ATOM 3095 N N . TYR B 1 133 ? 9.492 -25.016 -9.469 1 96.06 133 TYR B N 1
ATOM 3096 C CA . TYR B 1 133 ? 8.797 -26.219 -9.906 1 96.06 133 TYR B CA 1
ATOM 3097 C C . TYR B 1 133 ? 8.055 -25.984 -11.219 1 96.06 133 TYR B C 1
ATOM 3099 O O . TYR B 1 133 ? 7.238 -25.062 -11.32 1 96.06 133 TYR B O 1
ATOM 3107 N N . SER B 1 134 ? 8.359 -26.703 -12.219 1 93.56 134 SER B N 1
ATOM 3108 C CA . SER B 1 134 ? 7.727 -26.531 -13.523 1 93.56 134 SER B CA 1
ATOM 3109 C C . SER B 1 134 ? 7.043 -27.812 -13.984 1 93.56 134 SER B C 1
ATOM 3111 O O . SER B 1 134 ? 7.562 -28.906 -13.773 1 93.56 134 SER B O 1
ATOM 3113 N N . SER B 1 135 ? 5.898 -27.625 -14.5 1 86.62 135 SER B N 1
ATOM 3114 C CA . SER B 1 135 ? 5.219 -28.766 -15.086 1 86.62 135 SER B CA 1
ATOM 3115 C C . SER B 1 135 ? 5.75 -29.062 -16.484 1 86.62 135 SER B C 1
ATOM 3117 O O . SER B 1 135 ? 6.316 -28.188 -17.141 1 86.62 135 SER B O 1
ATOM 3119 N N . PRO B 1 136 ? 5.719 -30.422 -16.828 1 73.25 136 PRO B N 1
ATOM 3120 C CA . PRO B 1 136 ? 6.156 -30.781 -18.172 1 73.25 136 PRO B CA 1
ATOM 3121 C C . PRO B 1 136 ? 5.383 -30.016 -19.25 1 73.25 136 PRO B C 1
ATOM 3123 O O . PRO B 1 136 ? 4.207 -29.703 -19.062 1 73.25 136 PRO B O 1
ATOM 3126 N N . ALA B 1 137 ? 6.195 -29.312 -20.031 1 61.53 137 ALA B N 1
ATOM 3127 C CA . ALA B 1 137 ? 5.566 -28.594 -21.141 1 61.53 137 ALA B CA 1
ATOM 3128 C C . ALA B 1 137 ? 4.691 -29.516 -21.969 1 61.53 137 ALA B C 1
ATOM 3130 O O . ALA B 1 137 ? 5.125 -30.609 -22.359 1 61.53 137 ALA B O 1
ATOM 3131 N N . LEU B 1 138 ? 3.449 -29.719 -21.547 1 57.75 138 LEU B N 1
ATOM 3132 C CA . LEU B 1 138 ? 2.643 -30.5 -22.484 1 57.75 138 LEU B CA 1
ATOM 3133 C C . LEU B 1 138 ? 2.775 -29.953 -23.906 1 57.75 138 LEU B C 1
ATOM 3135 O O . LEU B 1 138 ? 3.045 -28.766 -24.094 1 57.75 138 LEU B O 1
ATOM 3139 N N . ALA B 1 139 ? 2.912 -30.781 -24.844 1 49.09 139 ALA B N 1
ATOM 3140 C CA . ALA B 1 139 ? 3.004 -30.484 -26.266 1 49.09 139 ALA B CA 1
ATOM 3141 C C . ALA B 1 139 ? 1.956 -29.453 -26.688 1 49.09 139 ALA B C 1
ATOM 3143 O O . ALA B 1 139 ? 0.766 -29.625 -26.422 1 49.09 139 ALA B O 1
ATOM 3144 N N . GLY B 1 140 ? 2.332 -28.203 -27.188 1 52.5 140 GLY B N 1
ATOM 3145 C CA . GLY B 1 140 ? 1.614 -27.125 -27.844 1 52.5 140 GLY B CA 1
ATOM 3146 C C . GLY B 1 140 ? 1.044 -26.109 -26.859 1 52.5 140 GLY B C 1
ATOM 3147 O O . GLY B 1 140 ? 0.771 -26.438 -25.703 1 52.5 140 GLY B O 1
ATOM 3148 N N . ASP B 1 141 ? 1.476 -24.906 -26.672 1 56.81 141 ASP B N 1
ATOM 3149 C CA . ASP B 1 141 ? 1.016 -23.688 -26.031 1 56.81 141 ASP B CA 1
ATOM 3150 C C . ASP B 1 141 ? -0.509 -23.594 -26.031 1 56.81 141 ASP B C 1
ATOM 3152 O O . ASP B 1 141 ? -1.074 -22.516 -25.938 1 56.81 141 ASP B O 1
ATOM 3156 N N . LYS B 1 142 ? -1.188 -24.766 -26.266 1 62.84 142 LYS B N 1
ATOM 3157 C CA . LYS B 1 142 ? -2.6 -24.672 -26.625 1 62.84 142 LYS B CA 1
ATOM 3158 C C . LYS B 1 142 ? -3.463 -24.391 -25.391 1 62.84 142 LYS B C 1
ATOM 3160 O O . LYS B 1 142 ? -4.551 -23.828 -25.5 1 62.84 142 LYS B O 1
ATOM 3165 N N . HIS B 1 143 ? -2.904 -24.719 -24.156 1 74.31 143 HIS B N 1
ATOM 3166 C CA . HIS B 1 143 ? -3.855 -24.641 -23.062 1 74.31 143 HIS B CA 1
ATOM 3167 C C . HIS B 1 143 ? -3.502 -23.516 -22.094 1 74.31 143 HIS B C 1
ATOM 3169 O O . HIS B 1 143 ? -4.172 -23.312 -21.078 1 74.31 143 HIS B O 1
ATOM 3175 N N . GLY B 1 144 ? -2.443 -22.812 -22.375 1 85.5 144 GLY B N 1
ATOM 3176 C CA . GLY B 1 144 ? -2.094 -21.641 -21.578 1 85.5 144 GLY B CA 1
ATOM 3177 C C . GLY B 1 144 ? -0.994 -21.906 -20.562 1 85.5 144 GLY B C 1
ATOM 3178 O O . GLY B 1 144 ? -0.438 -23.016 -20.531 1 85.5 144 GLY B O 1
ATOM 3179 N N . HIS B 1 145 ? -0.62 -20.922 -19.875 1 92.94 145 HIS B N 1
ATOM 3180 C CA . HIS B 1 145 ? 0.468 -20.953 -18.906 1 92.94 145 HIS B CA 1
ATOM 3181 C C . HIS B 1 145 ? 0.192 -20.031 -17.734 1 92.94 145 HIS B C 1
ATOM 3183 O O . HIS B 1 145 ? -0.328 -18.922 -17.906 1 92.94 145 HIS B O 1
ATOM 3189 N N . LEU B 1 146 ? 0.487 -20.609 -16.547 1 96.75 146 LEU B N 1
ATOM 3190 C CA . LEU B 1 146 ? 0.388 -19.766 -15.359 1 96.75 146 LEU B CA 1
ATOM 3191 C C . LEU B 1 146 ? 1.697 -19.766 -14.578 1 96.75 146 LEU B C 1
ATOM 3193 O O . LEU B 1 146 ? 2.24 -20.828 -14.273 1 96.75 146 LEU B O 1
ATOM 3197 N N . LYS B 1 147 ? 2.248 -18.594 -14.344 1 98.19 147 LYS B N 1
ATOM 3198 C CA . LYS B 1 147 ? 3.322 -18.438 -13.367 1 98.19 147 LYS B CA 1
ATOM 3199 C C . LYS B 1 147 ? 2.764 -18.141 -11.977 1 98.19 147 LYS B C 1
ATOM 3201 O O . LYS B 1 147 ? 2.094 -17.125 -11.781 1 98.19 147 LYS B O 1
ATOM 3206 N N . LEU B 1 148 ? 2.947 -19.016 -11.07 1 98.75 148 LEU B N 1
ATOM 3207 C CA . LEU B 1 148 ? 2.572 -18.844 -9.68 1 98.75 148 LEU B CA 1
ATOM 3208 C C . LEU B 1 148 ? 3.791 -18.484 -8.828 1 98.75 148 LEU B C 1
ATOM 3210 O O . LEU B 1 148 ? 4.773 -19.234 -8.805 1 98.75 148 LEU B O 1
ATOM 3214 N N . HIS B 1 149 ? 3.719 -17.344 -8.164 1 98.81 149 HIS B N 1
ATOM 3215 C CA . HIS B 1 149 ? 4.844 -16.828 -7.391 1 98.81 149 HIS B CA 1
ATOM 3216 C C . HIS B 1 149 ? 4.469 -16.656 -5.922 1 98.81 149 HIS B C 1
ATOM 3218 O O . HIS B 1 149 ? 3.436 -16.062 -5.605 1 98.81 149 HIS B O 1
ATOM 3224 N N . LEU B 1 150 ? 5.23 -17.25 -5.023 1 98.81 150 LEU B N 1
ATOM 3225 C CA . LEU B 1 150 ? 4.941 -17.172 -3.596 1 98.81 150 LEU B CA 1
ATOM 3226 C C . LEU B 1 150 ? 5.871 -16.172 -2.908 1 98.81 150 LEU B C 1
ATOM 3228 O O . LEU B 1 150 ? 7.09 -16.234 -3.076 1 98.81 150 LEU B O 1
ATOM 3232 N N . ILE B 1 151 ? 5.277 -15.234 -2.139 1 98.25 151 ILE B N 1
ATOM 3233 C CA . ILE B 1 151 ? 6.066 -14.234 -1.433 1 98.25 151 ILE B CA 1
ATOM 3234 C C . ILE B 1 151 ? 5.598 -14.133 0.017 1 98.25 151 ILE B C 1
ATOM 3236 O O . ILE B 1 151 ? 4.516 -14.617 0.362 1 98.25 151 ILE B O 1
ATOM 3240 N N . SER B 1 152 ? 6.422 -13.531 0.866 1 97.5 152 SER B N 1
ATOM 3241 C CA . SER B 1 152 ? 6.16 -13.328 2.287 1 97.5 152 SER B CA 1
ATOM 3242 C C . SER B 1 152 ? 6.75 -12.008 2.771 1 97.5 152 SER B C 1
ATOM 3244 O O . SER B 1 152 ? 7.27 -11.219 1.974 1 97.5 152 SER B O 1
ATOM 3246 N N . THR B 1 153 ? 6.605 -11.773 4.094 1 96.19 153 THR B N 1
ATOM 3247 C CA . THR B 1 153 ? 7.094 -10.539 4.691 1 96.19 153 THR B CA 1
ATOM 3248 C C . THR B 1 153 ? 8.594 -10.391 4.477 1 96.19 153 THR B C 1
ATOM 3250 O O . THR B 1 153 ? 9.102 -9.273 4.309 1 96.19 153 THR B O 1
ATOM 3253 N N . GLN B 1 154 ? 9.305 -11.453 4.379 1 95.5 154 GLN B N 1
ATOM 3254 C CA . GLN B 1 154 ? 10.75 -11.43 4.195 1 95.5 154 GLN B CA 1
ATOM 3255 C C . GLN B 1 154 ? 11.125 -10.844 2.838 1 95.5 154 GLN B C 1
ATOM 3257 O O . GLN B 1 154 ? 12.266 -10.422 2.629 1 95.5 154 GLN B O 1
ATOM 3262 N N . ASP B 1 155 ? 10.195 -10.82 1.96 1 97.12 155 ASP B N 1
ATOM 3263 C CA . ASP B 1 155 ? 10.453 -10.352 0.602 1 97.12 155 ASP B CA 1
ATOM 3264 C C . ASP B 1 155 ? 10.094 -8.875 0.452 1 97.12 155 ASP B C 1
ATOM 3266 O O . ASP B 1 155 ? 10.141 -8.328 -0.651 1 97.12 155 ASP B O 1
ATOM 3270 N N . GLY B 1 156 ? 9.703 -8.273 1.54 1 95.69 156 GLY B N 1
ATOM 3271 C CA . GLY B 1 156 ? 9.289 -6.879 1.522 1 95.69 156 GLY B CA 1
ATOM 3272 C C . GLY B 1 156 ? 10.398 -5.922 1.912 1 95.69 156 GLY B C 1
ATOM 3273 O O . GLY B 1 156 ? 11.398 -5.797 1.201 1 95.69 156 GLY B O 1
ATOM 3274 N N . ARG B 1 157 ? 10.266 -5.277 3.049 1 96.12 157 ARG B N 1
ATOM 3275 C CA . ARG B 1 157 ? 11.227 -4.297 3.545 1 96.12 157 ARG B CA 1
ATOM 3276 C C . ARG B 1 157 ? 12.617 -4.914 3.684 1 96.12 157 ARG B C 1
ATOM 3278 O O . ARG B 1 157 ? 13.625 -4.262 3.395 1 96.12 157 ARG B O 1
ATOM 3285 N N . GLU B 1 158 ? 12.672 -6.145 4.078 1 95.94 158 GLU B N 1
ATOM 3286 C CA . GLU B 1 158 ? 13.945 -6.824 4.258 1 95.94 158 GLU B CA 1
ATOM 3287 C C . GLU B 1 158 ? 14.734 -6.883 2.949 1 95.94 158 GLU B C 1
ATOM 3289 O O . GLU B 1 158 ? 15.961 -6.762 2.947 1 95.94 158 GLU B O 1
ATOM 3294 N N . SER B 1 159 ? 14.039 -7.098 1.914 1 96.69 159 SER B N 1
ATOM 3295 C CA . SER B 1 159 ? 14.695 -7.18 0.615 1 96.69 159 SER B CA 1
ATOM 3296 C C . SER B 1 159 ? 15.297 -5.836 0.214 1 96.69 159 SER B C 1
ATOM 3298 O O . SER B 1 159 ? 16.344 -5.785 -0.439 1 96.69 159 SER B O 1
ATOM 3300 N N . ILE B 1 160 ? 14.656 -4.719 0.55 1 97.31 160 ILE B N 1
ATOM 3301 C CA . ILE B 1 160 ? 15.172 -3.383 0.281 1 97.31 160 ILE B CA 1
ATOM 3302 C C . ILE B 1 160 ? 16.438 -3.145 1.097 1 97.31 160 ILE B C 1
ATOM 3304 O O . ILE B 1 160 ? 17.438 -2.639 0.573 1 97.31 160 ILE B O 1
ATOM 3308 N N . VAL B 1 161 ? 16.406 -3.537 2.326 1 98 161 VAL B N 1
ATOM 3309 C CA . VAL B 1 161 ? 17.562 -3.375 3.215 1 98 161 VAL B CA 1
ATOM 3310 C C . VAL B 1 161 ? 18.734 -4.215 2.709 1 98 161 VAL B C 1
ATOM 3312 O O . VAL B 1 161 ? 19.859 -3.742 2.654 1 98 161 VAL B O 1
ATOM 3315 N N . ASP B 1 162 ? 18.422 -5.48 2.318 1 97.38 162 ASP B N 1
ATOM 3316 C CA . ASP B 1 162 ? 19.438 -6.375 1.794 1 97.38 162 ASP B CA 1
ATOM 3317 C C . ASP B 1 162 ? 20.078 -5.797 0.531 1 97.38 162 ASP B C 1
ATOM 3319 O O . ASP B 1 162 ? 21.297 -5.859 0.359 1 97.38 162 ASP B O 1
ATOM 3323 N N . LEU B 1 163 ? 19.25 -5.293 -0.303 1 97.81 163 LEU B N 1
ATOM 3324 C CA . LEU B 1 163 ? 19.766 -4.668 -1.516 1 97.81 163 LEU B CA 1
ATOM 3325 C C . LEU B 1 163 ? 20.656 -3.475 -1.176 1 97.81 163 LEU B C 1
ATOM 3327 O O . LEU B 1 163 ? 21.719 -3.297 -1.777 1 97.81 163 LEU B O 1
ATOM 3331 N N . THR B 1 164 ? 20.172 -2.625 -0.252 1 98.31 164 THR B N 1
ATOM 3332 C CA . THR B 1 164 ? 20.953 -1.473 0.19 1 98.31 164 THR B CA 1
ATOM 3333 C C . THR B 1 164 ? 22.312 -1.91 0.707 1 98.31 164 THR B C 1
ATOM 3335 O O . THR B 1 164 ? 23.344 -1.316 0.356 1 98.31 164 THR B O 1
ATOM 3338 N N . ARG B 1 165 ? 22.312 -2.941 1.528 1 97.94 165 ARG B N 1
ATOM 3339 C CA . ARG B 1 165 ? 23.562 -3.494 2.039 1 97.94 165 ARG B CA 1
ATOM 3340 C C . ARG B 1 165 ? 24.469 -3.949 0.898 1 97.94 165 ARG B C 1
ATOM 3342 O O . ARG B 1 165 ? 25.672 -3.652 0.892 1 97.94 165 ARG B O 1
ATOM 3349 N N . THR B 1 166 ? 23.906 -4.68 -0.004 1 97.5 166 THR B N 1
ATOM 3350 C CA . THR B 1 166 ? 24.656 -5.211 -1.142 1 97.5 166 THR B CA 1
ATOM 3351 C C . THR B 1 166 ? 25.25 -4.082 -1.975 1 97.5 166 THR B C 1
ATOM 3353 O O . THR B 1 166 ? 26.422 -4.141 -2.363 1 97.5 166 THR B O 1
ATOM 3356 N N . LEU B 1 167 ? 24.469 -3.053 -2.24 1 97.75 167 LEU B N 1
ATOM 3357 C CA . LEU B 1 167 ? 24.938 -1.927 -3.039 1 97.75 167 LEU B CA 1
ATOM 3358 C C . LEU B 1 167 ? 26.016 -1.143 -2.287 1 97.75 167 LEU B C 1
ATOM 3360 O O . LEU B 1 167 ? 26.984 -0.661 -2.891 1 97.75 167 LEU B O 1
ATOM 3364 N N . ALA B 1 168 ? 25.828 -0.997 -0.992 1 97.69 168 ALA B N 1
ATOM 3365 C CA . ALA B 1 168 ? 26.859 -0.356 -0.168 1 97.69 168 ALA B CA 1
ATOM 3366 C C . ALA B 1 168 ? 28.156 -1.139 -0.211 1 97.69 168 ALA B C 1
ATOM 3368 O O . ALA B 1 168 ? 29.234 -0.551 -0.329 1 97.69 168 ALA B O 1
ATOM 3369 N N . GLU B 1 169 ? 28.062 -2.467 -0.116 1 97.5 169 GLU B N 1
ATOM 3370 C CA . GLU B 1 169 ? 29.234 -3.332 -0.197 1 97.5 169 GLU B CA 1
ATOM 3371 C C . GLU B 1 169 ? 29.938 -3.189 -1.546 1 97.5 169 GLU B C 1
ATOM 3373 O O . GLU B 1 169 ? 31.172 -3.109 -1.608 1 97.5 169 GLU B O 1
ATOM 3378 N N . MET B 1 170 ? 29.109 -3.191 -2.561 1 96.56 170 MET B N 1
ATOM 3379 C CA . MET B 1 170 ? 29.672 -3.049 -3.904 1 96.56 170 MET B CA 1
ATOM 3380 C C . MET B 1 170 ? 30.359 -1.701 -4.066 1 96.56 170 MET B C 1
ATOM 3382 O O . MET B 1 170 ? 31.406 -1.609 -4.715 1 96.56 170 MET B O 1
ATOM 3386 N N . SER B 1 171 ? 29.719 -0.687 -3.518 1 95.38 171 SER B N 1
ATOM 3387 C CA . SER B 1 171 ? 30.312 0.643 -3.555 1 95.38 171 SER B CA 1
ATOM 3388 C C . SER B 1 171 ? 31.625 0.678 -2.779 1 95.38 171 SER B C 1
ATOM 3390 O O . SER B 1 171 ? 32.594 1.271 -3.236 1 95.38 171 SER B O 1
ATOM 3392 N N . GLN B 1 172 ? 31.672 0.091 -1.649 1 94.88 172 GLN B N 1
ATOM 3393 C CA . GLN B 1 172 ? 32.875 0.021 -0.814 1 94.88 172 GLN B CA 1
ATOM 3394 C C . GLN B 1 172 ? 34 -0.67 -1.55 1 94.88 172 GLN B C 1
ATOM 3396 O O . GLN B 1 172 ? 35.156 -0.288 -1.398 1 94.88 172 GLN B O 1
ATOM 3401 N N . ARG B 1 173 ? 33.688 -1.65 -2.355 1 95.12 173 ARG B N 1
ATOM 3402 C CA . ARG B 1 173 ? 34.688 -2.424 -3.104 1 95.12 173 ARG B CA 1
ATOM 3403 C C . ARG B 1 173 ? 35 -1.755 -4.434 1 95.12 173 ARG B C 1
ATOM 3405 O O . ARG B 1 173 ? 35.781 -2.287 -5.227 1 95.12 173 ARG B O 1
ATOM 3412 N N . GLY B 1 174 ? 34.344 -0.665 -4.734 1 94.06 174 GLY B N 1
ATOM 3413 C CA . GLY B 1 174 ? 34.625 0.1 -5.941 1 94.06 174 GLY B CA 1
ATOM 3414 C C . GLY B 1 174 ? 33.969 -0.482 -7.18 1 94.06 174 GLY B C 1
ATOM 3415 O O . GLY B 1 174 ? 34.344 -0.129 -8.305 1 94.06 174 GLY B O 1
ATOM 3416 N N . LYS B 1 175 ? 32.969 -1.385 -7.016 1 95.94 175 LYS B N 1
ATOM 3417 C CA . LYS B 1 175 ? 32.312 -2.039 -8.141 1 95.94 175 LYS B CA 1
ATOM 3418 C C . LYS B 1 175 ? 31.203 -1.159 -8.711 1 95.94 175 LYS B C 1
ATOM 3420 O O . LYS B 1 175 ? 30.828 -1.31 -9.875 1 95.94 175 LYS B O 1
ATOM 3425 N N . ILE B 1 176 ? 30.719 -0.28 -7.828 1 95.38 176 ILE B N 1
ATOM 3426 C CA . ILE B 1 176 ? 29.703 0.661 -8.266 1 95.38 176 ILE B CA 1
ATOM 3427 C C . ILE B 1 176 ? 29.922 2.014 -7.59 1 95.38 176 ILE B C 1
ATOM 3429 O O . ILE B 1 176 ? 30.375 2.078 -6.445 1 95.38 176 ILE B O 1
ATOM 3433 N N . SER B 1 177 ? 29.688 3.049 -8.352 1 96.5 177 SER B N 1
ATOM 3434 C CA . SER B 1 177 ? 29.672 4.379 -7.754 1 96.5 177 SER B CA 1
ATOM 3435 C C . SER B 1 177 ? 28.312 4.688 -7.129 1 96.5 177 SER B C 1
ATOM 3437 O O . SER B 1 177 ? 27.281 4.328 -7.688 1 96.5 177 SER B O 1
ATOM 3439 N N . PRO B 1 178 ? 28.344 5.352 -5.98 1 96 178 PRO B N 1
ATOM 3440 C CA . PRO B 1 178 ? 27.062 5.75 -5.398 1 96 178 PRO B CA 1
ATOM 3441 C C . PRO B 1 178 ? 26.172 6.516 -6.383 1 96 178 PRO B C 1
ATOM 3443 O O . PRO B 1 178 ? 24.953 6.363 -6.363 1 96 178 PRO B O 1
ATOM 3446 N N . ARG B 1 179 ? 26.734 7.266 -7.266 1 95.12 179 ARG B N 1
ATOM 3447 C CA . ARG B 1 179 ? 25.984 8.055 -8.242 1 95.12 179 ARG B CA 1
ATOM 3448 C C . ARG B 1 179 ? 25.266 7.156 -9.242 1 95.12 179 ARG B C 1
ATOM 3450 O O . ARG B 1 179 ? 24.312 7.59 -9.898 1 95.12 179 ARG B O 1
ATOM 3457 N N . ASP B 1 180 ? 25.734 5.891 -9.32 1 96 180 ASP B N 1
ATOM 3458 C CA . ASP B 1 180 ? 25.156 4.934 -10.25 1 96 180 ASP B CA 1
ATOM 3459 C C . ASP B 1 180 ? 23.891 4.305 -9.656 1 96 180 ASP B C 1
ATOM 3461 O O . ASP B 1 180 ? 23.141 3.619 -10.367 1 96 180 ASP B O 1
ATOM 3465 N N . ILE B 1 181 ? 23.703 4.5 -8.398 1 97.75 181 ILE B N 1
ATOM 3466 C CA . ILE B 1 181 ? 22.484 3.996 -7.754 1 97.75 181 ILE B CA 1
ATOM 3467 C C . ILE B 1 181 ? 21.297 4.867 -8.141 1 97.75 181 ILE B C 1
ATOM 3469 O O . ILE B 1 181 ? 21.078 5.934 -7.562 1 97.75 181 ILE B O 1
ATOM 3473 N N . SER B 1 182 ? 20.562 4.383 -9.102 1 97.69 182 SER B N 1
ATOM 3474 C CA . SER B 1 182 ? 19.422 5.113 -9.664 1 97.69 182 SER B CA 1
ATOM 3475 C C . SER B 1 182 ? 18.109 4.402 -9.359 1 97.69 182 SER B C 1
ATOM 3477 O O . SER B 1 182 ? 18.109 3.266 -8.875 1 97.69 182 SER B O 1
ATOM 3479 N N . MET B 1 183 ? 17.047 5.125 -9.648 1 97.19 183 MET B N 1
ATOM 3480 C CA . MET B 1 183 ? 15.719 4.539 -9.555 1 97.19 183 MET B CA 1
ATOM 3481 C C . MET B 1 183 ? 15.602 3.299 -10.43 1 97.19 183 MET B C 1
ATOM 3483 O O . MET B 1 183 ? 15.062 2.275 -10 1 97.19 183 MET B O 1
ATOM 3487 N N . GLU B 1 184 ? 16.156 3.369 -11.594 1 97.25 184 GLU B N 1
ATOM 3488 C CA . GLU B 1 184 ? 16.094 2.266 -12.547 1 97.25 184 GLU B CA 1
ATOM 3489 C C . GLU B 1 184 ? 16.844 1.039 -12.023 1 97.25 184 GLU B C 1
ATOM 3491 O O . GLU B 1 184 ? 16.344 -0.086 -12.133 1 97.25 184 GLU B O 1
ATOM 3496 N N . LEU B 1 185 ? 18.016 1.258 -11.453 1 97.75 185 LEU B N 1
ATOM 3497 C CA . LEU B 1 185 ? 18.812 0.158 -10.922 1 97.75 185 LEU B CA 1
ATOM 3498 C C . LEU B 1 185 ? 18.078 -0.539 -9.773 1 97.75 185 LEU B C 1
ATOM 3500 O O . LEU B 1 185 ? 17.953 -1.765 -9.773 1 97.75 185 LEU B O 1
ATOM 3504 N N . VAL B 1 186 ? 17.609 0.278 -8.82 1 97.88 186 VAL B N 1
ATOM 3505 C CA . VAL B 1 186 ? 16.938 -0.266 -7.645 1 97.88 186 VAL B CA 1
ATOM 3506 C C . VAL B 1 186 ? 15.664 -0.988 -8.062 1 97.88 186 VAL B C 1
ATOM 3508 O O . VAL B 1 186 ? 15.391 -2.1 -7.605 1 97.88 186 VAL B O 1
ATOM 3511 N N . ASP B 1 187 ? 14.906 -0.386 -8.938 1 97.19 187 ASP B N 1
ATOM 3512 C CA . ASP B 1 187 ? 13.664 -0.979 -9.422 1 97.19 187 ASP B CA 1
ATOM 3513 C C . ASP B 1 187 ? 13.93 -2.309 -10.125 1 97.19 187 ASP B C 1
ATOM 3515 O O . ASP B 1 187 ? 13.203 -3.285 -9.914 1 97.19 187 ASP B O 1
ATOM 3519 N N . ALA B 1 188 ? 14.953 -2.367 -10.977 1 96.94 188 ALA B N 1
ATOM 3520 C CA . ALA B 1 188 ? 15.305 -3.586 -11.695 1 96.94 188 ALA B CA 1
ATOM 3521 C C . ALA B 1 188 ? 15.688 -4.707 -10.734 1 96.94 188 ALA B C 1
ATOM 3523 O O . ALA B 1 188 ? 15.227 -5.844 -10.883 1 96.94 188 ALA B O 1
ATOM 3524 N N . GLU B 1 189 ? 16.469 -4.363 -9.742 1 96.56 189 GLU B N 1
ATOM 3525 C CA . GLU B 1 189 ? 16.938 -5.367 -8.789 1 96.56 189 GLU B CA 1
ATOM 3526 C C . GLU B 1 189 ? 1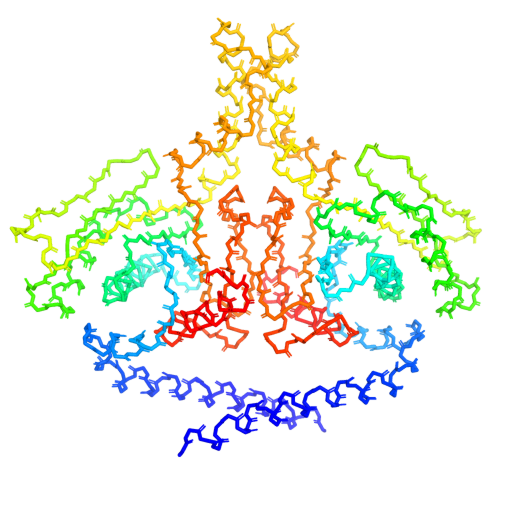5.781 -5.938 -7.98 1 96.56 189 GLU B C 1
ATOM 3528 O O . GLU B 1 189 ? 15.711 -7.148 -7.754 1 96.56 189 GLU B O 1
ATOM 3533 N N . LEU B 1 190 ? 14.883 -5.07 -7.562 1 97.06 190 LEU B N 1
ATOM 3534 C CA . LEU B 1 190 ? 13.773 -5.52 -6.723 1 97.06 190 LEU B CA 1
ATOM 3535 C C . LEU B 1 190 ? 12.703 -6.215 -7.562 1 97.06 190 LEU B C 1
ATOM 3537 O O . LEU B 1 190 ? 12.086 -7.176 -7.105 1 97.06 190 LEU B O 1
ATOM 3541 N N . SER B 1 191 ? 12.469 -5.777 -8.773 1 96.19 191 SER B N 1
ATOM 3542 C CA . SER B 1 191 ? 11.492 -6.406 -9.656 1 96.19 191 SER B CA 1
ATOM 3543 C C . SER B 1 191 ? 11.938 -7.801 -10.078 1 96.19 191 SER B C 1
ATOM 3545 O O . SER B 1 191 ? 11.148 -8.742 -10.055 1 96.19 191 SER B O 1
ATOM 3547 N N . GLU B 1 192 ? 13.203 -7.934 -10.398 1 94.75 192 GLU B N 1
ATOM 3548 C CA . GLU B 1 192 ? 13.75 -9.219 -10.828 1 94.75 192 GLU B CA 1
ATOM 3549 C C . GLU B 1 192 ? 13.977 -10.141 -9.633 1 94.75 192 GLU B C 1
ATOM 3551 O O . GLU B 1 192 ? 13.742 -11.352 -9.719 1 94.75 192 GLU B O 1
ATOM 3556 N N . GLY B 1 193 ? 14.398 -9.562 -8.578 1 94.56 193 GLY B N 1
ATOM 3557 C CA . GLY B 1 193 ? 14.75 -10.359 -7.41 1 94.56 193 GLY B CA 1
ATOM 3558 C C . GLY B 1 193 ? 13.539 -10.789 -6.602 1 94.56 193 GLY B C 1
ATOM 3559 O O . GLY B 1 193 ? 13.562 -11.836 -5.949 1 94.56 193 GLY B O 1
ATOM 3560 N N . ILE B 1 194 ? 12.539 -9.938 -6.59 1 96.38 194 ILE B N 1
ATOM 3561 C CA . ILE B 1 194 ? 11.352 -10.234 -5.797 1 96.38 194 ILE B CA 1
ATOM 3562 C C . ILE B 1 194 ? 10.164 -10.523 -6.723 1 96.38 194 ILE B C 1
ATOM 3564 O O . ILE B 1 194 ? 9.781 -11.68 -6.918 1 96.38 194 ILE B O 1
ATOM 3568 N N . MET B 1 195 ? 9.656 -9.523 -7.355 1 96.62 195 MET B N 1
ATOM 3569 C CA . MET B 1 195 ? 8.594 -9.703 -8.336 1 96.62 195 MET B CA 1
ATOM 3570 C C . MET B 1 195 ? 8.258 -8.383 -9.023 1 96.62 195 MET B C 1
ATOM 3572 O O . MET B 1 195 ? 8.484 -7.309 -8.461 1 96.62 195 MET B O 1
ATOM 3576 N N . PRO B 1 196 ? 7.738 -8.492 -10.25 1 97.12 196 PRO B N 1
ATOM 3577 C CA . PRO B 1 196 ? 7.203 -7.273 -10.867 1 97.12 196 PRO B CA 1
ATOM 3578 C C . PRO B 1 196 ? 5.941 -6.77 -10.172 1 97.12 196 PRO B C 1
ATOM 3580 O O . PRO B 1 196 ? 5.281 -7.523 -9.453 1 97.12 196 PRO B O 1
ATOM 3583 N N . GLU B 1 197 ? 5.656 -5.504 -10.359 1 96.75 197 GLU B N 1
ATOM 3584 C CA . GLU B 1 197 ? 4.469 -4.887 -9.773 1 96.75 197 GLU B CA 1
ATOM 3585 C C . GLU B 1 197 ? 3.191 -5.527 -10.312 1 96.75 197 GLU B C 1
ATOM 3587 O O . GLU B 1 197 ? 3.018 -5.652 -11.523 1 96.75 197 GLU B O 1
ATOM 3592 N N . PRO B 1 198 ? 2.314 -5.973 -9.438 1 97.88 198 PRO B N 1
ATOM 3593 C CA . PRO B 1 198 ? 1.025 -6.473 -9.922 1 97.88 198 PRO B CA 1
ATOM 3594 C C . PRO B 1 198 ? 0.107 -5.352 -10.406 1 97.88 198 PRO B C 1
ATOM 3596 O O . PRO B 1 198 ? 0.214 -4.215 -9.945 1 97.88 198 PRO B O 1
ATOM 3599 N N . ASP B 1 199 ? -0.773 -5.758 -11.312 1 96.88 199 ASP B N 1
ATOM 3600 C CA . ASP B 1 199 ? -1.804 -4.828 -11.758 1 96.88 199 ASP B CA 1
ATOM 3601 C C . ASP B 1 199 ? -2.91 -4.684 -10.719 1 96.88 199 ASP B C 1
ATOM 3603 O O . ASP B 1 199 ? -3.453 -3.596 -10.523 1 96.88 199 ASP B O 1
ATOM 3607 N N . LEU B 1 200 ? -3.205 -5.766 -10.125 1 97.44 200 LEU B N 1
ATOM 3608 C CA . LEU B 1 200 ? -4.324 -5.879 -9.195 1 97.44 200 LEU B CA 1
ATOM 3609 C C . LEU B 1 200 ? -3.936 -6.695 -7.973 1 97.44 200 LEU B C 1
ATOM 3611 O O . LEU B 1 200 ? -3.275 -7.73 -8.094 1 97.44 200 LEU B O 1
ATOM 3615 N N . LEU B 1 201 ? -4.195 -6.188 -6.816 1 97.62 201 LEU B N 1
ATOM 3616 C CA . LEU B 1 201 ? -4.027 -6.887 -5.547 1 97.62 201 LEU B CA 1
ATOM 3617 C C . LEU B 1 201 ? -5.375 -7.129 -4.879 1 97.62 201 LEU B C 1
ATOM 3619 O O . LEU B 1 201 ? -6.125 -6.18 -4.625 1 97.62 201 LEU B O 1
ATOM 3623 N N . ILE B 1 202 ? -5.719 -8.367 -4.578 1 97.19 202 ILE B N 1
ATOM 3624 C CA . ILE B 1 202 ? -6.992 -8.711 -3.961 1 97.19 202 ILE B CA 1
ATOM 3625 C C . ILE B 1 202 ? -6.773 -9.078 -2.494 1 97.19 202 ILE B C 1
ATOM 3627 O O . ILE B 1 202 ? -5.891 -9.883 -2.174 1 97.19 202 ILE B O 1
ATOM 3631 N N . LEU B 1 203 ? -7.469 -8.477 -1.656 1 94.69 203 LEU B N 1
ATOM 3632 C CA . LEU B 1 203 ? -7.582 -8.906 -0.267 1 94.69 203 LEU B CA 1
ATOM 3633 C C . LEU B 1 203 ? -8.922 -9.586 -0.015 1 94.69 203 LEU B C 1
ATOM 3635 O O . LEU B 1 203 ? -9.969 -9.07 -0.416 1 94.69 203 LEU B O 1
ATOM 3639 N N . PHE B 1 204 ? -8.906 -10.711 0.602 1 93.19 204 PHE B N 1
ATOM 3640 C CA . PHE B 1 204 ? -10.133 -11.438 0.906 1 93.19 204 PHE B CA 1
ATOM 3641 C C . PHE B 1 204 ? -10.617 -11.117 2.316 1 93.19 204 PHE B C 1
ATOM 3643 O O . PHE B 1 204 ? -11.227 -11.969 2.975 1 93.19 204 PHE B O 1
ATOM 3650 N N . SER B 1 205 ? -10.219 -9.945 2.814 1 86.94 205 SER B N 1
ATOM 3651 C CA . SER B 1 205 ? -10.625 -9.398 4.105 1 86.94 205 SER B CA 1
ATOM 3652 C C . SER B 1 205 ? -11.477 -8.148 3.932 1 86.94 205 SER B C 1
ATOM 3654 O O . SER B 1 205 ? -11.492 -7.539 2.859 1 86.94 205 SER B O 1
ATOM 3656 N N . PRO B 1 206 ? -12.227 -7.801 4.945 1 84.75 206 PRO B N 1
ATOM 3657 C CA . PRO B 1 206 ? -13.109 -6.637 4.836 1 84.75 206 PRO B CA 1
ATOM 3658 C C . PRO B 1 206 ? -12.359 -5.312 4.938 1 84.75 206 PRO B C 1
ATOM 3660 O O . PRO B 1 206 ? -12.922 -4.254 4.641 1 84.75 206 PRO B O 1
ATOM 3663 N N . ASN B 1 207 ? -11.156 -5.383 5.422 1 84.88 207 ASN B N 1
ATOM 3664 C CA . ASN B 1 207 ? -10.32 -4.195 5.547 1 84.88 207 ASN B CA 1
ATOM 3665 C C . ASN B 1 207 ? -9.031 -4.332 4.742 1 84.88 207 ASN B C 1
ATOM 3667 O O . ASN B 1 207 ? -8.531 -5.441 4.543 1 84.88 207 ASN B O 1
ATOM 3671 N N . VAL B 1 208 ? -8.641 -3.172 4.297 1 89.62 208 VAL B N 1
ATOM 3672 C CA . VAL B 1 208 ? -7.379 -3.188 3.561 1 89.62 208 VAL B CA 1
ATOM 3673 C C . VAL B 1 208 ? -6.207 -3.049 4.531 1 89.62 208 VAL B C 1
ATOM 3675 O O . VAL B 1 208 ? -5.98 -1.971 5.086 1 89.62 208 VAL B O 1
ATOM 3678 N N . GLU B 1 209 ? -5.594 -4.09 4.77 1 89.25 209 GLU B N 1
ATOM 3679 C CA . GLU B 1 209 ? -4.352 -4.168 5.531 1 89.25 209 GLU B CA 1
ATOM 3680 C C . GLU B 1 209 ? -3.275 -4.922 4.754 1 89.25 209 GLU B C 1
ATOM 3682 O O . GLU B 1 209 ? -3.451 -6.098 4.426 1 89.25 209 GLU B O 1
ATOM 3687 N N . LEU B 1 210 ? -2.186 -4.336 4.527 1 93.69 210 LEU B N 1
ATOM 3688 C CA . LEU B 1 210 ? -1.159 -4.918 3.668 1 93.69 210 LEU B CA 1
ATOM 3689 C C . LEU B 1 210 ? -0.272 -5.875 4.457 1 93.69 210 LEU B C 1
ATOM 3691 O O . LEU B 1 210 ? 0.397 -6.73 3.873 1 93.69 210 LEU B O 1
ATOM 3695 N N . SER B 1 211 ? -0.212 -5.758 5.691 1 92.25 211 SER B N 1
ATOM 3696 C CA . SER B 1 211 ? 0.433 -6.699 6.602 1 92.25 211 SER B CA 1
ATOM 3697 C C . SER B 1 211 ? 1.868 -6.984 6.176 1 92.25 211 SER B C 1
ATOM 3699 O O . SER B 1 211 ? 2.289 -8.141 6.133 1 92.25 211 SER B O 1
ATOM 3701 N N . GLY B 1 212 ? 2.578 -6.039 5.777 1 94.06 212 GLY B N 1
ATOM 3702 C CA . GLY B 1 212 ? 3.988 -6.199 5.461 1 94.06 212 GLY B CA 1
ATOM 3703 C C . GLY B 1 212 ? 4.234 -6.582 4.012 1 94.06 212 GLY B C 1
ATOM 3704 O O . GLY B 1 212 ? 5.367 -6.879 3.629 1 94.06 212 GLY B O 1
ATOM 3705 N N . TYR B 1 213 ? 3.172 -6.645 3.186 1 96.5 213 TYR B N 1
ATOM 3706 C CA . TYR B 1 213 ? 3.316 -6.895 1.757 1 96.5 213 TYR B CA 1
ATOM 3707 C C . TYR B 1 213 ? 4.465 -6.082 1.172 1 96.5 213 TYR B C 1
ATOM 3709 O O . TYR B 1 213 ? 4.719 -4.953 1.604 1 96.5 213 TYR B O 1
ATOM 3717 N N . PRO B 1 214 ? 5.188 -6.574 0.176 1 95.31 214 PRO B N 1
ATOM 3718 C CA . PRO B 1 214 ? 6.312 -5.828 -0.391 1 95.31 214 PRO B CA 1
ATOM 3719 C C . PRO B 1 214 ? 5.922 -4.422 -0.837 1 95.31 214 PRO B C 1
ATOM 3721 O O . PRO B 1 214 ? 5.164 -4.262 -1.798 1 95.31 214 PRO B O 1
ATOM 3724 N N . PRO B 1 215 ? 6.441 -3.48 -0.187 1 92.56 215 PRO B N 1
ATOM 3725 C CA . PRO B 1 215 ? 5.965 -2.115 -0.425 1 92.56 215 PRO B CA 1
ATOM 3726 C C . PRO B 1 215 ? 6.398 -1.568 -1.783 1 92.56 215 PRO B C 1
ATOM 3728 O O . PRO B 1 215 ? 5.66 -0.808 -2.412 1 92.56 215 PRO B O 1
ATOM 3731 N N . TRP B 1 216 ? 7.613 -1.953 -2.238 1 94.62 216 TRP B N 1
ATOM 3732 C CA . TRP B 1 216 ? 8.148 -1.429 -3.49 1 94.62 216 TRP B CA 1
ATOM 3733 C C . TRP B 1 216 ? 7.27 -1.83 -4.672 1 94.62 216 TRP B C 1
ATOM 3735 O O . TRP B 1 216 ? 7.211 -1.123 -5.68 1 94.62 216 TRP B O 1
ATOM 3745 N N . GLN B 1 217 ? 6.496 -2.928 -4.48 1 92.62 217 GLN B N 1
ATOM 3746 C CA . GLN B 1 217 ? 5.797 -3.572 -5.586 1 92.62 217 GLN B CA 1
ATOM 3747 C C . GLN B 1 217 ? 4.367 -3.053 -5.711 1 92.62 217 GLN B C 1
ATOM 3749 O O . GLN B 1 217 ? 3.59 -3.549 -6.527 1 92.62 217 GLN B O 1
ATOM 3754 N N . ILE B 1 218 ? 4 -2.09 -4.945 1 92.06 218 ILE B N 1
ATOM 3755 C CA . ILE B 1 218 ? 2.615 -1.638 -5.016 1 92.06 218 ILE B CA 1
ATOM 3756 C C . ILE B 1 218 ? 2.574 -0.127 -5.23 1 92.06 218 ILE B C 1
ATOM 3758 O O . ILE B 1 218 ? 1.955 0.602 -4.453 1 92.06 218 ILE B O 1
ATOM 3762 N N . ARG B 1 219 ? 3.215 0.331 -6.281 1 89.62 219 ARG B N 1
ATOM 3763 C CA . ARG B 1 219 ? 3.232 1.755 -6.598 1 89.62 219 ARG B CA 1
ATOM 3764 C C . ARG B 1 219 ? 1.935 2.178 -7.277 1 89.62 219 ARG B C 1
ATOM 3766 O O . ARG B 1 219 ? 1.258 3.1 -6.816 1 89.62 219 ARG B O 1
ATOM 3773 N N . LEU B 1 220 ? 1.505 1.438 -8.352 1 89.81 220 LEU B N 1
ATOM 3774 C CA . LEU B 1 220 ? 0.329 1.793 -9.141 1 89.81 220 LEU B CA 1
ATOM 3775 C C . LEU B 1 220 ? -0.715 0.683 -9.086 1 89.81 220 LEU B C 1
ATOM 3777 O O . LEU B 1 220 ? -1.756 0.773 -9.742 1 89.81 220 LEU B O 1
ATOM 3781 N N . THR B 1 221 ? -0.44 -0.291 -8.32 1 94.56 221 THR B N 1
ATOM 3782 C CA . THR B 1 221 ? -1.322 -1.444 -8.188 1 94.56 221 THR B CA 1
ATOM 3783 C C . THR B 1 221 ? -2.709 -1.013 -7.719 1 94.56 221 THR B C 1
ATOM 3785 O O . THR B 1 221 ? -2.838 -0.217 -6.785 1 94.56 221 THR B O 1
ATOM 3788 N N . GLU B 1 222 ? -3.748 -1.492 -8.414 1 93.88 222 GLU B N 1
ATOM 3789 C CA . GLU B 1 222 ? -5.105 -1.352 -7.891 1 93.88 222 GLU B CA 1
ATOM 3790 C C . GLU B 1 222 ? -5.387 -2.377 -6.797 1 93.88 222 GLU B C 1
ATOM 3792 O O . GLU B 1 222 ? -5.113 -3.568 -6.973 1 93.88 222 GLU B O 1
ATOM 3797 N N . ILE B 1 223 ? -5.844 -1.86 -5.676 1 94.88 223 ILE B N 1
ATOM 3798 C CA . ILE B 1 223 ? -6.102 -2.74 -4.543 1 94.88 223 ILE B CA 1
ATOM 3799 C C . ILE B 1 223 ? -7.605 -2.906 -4.348 1 94.88 223 ILE B C 1
ATOM 3801 O O . ILE B 1 223 ? -8.352 -1.922 -4.32 1 94.88 223 ILE B O 1
ATOM 3805 N N . PHE B 1 224 ? -8.055 -4.188 -4.242 1 93.69 224 PHE B N 1
ATOM 3806 C CA . PHE B 1 224 ? -9.477 -4.473 -4.121 1 93.69 224 PHE B CA 1
ATOM 3807 C C . PHE B 1 224 ? -9.766 -5.23 -2.83 1 93.69 224 PHE B C 1
ATOM 3809 O O . PHE B 1 224 ? -9.07 -6.195 -2.5 1 93.69 224 PHE B O 1
ATOM 3816 N N . CYS B 1 225 ? -10.727 -4.688 -2.186 1 89.25 225 CYS B N 1
ATOM 3817 C CA . CYS B 1 225 ? -11.32 -5.375 -1.044 1 89.25 225 CYS B CA 1
ATOM 3818 C C . CYS B 1 225 ? -12.836 -5.199 -1.025 1 89.25 225 CYS B C 1
ATOM 3820 O O . CYS B 1 225 ? -13.344 -4.176 -1.483 1 89.25 225 CYS B O 1
ATOM 3822 N N . LEU B 1 226 ? -13.5 -6.168 -0.527 1 84.5 226 LEU B N 1
ATOM 3823 C CA . LEU B 1 226 ? -14.938 -6.062 -0.334 1 84.5 226 LEU B CA 1
ATOM 3824 C C . LEU B 1 226 ? -15.273 -5.852 1.138 1 84.5 226 LEU B C 1
ATOM 3826 O O . LEU B 1 226 ? -14.977 -6.703 1.977 1 84.5 226 LEU B O 1
ATOM 3830 N N . GLN B 1 227 ? -15.742 -4.668 1.633 1 77.12 227 GLN B N 1
ATOM 3831 C CA . GLN B 1 227 ? -15.938 -4.227 3.01 1 77.12 227 GLN B CA 1
ATOM 3832 C C . GLN B 1 227 ? -16.766 -5.234 3.799 1 77.12 227 GLN B C 1
ATOM 3834 O O . GLN B 1 227 ? -16.594 -5.383 5.008 1 77.12 227 GLN B O 1
ATOM 3839 N N . ASP B 1 228 ? -17.641 -6.078 3.229 1 75 228 ASP B N 1
ATOM 3840 C CA . ASP B 1 228 ? -18.484 -7 3.977 1 75 228 ASP B CA 1
ATOM 3841 C C . ASP B 1 228 ? -18.141 -8.453 3.662 1 75 228 ASP B C 1
ATOM 3843 O O . ASP B 1 228 ? -18.922 -9.359 3.934 1 75 228 ASP B O 1
ATOM 3847 N N . ASN B 1 229 ? -16.875 -8.391 3.238 1 80.56 229 ASN B N 1
ATOM 3848 C CA . ASN B 1 229 ? -16.469 -9.75 2.893 1 80.56 229 ASN B CA 1
ATOM 3849 C C . ASN B 1 229 ? -15.914 -10.5 4.102 1 80.56 229 ASN B C 1
ATOM 3851 O O . ASN B 1 229 ? -15.219 -9.914 4.93 1 80.56 229 ASN B O 1
ATOM 3855 N N . GLU B 1 230 ? -16.359 -11.695 4.141 1 72.75 230 GLU B N 1
ATOM 3856 C CA . GLU B 1 230 ? -15.953 -12.445 5.328 1 72.75 230 GLU B CA 1
ATOM 3857 C C . GLU B 1 230 ? -14.93 -13.516 4.977 1 72.75 230 GLU B C 1
ATOM 3859 O O . GLU B 1 230 ? -14.469 -14.25 5.855 1 72.75 230 GLU B O 1
ATOM 3864 N N . GLY B 1 231 ? -14.578 -13.641 3.699 1 84.38 231 GLY B N 1
ATOM 3865 C CA . GLY B 1 231 ? -13.625 -14.711 3.494 1 84.38 231 GLY B CA 1
ATOM 3866 C C . GLY B 1 231 ? -13.258 -14.922 2.037 1 84.38 231 GLY B C 1
ATOM 3867 O O . GLY B 1 231 ? -13.672 -14.141 1.174 1 84.38 231 GLY B O 1
ATOM 3868 N N . PHE B 1 232 ? -12.461 -15.969 1.845 1 92.69 232 PHE B N 1
ATOM 3869 C CA . PHE B 1 232 ? -12 -16.375 0.522 1 92.69 232 PHE B CA 1
ATOM 3870 C C . PHE B 1 232 ? -13.172 -16.859 -0.328 1 92.69 232 PHE B C 1
ATOM 3872 O O . PHE B 1 232 ? -13.977 -17.672 0.125 1 92.69 232 PHE B O 1
ATOM 3879 N N . GLY B 1 233 ? -13.266 -16.297 -1.631 1 92.44 233 GLY B N 1
ATOM 3880 C CA . GLY B 1 233 ? -14.367 -16.766 -2.457 1 92.44 233 GLY B CA 1
ATOM 3881 C C . GLY B 1 233 ? -14.281 -16.281 -3.893 1 92.44 233 GLY B C 1
ATOM 3882 O O . GLY B 1 233 ? -13.727 -15.211 -4.164 1 92.44 233 GLY B O 1
ATOM 3883 N N . TYR B 1 234 ? -14.938 -17.031 -4.734 1 92.94 234 TYR B N 1
ATOM 3884 C CA . TYR B 1 234 ? -14.93 -16.75 -6.164 1 92.94 234 TYR B CA 1
ATOM 3885 C C . TYR B 1 234 ? -15.594 -15.422 -6.465 1 92.94 234 TYR B C 1
ATOM 3887 O O . TYR B 1 234 ? -15.172 -14.695 -7.367 1 92.94 234 TYR B O 1
ATOM 3895 N N . GLN B 1 235 ? -16.594 -15.109 -5.699 1 90.81 235 GLN B N 1
ATOM 3896 C CA . GLN B 1 235 ? -17.328 -13.875 -5.941 1 90.81 235 GLN B CA 1
ATOM 3897 C C . GLN B 1 235 ? -16.438 -12.648 -5.734 1 90.81 235 GLN B C 1
ATOM 3899 O O . GLN B 1 235 ? -16.578 -11.656 -6.445 1 90.81 235 GLN B O 1
ATOM 3904 N N . VAL B 1 236 ? -15.602 -12.742 -4.766 1 93.75 236 VAL B N 1
ATOM 3905 C CA . VAL B 1 236 ? -14.672 -11.641 -4.52 1 93.75 236 VAL B CA 1
ATOM 3906 C C . VAL B 1 236 ? -13.727 -11.492 -5.703 1 93.75 236 VAL B C 1
ATOM 3908 O O . VAL B 1 236 ? -13.484 -10.375 -6.18 1 93.75 236 VAL B O 1
ATOM 3911 N N . PHE B 1 237 ? -13.281 -12.617 -6.23 1 95.81 237 PHE B N 1
ATOM 3912 C CA . PHE B 1 237 ? -12.398 -12.656 -7.391 1 95.81 237 PHE B CA 1
ATOM 3913 C C . PHE B 1 237 ? -13.078 -12.031 -8.609 1 95.81 237 PHE B C 1
ATOM 3915 O O . PHE B 1 237 ? -12.508 -11.156 -9.258 1 95.81 237 PHE B O 1
ATOM 3922 N N . LEU B 1 238 ? -14.242 -12.43 -8.836 1 93.5 238 LEU B N 1
ATOM 3923 C CA . LEU B 1 238 ? -14.984 -11.953 -9.992 1 93.5 238 LEU B CA 1
ATOM 3924 C C . LEU B 1 238 ? -15.266 -10.453 -9.875 1 93.5 238 LEU B C 1
ATOM 3926 O O . LEU B 1 238 ? -15.07 -9.711 -10.844 1 93.5 238 LEU B O 1
ATOM 3930 N N . LYS B 1 239 ? -15.68 -10.023 -8.773 1 92.44 239 LYS B N 1
ATOM 3931 C CA . LYS B 1 239 ? -15.961 -8.609 -8.562 1 92.44 239 LYS B CA 1
ATOM 3932 C C . LYS B 1 239 ? -14.695 -7.762 -8.727 1 92.44 239 LYS B C 1
ATOM 3934 O O . LYS B 1 239 ? -14.758 -6.648 -9.25 1 92.44 239 LYS B O 1
ATOM 3939 N N . ALA B 1 240 ? -13.609 -8.305 -8.219 1 94.38 240 ALA B N 1
ATOM 3940 C CA . ALA B 1 240 ? -12.336 -7.602 -8.359 1 94.38 240 ALA B CA 1
ATOM 3941 C C . ALA B 1 240 ? -11.977 -7.406 -9.828 1 94.38 240 ALA B C 1
ATOM 3943 O O . ALA B 1 240 ? -11.57 -6.312 -10.234 1 94.38 240 ALA B O 1
ATOM 3944 N N . LEU B 1 241 ? -12.164 -8.461 -10.656 1 95.62 241 LEU B N 1
ATOM 3945 C CA . LEU B 1 241 ? -11.844 -8.383 -12.078 1 95.62 241 LEU B CA 1
ATOM 3946 C C . LEU B 1 241 ? -12.766 -7.395 -12.781 1 95.62 241 LEU B C 1
ATOM 3948 O O . LEU B 1 241 ? -12.32 -6.625 -13.641 1 95.62 241 LEU B O 1
ATOM 3952 N N . ARG B 1 242 ? -13.984 -7.383 -12.422 1 92.69 242 ARG B N 1
ATOM 3953 C CA . ARG B 1 242 ? -14.945 -6.469 -13.031 1 92.69 242 ARG B CA 1
ATOM 3954 C C . ARG B 1 242 ? -14.609 -5.02 -12.703 1 92.69 242 ARG B C 1
ATOM 3956 O O . ARG B 1 242 ? -14.648 -4.152 -13.578 1 92.69 242 ARG B O 1
ATOM 3963 N N . LYS B 1 243 ? -14.359 -4.852 -11.484 1 91.12 243 LYS B N 1
ATOM 3964 C CA . LYS B 1 243 ? -14 -3.496 -11.062 1 91.12 243 LYS B CA 1
ATOM 3965 C C . LYS B 1 243 ? -12.719 -3.029 -11.75 1 91.12 243 LYS B C 1
ATOM 3967 O O . LYS B 1 243 ? -12.625 -1.881 -12.188 1 91.12 243 LYS B O 1
ATOM 3972 N N . PHE B 1 244 ? -11.766 -3.879 -11.797 1 93.38 244 PHE B N 1
ATOM 3973 C CA . PHE B 1 244 ? -10.508 -3.57 -12.477 1 93.38 244 PHE B CA 1
ATOM 3974 C C . PHE B 1 244 ? -10.758 -3.18 -13.93 1 93.38 244 PHE B C 1
ATOM 3976 O O . PHE B 1 244 ? -10.211 -2.188 -14.414 1 93.38 244 PHE B O 1
ATOM 3983 N N . ALA B 1 245 ? -11.562 -3.92 -14.586 1 91.81 245 ALA B N 1
ATOM 3984 C CA . ALA B 1 245 ? -11.883 -3.672 -15.992 1 91.81 245 ALA B CA 1
ATOM 3985 C C . ALA B 1 245 ? -12.57 -2.318 -16.172 1 91.81 245 ALA B C 1
ATOM 3987 O O . ALA B 1 245 ? -12.266 -1.584 -17.109 1 91.81 245 ALA B O 1
ATOM 3988 N N . LYS B 1 246 ? -13.414 -1.953 -15.297 1 85.81 246 LYS B N 1
ATOM 3989 C CA . LYS B 1 246 ? -14.141 -0.691 -15.352 1 85.81 246 LYS B CA 1
ATOM 3990 C C . LYS B 1 246 ? -13.219 0.494 -15.094 1 85.81 246 LYS B C 1
ATOM 3992 O O . LYS B 1 246 ? -13.336 1.534 -15.75 1 85.81 246 LYS B O 1
ATOM 3997 N N . ALA B 1 247 ? -12.359 0.325 -14.117 1 80.12 247 ALA B N 1
ATOM 3998 C CA . ALA B 1 247 ? -11.43 1.394 -13.766 1 80.12 247 ALA B CA 1
ATOM 3999 C C . ALA B 1 247 ? -10.477 1.693 -14.914 1 80.12 247 ALA B C 1
ATOM 4001 O O . ALA B 1 247 ? -10.156 2.855 -15.18 1 80.12 247 ALA B O 1
ATOM 4002 N N . GLN B 1 248 ? -9.992 0.713 -15.531 1 75.75 248 GLN B N 1
ATOM 4003 C CA . GLN B 1 248 ? -9.055 0.88 -16.641 1 75.75 248 GLN B CA 1
ATOM 4004 C C . GLN B 1 248 ? -9.719 1.55 -17.828 1 75.75 248 GLN B C 1
ATOM 4006 O O . GLN B 1 248 ? -9.07 2.277 -18.578 1 75.75 248 GLN B O 1
ATOM 4011 N N . MET B 1 249 ? -10.992 1.441 -17.906 1 65.69 249 MET B N 1
ATOM 4012 C CA . MET B 1 249 ? -11.734 2.104 -18.984 1 65.69 249 MET B CA 1
ATOM 4013 C C . MET B 1 249 ? -11.844 3.602 -18.719 1 65.69 249 MET B C 1
ATOM 4015 O O . MET B 1 249 ? -11.742 4.41 -19.641 1 65.69 249 MET B O 1
ATOM 4019 N N . ARG B 1 250 ? -11.898 3.926 -17.5 1 64.94 250 ARG B N 1
ATOM 4020 C CA . ARG B 1 250 ? -12.062 5.324 -17.125 1 64.94 250 ARG B CA 1
ATOM 4021 C C . ARG B 1 250 ? -10.742 6.082 -17.25 1 64.94 250 ARG B C 1
ATOM 4023 O O . ARG B 1 250 ? 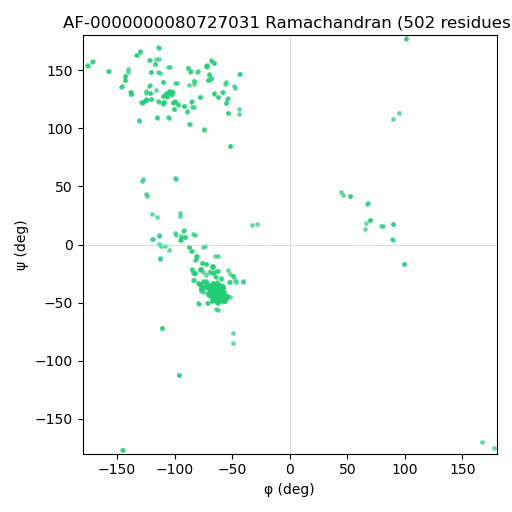-10.719 7.246 -17.656 1 64.94 250 ARG B O 1
ATOM 4030 N N . ASN B 1 251 ? -9.664 5.34 -16.953 1 67.31 251 ASN B N 1
ATOM 4031 C CA . ASN B 1 251 ? -8.359 5.992 -16.953 1 67.31 251 ASN B CA 1
ATOM 4032 C C . ASN B 1 251 ? -7.688 5.891 -18.328 1 67.31 251 ASN B C 1
ATOM 4034 O O . ASN B 1 251 ? -6.602 6.43 -18.531 1 67.31 251 ASN B O 1
ATOM 4038 N N . GLY B 1 252 ? -8.445 5.367 -19.281 1 57.44 252 GLY B N 1
ATOM 4039 C CA . GLY B 1 252 ? -7.906 5.223 -20.625 1 57.44 252 GLY B CA 1
ATOM 4040 C C . GLY B 1 252 ? -6.77 4.223 -20.703 1 57.44 252 GLY B C 1
ATOM 4041 O O . GLY B 1 252 ? -5.895 4.34 -21.562 1 57.44 252 GLY B O 1
ATOM 4042 N N . LYS B 1 253 ? -6.66 3.463 -19.828 1 56.38 253 LYS B N 1
ATOM 4043 C CA . LYS B 1 253 ? -5.633 2.43 -19.938 1 56.38 253 LYS B CA 1
ATOM 4044 C C . LYS B 1 253 ? -6.184 1.183 -20.625 1 56.38 253 LYS B C 1
ATOM 4046 O O . LYS B 1 253 ? -7.391 0.933 -20.594 1 56.38 253 LYS B O 1
#

Radius of gyration: 24.52 Å; Cα contacts (8 Å, |Δi|>4): 853; chains: 2; bounding box: 69×65×55 Å

Solvent-accessible surface area (backbone atoms only — not comparable to full-atom values): 26242 Å² total; per-residue (Å²): 117,71,64,60,54,54,47,48,53,49,46,50,49,44,48,51,46,48,52,46,46,50,47,45,60,65,33,56,68,48,57,30,39,66,51,44,33,63,73,45,67,82,46,73,54,73,54,59,27,38,29,34,52,53,78,83,55,85,90,45,57,68,68,60,38,48,53,49,52,39,49,52,50,16,51,50,50,41,52,32,47,40,62,65,24,42,28,40,35,41,34,29,55,88,30,66,63,63,75,37,43,72,60,39,52,50,44,29,52,51,41,29,40,66,36,38,72,74,58,43,48,35,41,38,39,39,36,61,96,50,80,66,49,69,50,72,77,62,90,64,86,79,52,48,53,29,38,39,34,40,46,26,31,70,56,11,67,54,43,54,39,50,50,38,24,51,50,12,45,35,20,50,72,65,76,38,57,40,86,66,56,36,69,67,54,54,49,50,52,46,27,71,53,58,45,67,62,31,48,30,36,39,39,48,34,39,62,50,60,52,61,33,52,40,33,86,39,50,36,74,22,35,46,39,62,44,71,84,38,86,44,85,52,67,65,59,54,52,51,47,50,50,50,50,15,53,52,33,59,75,71,70,95,118,70,63,60,54,53,47,50,53,50,46,51,49,45,47,52,46,46,51,48,46,48,48,44,60,66,34,54,70,46,57,31,38,68,51,44,32,62,73,47,65,82,47,76,51,76,54,61,27,37,30,34,51,54,78,84,54,86,92,45,57,67,67,61,37,49,54,48,51,38,50,52,50,15,52,50,50,41,52,32,47,40,63,65,24,42,28,38,36,43,34,28,55,88,30,64,63,63,75,38,44,69,61,39,50,51,44,30,53,51,40,29,41,66,38,38,73,75,58,43,48,36,43,38,39,39,34,63,96,51,80,65,50,68,49,73,77,60,90,65,86,80,52,47,53,30,37,38,34,40,44,26,32,70,56,11,66,53,43,54,40,50,48,39,24,50,50,12,45,34,20,50,71,65,76,38,56,41,85,66,57,37,69,66,54,54,50,50,51,46,28,72,54,59,44,67,61,31,48,32,37,40,39,47,35,39,62,48,60,53,60,32,52,41,33,87,37,49,38,74,23,37,45,39,61,46,71,84,37,85,46,85,52,68,65,59,54,52,52,44,50,51,50,50,15,53,52,32,59,74,71,70,95

Nearest PDB structures (foldseek):
  6jcn-assembly1_B  TM=9.276E-01  e=1.918E-20  Saccharomyces cerevisiae S288C
  6z1n-assembly1_B-2  TM=8.055E-01  e=3.113E-14  Homo sapiens
  7pb0-assembly1_B-2  TM=7.794E-01  e=3.113E-14  Homo sapiens
  7pax-assembly1_B-2  TM=7.775E-01  e=3.737E-14  Homo sapiens
  6w2l-assembly1_B  TM=7.859E-01  e=1.117E-13  Homo sapiens